Protein AF-A0A952WPA9-F1 (afdb_monomer)

Radius of gyration: 34.33 Å; Cα contacts (8 Å, |Δi|>4): 1006; chains: 1; bounding box: 82×121×86 Å

Foldseek 3Di:
DPDPDDDDDDDDDDDDDDDDDPDDDPDPVVVVVVVVVVVVVVLVVVVVVLPPDPPDDDPPVLLVCQQALVLQVSLQVLVVVADPDQQDQCNLLSLLSNLQSCQQLQNLQLNQVSLVVSVVVLPDDCQPVPPALLCLQQPPDDGDRHNFFLQSQLVSLQSSLLSCQQVVNLVSSLVSLVVSWFWFWAQPVVLVVVVPDDDLVVLVVLVVQSVVCVVVVHGNVSSVRDTDTHTDLQQSSLLSNLLSCVQVVVLVSNVVSLVVNCVSPVVCVVVSVVSNVVQFQEKEKEFEAWAWAWFQDDPLSLAGDTHGPPDDDFFWKWKDAPNDIDTFTFRDFRVVLCPDCSRVVSRSSLVSLQVSLVS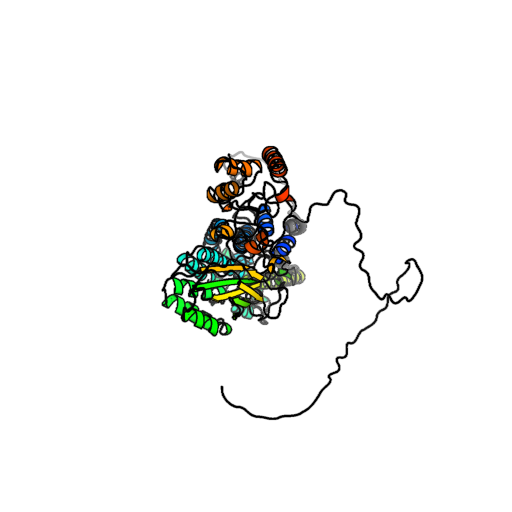QLVQLVVQLVPDPPPPVSVVSSVVSNSSSVSSNSVSNDDRDHNRSGGRTITMDGHHDPAFGQWMWIAGHPDVQQIAIFGGHGTHDVSHHHYRYEYTRSHYDPLRPFSDWQAAEPRCVVVVCPVVLDLDDLLLQDRYLYDQDPVSCVVCVVSVHPVPDDSVNVVVQLVLQQAAEAPPRDRSNPAHRDVQVVDRYGDQRDGRRSSNSVSGRDDGDRHDGPDPVSVVSSVVCCVVCVPSPPPPPPPPPPDDDDPDDDDDDDDDDDDDDDDDDDDDDDDDDDDDDDDDDDDDDDDDDDDDDDDDD

Solvent-accessible surface area (backbone atoms only — not comparable to full-atom values): 37776 Å² total; per-residue (Å²): 141,89,82,86,84,86,86,88,83,84,91,81,91,84,86,89,84,88,81,92,74,90,74,77,79,78,61,71,67,58,56,52,54,53,47,54,51,50,52,52,50,50,52,52,51,56,61,61,65,69,72,73,68,84,73,88,73,82,60,60,70,44,40,54,27,44,31,45,43,39,25,47,63,29,37,45,54,46,62,77,69,43,63,88,48,82,77,44,58,59,22,48,46,41,40,46,47,45,32,56,26,23,42,35,28,20,37,42,72,35,18,43,69,49,35,50,56,45,50,53,62,70,65,53,76,66,73,55,75,72,80,34,62,57,44,65,71,73,54,87,81,85,77,71,70,45,67,69,54,58,59,55,41,26,50,43,26,37,49,43,13,47,42,29,30,59,74,60,37,37,67,58,13,23,52,28,9,53,61,25,50,51,73,29,58,32,47,69,67,39,48,57,64,73,71,50,98,68,60,78,64,55,61,55,47,53,52,50,49,44,58,48,36,60,75,69,71,48,70,55,76,80,66,74,70,61,60,46,80,38,80,52,74,57,43,54,24,33,53,48,23,20,53,23,21,49,73,72,67,36,56,71,60,16,52,51,31,41,53,51,40,39,71,72,40,56,91,47,41,67,59,46,47,53,60,71,69,56,81,51,26,30,34,41,41,37,32,36,56,32,22,45,45,53,41,58,32,75,77,81,27,22,34,58,41,75,44,70,72,42,75,90,74,83,55,24,41,34,44,32,48,92,86,47,74,46,78,29,61,63,49,31,56,44,53,63,48,61,71,31,61,63,41,37,48,71,44,60,58,27,47,51,40,34,53,52,11,51,50,30,29,53,52,10,48,50,42,32,72,70,39,84,86,38,67,66,45,29,51,51,10,50,52,39,19,50,52,10,47,52,39,37,70,71,16,48,32,79,44,83,73,59,60,75,39,49,19,29,36,31,67,41,77,37,71,46,96,53,64,38,70,53,37,37,38,29,41,50,100,40,83,68,37,53,35,45,32,44,60,29,73,34,29,57,92,98,40,68,32,50,43,52,29,41,51,26,68,48,52,57,76,28,30,68,42,88,58,74,61,42,48,34,63,71,43,56,78,72,68,55,65,84,77,83,56,66,34,51,27,71,58,60,39,39,24,56,46,69,86,35,69,66,54,51,48,51,19,33,76,71,70,39,70,76,87,58,53,58,64,57,52,47,47,54,36,50,64,55,59,37,38,39,66,80,74,57,66,57,44,66,71,64,63,31,45,47,78,79,74,38,43,22,42,70,73,41,38,67,44,11,42,30,31,38,45,64,29,26,32,90,61,78,80,58,75,62,80,32,71,65,47,44,51,51,31,53,50,49,45,73,76,42,59,74,75,66,66,73,55,93,74,68,80,74,92,75,76,80,83,79,77,81,82,82,82,85,81,89,84,87,89,84,84,86,89,85,90,82,85,93,81,84,87,81,91,78,90,77,91,79,83,86,79,84,81,86,82,87,85,83,88,82,89,81,89,81,88,80,92,130

Sequence (660 aa):
MNALVSSMARGANGSAHARSAIARPPDRIDGIRRFGLWASCVVAASLSMAGGGCAYQRDEPGVRLVQRGEFGAARQRVRETATSDPENRAYILDQMKLVSLGLAEGIPDAAEMVADRLNDRLRTQGLNDDTRFASVMLWDGATRIYKGDPFEQALAYYHIALIDALRGDWGNARAASQQSLFLLRDFSGALRSAGGTRDSDDAAALVRAAALAEREGKDGDALGVDYIAVASDFEAGYLLRAIAARRLNEIDDMDEALRILRQVSPRLSPLASLISEGRYNTVFAVDHGVAPEKYGSGPDKAVAARGAITPSDDAPLVLSIGGESSQWPVATDVNRIAASTRWANLEDVRRAKSAIGSLLVTGGIITAATADDNDTQVMVGLIVAGVGALLKASSAADIQHNELFPQRTYLALADLNAPVNRVELAIGGRSPSRLVLPDVPAGPRGGLALHYIRMPLRPGPWAVADVPRYTNDVSIRRGDSALGDVLPYILGGRDVQSPSLAALRNYQASGYLAGFSVDDLIDLYREENIRIAGLDGTWEDVGLHVLEGGSWLYTPAPASTAYKRLFYSDHPPYRPRSKRVESLRQQIQSQHPRAWIRDGTSPDPGTPGRAERRIGGHSVRIGDSRRFNPIEAPAWTGDVRCSFSCRTFPGVCHDDGFDS

Structure (mmCIF, N/CA/C/O backbone):
data_AF-A0A952WPA9-F1
#
_entry.id   AF-A0A952WPA9-F1
#
loop_
_atom_site.group_PDB
_atom_site.id
_atom_site.type_symbol
_atom_site.label_atom_id
_atom_site.label_alt_id
_atom_site.label_comp_id
_atom_site.label_asym_id
_atom_site.label_entity_id
_atom_site.label_seq_id
_atom_site.pdbx_PDB_ins_code
_atom_site.Cartn_x
_atom_site.Cartn_y
_atom_site.Cartn_z
_atom_site.occupancy
_atom_site.B_iso_or_equiv
_atom_site.auth_seq_id
_atom_site.auth_comp_id
_atom_site.auth_asym_id
_atom_site.auth_atom_id
_atom_site.pdbx_PDB_model_num
ATOM 1 N N . MET A 1 1 ? 20.493 38.488 -12.741 1.00 30.28 1 MET A N 1
ATOM 2 C CA . MET A 1 1 ? 21.770 39.008 -13.278 1.00 30.28 1 MET A CA 1
ATOM 3 C C . MET A 1 1 ? 21.476 40.127 -14.289 1.00 30.28 1 MET A C 1
ATOM 5 O O . MET A 1 1 ? 21.761 39.990 -15.466 1.00 30.28 1 MET A O 1
ATOM 9 N N . ASN A 1 2 ? 20.857 41.223 -13.825 1.00 32.22 2 ASN A N 1
ATOM 10 C CA . ASN A 1 2 ? 20.286 42.305 -14.655 1.00 32.22 2 ASN A CA 1
ATOM 11 C C . ASN A 1 2 ? 20.958 43.667 -14.379 1.00 32.22 2 ASN A C 1
ATOM 13 O O . ASN A 1 2 ? 20.283 44.663 -14.147 1.00 32.22 2 ASN A O 1
ATOM 17 N N . ALA A 1 3 ? 22.293 43.729 -14.368 1.00 29.94 3 ALA A N 1
ATOM 18 C CA . ALA A 1 3 ? 23.007 44.980 -14.072 1.00 29.94 3 ALA A CA 1
ATOM 19 C C . ALA A 1 3 ? 24.336 45.156 -14.832 1.00 29.94 3 ALA A C 1
ATOM 21 O O . ALA A 1 3 ? 25.298 45.657 -14.263 1.00 29.94 3 ALA A O 1
ATOM 22 N N . LEU A 1 4 ? 24.424 44.743 -16.105 1.00 29.55 4 LEU A N 1
ATOM 23 C CA . LEU A 1 4 ? 25.685 44.849 -16.863 1.00 29.55 4 LEU A CA 1
ATOM 24 C C . LEU A 1 4 ? 25.508 45.044 -18.384 1.00 29.55 4 LEU A C 1
ATOM 26 O O . LEU A 1 4 ? 26.252 44.474 -19.171 1.00 29.55 4 LEU A O 1
ATOM 30 N N . VAL A 1 5 ? 24.525 45.851 -18.817 1.00 35.53 5 VAL A N 1
ATOM 31 C CA . VAL A 1 5 ? 24.329 46.181 -20.255 1.00 35.53 5 VAL A CA 1
ATOM 32 C C . VAL A 1 5 ? 24.193 47.690 -20.550 1.00 35.53 5 VAL A C 1
ATOM 34 O O . VAL A 1 5 ? 24.030 48.081 -21.696 1.00 35.53 5 VAL A O 1
ATOM 37 N N . SER A 1 6 ? 24.351 48.599 -19.582 1.00 33.12 6 SER A N 1
ATOM 38 C CA . SER A 1 6 ? 24.150 50.037 -19.854 1.00 33.12 6 SER A CA 1
ATOM 39 C C . SER A 1 6 ? 25.349 50.904 -19.484 1.00 33.12 6 SER A C 1
ATOM 41 O O . SER A 1 6 ? 25.342 51.567 -18.453 1.00 33.12 6 SER A O 1
ATOM 43 N N . SER A 1 7 ? 26.377 50.923 -20.338 1.00 27.19 7 SER A N 1
ATOM 44 C CA . SER A 1 7 ? 27.404 51.976 -20.340 1.00 27.19 7 SER A CA 1
ATOM 45 C C . SER A 1 7 ? 28.275 51.894 -21.599 1.00 27.19 7 SER A C 1
ATOM 47 O O . SER A 1 7 ? 29.383 51.375 -21.534 1.00 27.19 7 SER A O 1
ATOM 49 N N . MET A 1 8 ? 27.793 52.404 -22.737 1.00 28.58 8 MET A N 1
ATOM 50 C CA . MET A 1 8 ? 28.642 52.959 -23.809 1.00 28.58 8 MET A CA 1
ATOM 51 C C . MET A 1 8 ? 27.777 53.703 -24.842 1.00 28.58 8 MET A C 1
ATOM 53 O O . MET A 1 8 ? 27.431 53.178 -25.893 1.00 28.58 8 MET A O 1
ATOM 57 N N . ALA A 1 9 ? 27.404 54.946 -24.523 1.00 36.22 9 ALA A N 1
ATOM 58 C CA . ALA A 1 9 ? 26.966 55.948 -25.499 1.00 36.22 9 ALA A CA 1
ATOM 59 C C . ALA A 1 9 ? 27.139 57.367 -24.915 1.00 36.22 9 ALA A C 1
ATOM 61 O O . ALA A 1 9 ? 26.714 57.605 -23.782 1.00 36.22 9 ALA A O 1
ATOM 62 N N . ARG A 1 10 ? 27.672 58.292 -25.742 1.00 32.47 10 ARG A N 1
ATOM 63 C CA . ARG A 1 10 ? 28.124 59.700 -25.508 1.00 32.47 10 ARG A CA 1
ATOM 64 C C . ARG A 1 10 ? 29.632 59.777 -25.195 1.00 32.47 10 ARG A C 1
ATOM 66 O O . ARG A 1 10 ? 30.047 59.265 -24.169 1.00 32.47 10 ARG A O 1
ATOM 73 N N . GLY A 1 11 ? 30.530 60.238 -26.081 1.00 29.08 11 GLY A N 1
ATOM 74 C CA . GLY A 1 11 ? 30.640 61.546 -26.778 1.00 29.08 11 GLY A CA 1
ATOM 75 C C . GLY A 1 11 ? 31.671 62.401 -25.998 1.00 29.08 11 GLY A C 1
ATOM 76 O O . GLY A 1 11 ? 31.591 62.395 -24.782 1.00 29.08 11 GLY A O 1
ATOM 77 N N . ALA A 1 12 ? 32.675 63.125 -26.512 1.00 31.64 12 ALA A N 1
ATOM 78 C CA . ALA A 1 12 ? 32.961 63.724 -27.813 1.00 31.64 12 ALA A CA 1
ATOM 79 C C . ALA A 1 12 ? 34.458 64.163 -27.917 1.00 31.64 12 ALA A C 1
ATOM 81 O O . ALA A 1 12 ? 35.180 64.173 -26.925 1.00 31.64 12 ALA A O 1
ATOM 82 N N . ASN A 1 13 ? 34.857 64.528 -29.143 1.00 33.91 13 ASN A N 1
ATOM 83 C CA . ASN A 1 13 ? 36.025 65.270 -29.670 1.00 33.91 13 ASN A CA 1
ATOM 84 C C . ASN A 1 13 ? 37.048 65.969 -28.737 1.00 33.91 13 ASN A C 1
ATOM 86 O O . ASN A 1 13 ? 36.674 66.712 -27.836 1.00 33.91 13 ASN A O 1
ATOM 90 N N . GLY A 1 14 ? 38.334 65.926 -29.142 1.00 29.58 14 GLY A N 1
ATOM 91 C CA . GLY A 1 14 ? 39.358 66.909 -28.738 1.00 29.58 14 GLY A CA 1
ATOM 92 C C . GLY A 1 14 ? 40.824 66.554 -29.067 1.00 29.58 14 GLY A C 1
ATOM 93 O O . GLY A 1 14 ? 41.472 65.837 -28.323 1.00 29.58 14 GLY A O 1
ATOM 94 N N . SER A 1 15 ? 41.313 67.092 -30.186 1.00 32.44 15 SER A N 1
ATOM 95 C CA . SER A 1 15 ? 42.675 67.224 -30.761 1.00 32.44 15 SER A CA 1
ATOM 96 C C . SER A 1 15 ? 43.992 67.018 -29.955 1.00 32.44 15 SER A C 1
ATOM 98 O O . SER A 1 15 ? 44.201 67.637 -28.918 1.00 32.44 15 SER A O 1
ATOM 100 N N . ALA A 1 16 ? 44.949 66.390 -30.669 1.00 32.97 16 ALA A N 1
ATOM 101 C CA . ALA A 1 16 ? 46.362 66.771 -30.926 1.00 32.97 16 ALA A CA 1
ATOM 102 C C . ALA A 1 16 ? 47.549 66.354 -30.007 1.00 32.97 16 ALA A C 1
ATOM 104 O O . ALA A 1 16 ? 47.550 66.513 -28.796 1.00 32.97 16 ALA A O 1
ATOM 105 N N . HIS A 1 17 ? 48.623 65.966 -30.724 1.00 32.16 17 HIS A N 1
ATOM 106 C CA . HIS A 1 17 ? 50.057 65.818 -30.399 1.00 32.16 17 HIS A CA 1
ATOM 107 C C . HIS A 1 17 ? 50.624 64.526 -29.759 1.00 32.16 17 HIS A C 1
ATOM 109 O O . HIS A 1 17 ? 50.685 64.351 -28.552 1.00 32.16 17 HIS A O 1
ATOM 115 N N . ALA A 1 18 ? 51.199 63.702 -30.652 1.00 34.75 18 ALA A N 1
ATOM 116 C CA . ALA A 1 18 ? 52.584 63.199 -30.657 1.00 34.75 18 ALA A CA 1
ATOM 117 C C . ALA A 1 18 ? 53.175 62.542 -29.389 1.00 34.75 18 ALA A C 1
ATOM 119 O O . ALA A 1 18 ? 53.582 63.227 -28.458 1.00 34.75 18 ALA A O 1
ATOM 120 N N . ARG A 1 19 ? 53.487 61.241 -29.480 1.00 31.28 19 ARG A N 1
ATOM 121 C CA . ARG A 1 19 ? 54.865 60.720 -29.653 1.00 31.28 19 ARG A CA 1
ATOM 122 C C . ARG A 1 19 ? 54.854 59.195 -29.774 1.00 31.28 19 ARG A C 1
ATOM 124 O O . ARG A 1 19 ? 54.109 58.493 -29.105 1.00 31.28 19 ARG A O 1
ATOM 131 N N . SER A 1 20 ? 55.709 58.719 -30.669 1.00 43.97 20 SER A N 1
ATOM 132 C CA . SER A 1 20 ? 56.002 57.323 -30.966 1.00 43.97 20 SER A CA 1
ATOM 133 C C . SER A 1 20 ? 56.519 56.553 -29.747 1.00 43.97 20 SER A C 1
ATOM 135 O O . SER A 1 20 ? 57.554 56.915 -29.186 1.00 43.97 20 SER A O 1
ATOM 137 N N . ALA A 1 21 ? 55.883 55.429 -29.433 1.00 33.97 21 ALA A N 1
ATOM 138 C CA . ALA A 1 21 ? 56.520 54.312 -28.750 1.00 33.97 21 ALA A CA 1
ATOM 139 C C . ALA A 1 21 ? 56.127 53.036 -29.500 1.00 33.97 21 ALA A C 1
ATOM 141 O O . ALA A 1 21 ? 54.977 52.603 -29.469 1.00 33.97 21 ALA A O 1
ATOM 142 N N . ILE A 1 22 ? 57.082 52.481 -30.244 1.00 43.34 22 ILE A N 1
ATOM 143 C CA . ILE A 1 22 ? 56.963 51.177 -30.894 1.00 43.34 22 ILE A CA 1
ATOM 144 C C . ILE A 1 22 ? 56.914 50.138 -29.769 1.00 43.34 22 ILE A C 1
ATOM 146 O O . ILE A 1 22 ? 57.944 49.787 -29.193 1.00 43.34 22 ILE A O 1
ATOM 150 N N . ALA A 1 23 ? 55.712 49.687 -29.414 1.00 41.69 23 ALA A N 1
ATOM 151 C CA . ALA A 1 23 ? 55.529 48.529 -28.555 1.00 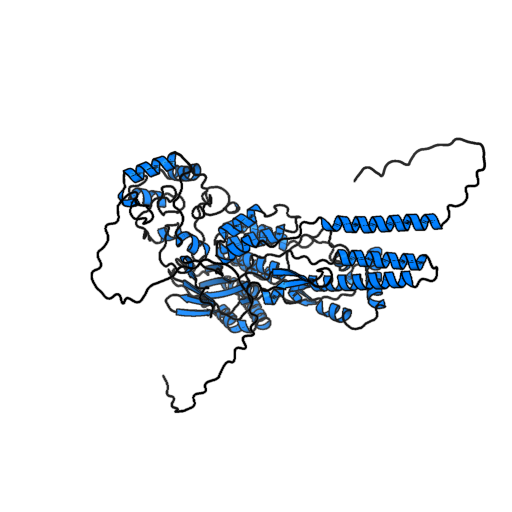41.69 23 ALA A CA 1
ATOM 152 C C . ALA A 1 23 ? 55.799 47.272 -29.392 1.00 41.69 23 ALA A C 1
ATOM 154 O O . ALA A 1 23 ? 55.163 47.057 -30.425 1.00 41.69 23 ALA A O 1
ATOM 155 N N . ARG A 1 24 ? 56.777 46.463 -28.969 1.00 47.25 24 ARG A N 1
ATOM 156 C CA . ARG A 1 24 ? 57.018 45.136 -29.550 1.00 47.25 24 ARG A CA 1
ATOM 157 C C . ARG A 1 24 ? 55.748 44.285 -29.397 1.00 47.25 24 ARG A C 1
ATOM 159 O O . ARG A 1 24 ? 55.110 44.373 -28.345 1.00 47.25 24 ARG A O 1
ATOM 166 N N . PRO A 1 25 ? 55.373 43.478 -30.406 1.00 44.75 25 PRO A N 1
ATOM 167 C CA . PRO A 1 25 ? 54.262 42.547 -30.264 1.00 44.75 25 PRO A CA 1
ATOM 168 C C . PRO A 1 25 ? 54.557 41.603 -29.088 1.00 44.75 25 PRO A C 1
ATOM 170 O O . PRO A 1 25 ? 55.706 41.184 -28.938 1.00 44.75 25 PRO A O 1
ATOM 173 N N . PRO A 1 26 ? 53.572 41.296 -28.227 1.00 45.22 26 PRO A N 1
ATOM 174 C CA . PRO A 1 26 ? 53.774 40.339 -27.150 1.00 45.22 26 PRO A CA 1
ATOM 175 C C . PRO A 1 26 ? 54.187 38.993 -27.752 1.00 45.22 26 PRO A C 1
ATOM 177 O O . PRO A 1 26 ? 53.556 38.518 -28.700 1.00 45.22 26 PRO A O 1
ATOM 180 N N . ASP A 1 27 ? 55.253 38.399 -27.215 1.00 48.34 27 ASP A N 1
ATOM 181 C CA . ASP A 1 27 ? 55.741 37.096 -27.654 1.00 48.34 27 ASP A CA 1
ATOM 182 C C . ASP A 1 27 ? 54.604 36.070 -27.562 1.00 48.34 27 ASP A C 1
ATOM 184 O O . ASP A 1 27 ? 54.035 35.806 -26.500 1.00 48.34 27 ASP A O 1
ATOM 188 N N . ARG A 1 28 ? 54.263 35.495 -28.720 1.00 50.16 28 ARG A N 1
ATOM 189 C CA . ARG A 1 28 ? 53.141 34.565 -28.942 1.00 50.16 28 ARG A CA 1
ATOM 190 C C . ARG A 1 28 ? 53.169 33.355 -27.990 1.00 50.16 28 ARG A C 1
ATOM 192 O O . ARG A 1 28 ? 52.129 32.776 -27.689 1.00 50.16 28 ARG A O 1
ATOM 199 N N . ILE A 1 29 ? 54.353 33.030 -27.470 1.00 51.25 29 ILE A N 1
ATOM 200 C CA . ILE A 1 29 ? 54.638 31.918 -26.555 1.00 51.25 29 ILE A CA 1
ATOM 201 C C . ILE A 1 29 ? 54.097 32.184 -25.132 1.00 51.25 29 ILE A C 1
ATOM 203 O O . ILE A 1 29 ? 53.635 31.253 -24.467 1.00 51.25 29 ILE A O 1
ATOM 207 N N . ASP A 1 30 ? 54.050 33.442 -24.679 1.00 48.16 30 ASP A N 1
ATOM 208 C CA . ASP A 1 30 ? 53.526 33.793 -23.348 1.00 48.16 30 ASP A CA 1
ATOM 209 C C . ASP A 1 30 ? 51.992 33.780 -23.294 1.00 48.16 30 ASP A C 1
ATOM 211 O O . ASP A 1 30 ? 51.404 33.474 -22.252 1.00 48.16 30 ASP A O 1
ATOM 215 N N . GLY A 1 31 ? 51.328 34.043 -24.424 1.00 48.41 31 GLY A N 1
ATOM 216 C CA . GLY A 1 31 ? 49.875 33.908 -24.554 1.00 48.41 31 GLY A CA 1
ATOM 217 C C . GLY A 1 31 ? 49.413 32.456 -24.415 1.00 48.41 31 GLY A C 1
ATOM 218 O O . GLY A 1 31 ? 48.471 32.179 -23.674 1.00 48.41 31 GLY A O 1
ATOM 219 N N . ILE A 1 32 ? 50.124 31.518 -25.049 1.00 50.91 32 ILE A N 1
ATOM 220 C CA . ILE A 1 32 ? 49.802 30.082 -25.026 1.00 50.91 32 ILE A CA 1
ATOM 221 C C . ILE A 1 32 ? 50.042 29.486 -23.632 1.00 50.91 32 ILE A C 1
ATOM 223 O O . ILE A 1 32 ? 49.192 28.757 -23.120 1.00 50.91 32 ILE A O 1
ATOM 227 N N . ARG A 1 33 ? 51.140 29.854 -22.954 1.00 49.59 33 ARG A N 1
ATOM 228 C CA . ARG A 1 33 ? 51.406 29.400 -21.575 1.00 49.59 33 ARG A CA 1
ATOM 229 C C . ARG A 1 33 ? 50.380 29.926 -20.575 1.00 49.59 33 ARG A C 1
ATOM 231 O O . ARG A 1 33 ? 49.933 29.170 -19.716 1.00 49.59 33 ARG A O 1
ATOM 238 N N . ARG A 1 34 ? 49.964 31.192 -20.696 1.00 51.12 34 ARG A N 1
ATOM 239 C CA . ARG A 1 34 ? 48.930 31.776 -19.823 1.00 51.12 34 ARG A CA 1
ATOM 240 C C . ARG A 1 34 ? 47.547 31.182 -20.088 1.00 51.12 34 ARG A C 1
ATOM 242 O O . ARG A 1 34 ? 46.807 30.965 -19.133 1.00 51.12 34 ARG A O 1
ATOM 249 N N . PHE A 1 35 ? 47.219 30.854 -21.340 1.00 50.88 35 PHE A N 1
ATOM 250 C CA . PHE A 1 35 ? 45.947 30.213 -21.684 1.00 50.88 35 PHE A CA 1
ATOM 251 C C . PHE A 1 35 ? 45.902 28.736 -21.265 1.00 50.88 35 PHE A C 1
ATOM 253 O O . PHE A 1 35 ? 44.891 28.293 -20.733 1.00 50.88 35 PHE A O 1
ATOM 260 N N . GLY A 1 36 ? 47.006 27.991 -21.404 1.00 48.34 36 GLY A N 1
ATOM 261 C CA . GLY A 1 36 ? 47.124 26.613 -20.906 1.00 48.34 36 GLY A CA 1
ATOM 262 C C . GLY A 1 36 ? 47.021 26.516 -19.380 1.00 48.34 36 GLY A C 1
ATOM 263 O O . GLY A 1 36 ? 46.366 25.610 -18.860 1.00 48.34 36 GLY A O 1
ATOM 264 N N . LEU A 1 37 ? 47.585 27.493 -18.656 1.00 49.31 37 LEU A N 1
ATOM 265 C CA . LEU A 1 37 ? 47.417 27.608 -17.204 1.00 49.31 37 LEU A CA 1
ATOM 266 C C . LEU A 1 37 ? 45.958 27.926 -16.835 1.00 49.31 37 LEU A C 1
ATOM 268 O O . LEU A 1 37 ? 45.408 27.315 -15.924 1.00 49.31 37 LEU A O 1
ATOM 272 N N . TRP A 1 38 ? 45.308 28.832 -17.576 1.00 54.41 38 TRP A N 1
ATOM 273 C CA . TRP A 1 38 ? 43.910 29.209 -17.346 1.00 54.41 38 TRP A CA 1
ATOM 274 C C . TRP A 1 38 ? 42.942 28.054 -17.645 1.00 54.41 38 TRP A C 1
ATOM 276 O O . TRP A 1 38 ? 42.077 27.756 -16.826 1.00 54.41 38 TRP A O 1
ATOM 286 N N . ALA A 1 39 ? 43.136 27.332 -18.751 1.00 47.97 39 ALA A N 1
ATOM 287 C CA . ALA A 1 39 ? 42.363 26.140 -19.098 1.00 47.97 39 ALA A CA 1
ATOM 288 C C . ALA A 1 39 ? 42.549 25.012 -18.068 1.00 47.97 39 ALA A C 1
ATOM 290 O O . ALA A 1 39 ? 41.568 24.395 -17.655 1.00 47.97 39 ALA A O 1
ATOM 291 N N . SER A 1 40 ? 43.776 24.795 -17.578 1.00 49.12 40 SER A N 1
ATOM 292 C CA . SER A 1 40 ? 44.048 23.820 -16.510 1.00 49.12 40 SER A CA 1
ATOM 293 C C . SER A 1 40 ? 43.366 24.207 -15.193 1.00 49.12 40 SER A C 1
ATOM 295 O O . SER A 1 40 ? 42.805 23.347 -14.516 1.00 49.12 40 SER A O 1
ATOM 297 N N . CYS A 1 41 ? 43.340 25.500 -14.846 1.00 50.03 41 CYS A N 1
ATOM 298 C CA . CYS A 1 41 ? 42.620 26.000 -13.674 1.00 50.03 41 CYS A CA 1
ATOM 299 C C . CYS A 1 41 ? 41.095 25.894 -13.820 1.00 50.03 41 CYS A C 1
ATOM 301 O O . CYS A 1 41 ? 40.432 25.558 -12.844 1.00 50.03 41 CYS A O 1
ATOM 303 N N . VAL A 1 42 ? 40.528 26.125 -15.009 1.00 51.75 42 VAL A N 1
ATOM 304 C CA . VAL A 1 42 ? 39.085 25.958 -15.262 1.00 51.75 42 VAL A CA 1
ATOM 305 C C . VAL A 1 42 ? 38.685 24.483 -15.197 1.00 51.75 42 VAL A C 1
ATOM 307 O O . VAL A 1 42 ? 37.679 24.160 -14.570 1.00 51.75 42 VAL A O 1
ATOM 310 N N . VAL A 1 43 ? 39.489 23.569 -15.752 1.00 50.66 43 VAL A N 1
ATOM 311 C CA . VAL A 1 43 ? 39.255 22.118 -15.645 1.00 50.66 43 VAL A CA 1
ATOM 312 C C . VAL A 1 43 ? 39.364 21.652 -14.188 1.00 50.66 43 VAL A C 1
ATOM 314 O O . VAL A 1 43 ? 38.471 20.958 -13.705 1.00 50.66 43 VAL A O 1
ATOM 317 N N . ALA A 1 44 ? 40.383 22.100 -13.447 1.00 50.47 44 ALA A N 1
ATOM 318 C CA . ALA A 1 44 ? 40.551 21.768 -12.029 1.00 50.47 44 ALA A CA 1
ATOM 319 C C . ALA A 1 44 ? 39.443 22.356 -11.131 1.00 50.47 44 ALA A C 1
ATOM 321 O O . ALA A 1 44 ? 38.958 21.678 -10.224 1.00 50.47 44 ALA A O 1
ATOM 322 N N . ALA A 1 45 ? 38.991 23.587 -11.396 1.00 47.59 45 ALA A N 1
ATOM 323 C CA . ALA A 1 45 ? 37.873 24.210 -10.685 1.00 47.59 45 ALA A CA 1
ATOM 324 C C . ALA A 1 45 ? 36.529 23.522 -10.990 1.00 47.59 45 ALA A C 1
ATOM 326 O O . ALA A 1 45 ? 35.717 23.337 -10.085 1.00 47.59 45 ALA A O 1
ATOM 327 N N . SER A 1 46 ? 36.322 23.065 -12.228 1.00 46.88 46 SER A N 1
ATOM 328 C CA . SER A 1 46 ? 35.133 22.296 -12.630 1.00 46.88 46 SER A CA 1
ATOM 329 C C . SER A 1 46 ? 35.104 20.902 -11.983 1.00 46.88 46 SER A C 1
ATOM 331 O O . SER A 1 46 ? 34.055 20.457 -11.526 1.00 46.88 46 SER A O 1
ATOM 333 N N . LEU A 1 47 ? 36.265 20.244 -11.863 1.00 44.97 47 LEU A N 1
ATOM 334 C CA . LEU A 1 47 ? 36.423 18.967 -11.148 1.00 44.97 47 LEU A CA 1
ATOM 335 C C . LEU A 1 47 ? 36.203 19.101 -9.632 1.00 44.97 47 LEU A C 1
ATOM 337 O O . LEU A 1 47 ? 35.700 18.173 -9.004 1.00 44.97 47 LEU A O 1
ATOM 341 N N . SER A 1 48 ? 36.530 20.257 -9.049 1.00 44.03 48 SER A N 1
ATOM 342 C CA . SER A 1 48 ? 36.382 20.509 -7.606 1.00 44.03 48 SER A CA 1
ATOM 343 C C . SER A 1 48 ? 34.934 20.812 -7.189 1.00 44.03 48 SER A C 1
ATOM 345 O O . SER A 1 48 ? 34.541 20.482 -6.074 1.00 44.03 48 SER A O 1
ATOM 347 N N . MET A 1 49 ? 34.112 21.393 -8.076 1.00 43.66 49 MET A N 1
ATOM 348 C CA . MET A 1 49 ? 32.689 21.662 -7.794 1.00 43.66 49 MET A CA 1
ATOM 349 C C . MET A 1 49 ? 31.763 20.456 -8.027 1.00 43.66 49 MET A C 1
ATOM 351 O O . MET A 1 49 ? 30.632 20.455 -7.547 1.00 43.66 49 MET A O 1
ATOM 355 N N . ALA A 1 50 ? 32.236 19.402 -8.699 1.00 43.09 50 ALA A N 1
ATOM 356 C CA . ALA A 1 50 ? 31.465 18.177 -8.929 1.00 43.09 50 ALA A CA 1
ATOM 357 C C . ALA A 1 50 ? 31.333 17.271 -7.680 1.00 43.09 50 ALA A C 1
ATOM 359 O O . ALA A 1 50 ? 30.544 16.330 -7.686 1.00 43.09 50 ALA A O 1
ATOM 360 N N . GLY A 1 51 ? 32.077 17.545 -6.600 1.00 37.75 51 GLY A N 1
ATOM 361 C CA . GLY A 1 51 ? 32.114 16.710 -5.388 1.00 37.75 51 GLY A CA 1
ATOM 362 C C . GLY A 1 51 ? 31.140 17.089 -4.263 1.00 37.75 51 GLY A C 1
ATOM 363 O O . GLY A 1 51 ? 31.175 16.456 -3.213 1.00 37.75 51 GLY A O 1
ATOM 364 N N . GLY A 1 52 ? 30.307 18.125 -4.436 1.00 35.31 52 GLY A N 1
ATOM 365 C CA . GLY A 1 52 ? 29.482 18.697 -3.357 1.00 35.31 52 GLY A CA 1
ATOM 366 C C . GLY A 1 52 ? 28.028 18.216 -3.271 1.00 35.31 52 GLY A C 1
ATOM 367 O O . GLY A 1 52 ? 27.309 18.632 -2.367 1.00 35.31 52 GLY A O 1
ATOM 368 N N . GLY A 1 53 ? 27.562 17.372 -4.194 1.00 44.19 53 GLY A N 1
ATOM 369 C CA . GLY A 1 53 ? 26.212 16.812 -4.112 1.00 44.19 53 GLY A CA 1
ATOM 370 C C . GLY A 1 53 ? 26.154 15.739 -3.030 1.00 44.19 53 GLY A C 1
ATOM 371 O O . GLY A 1 53 ? 26.891 14.759 -3.119 1.00 44.19 53 GLY A O 1
ATOM 372 N N . CYS A 1 54 ? 25.292 15.900 -2.020 1.00 53.03 54 CYS A N 1
ATOM 373 C CA . CYS A 1 54 ? 24.971 14.829 -1.076 1.00 53.03 54 CYS A CA 1
ATOM 374 C C . CYS A 1 54 ? 24.618 13.567 -1.872 1.00 53.03 54 CYS A C 1
ATOM 376 O O . CYS A 1 54 ? 23.574 13.513 -2.524 1.00 53.03 54 CYS A O 1
ATOM 378 N N . ALA A 1 55 ? 25.512 12.579 -1.867 1.00 68.69 55 ALA A N 1
ATOM 379 C CA . ALA A 1 55 ? 25.270 11.313 -2.534 1.00 68.69 55 ALA A CA 1
ATOM 380 C C . ALA A 1 55 ? 23.991 10.703 -1.947 1.00 68.69 55 ALA A C 1
ATOM 382 O O . ALA A 1 55 ? 23.865 10.599 -0.726 1.00 68.69 55 ALA A O 1
ATOM 383 N N . TYR A 1 56 ? 23.035 10.339 -2.807 1.00 80.75 56 TYR A N 1
ATOM 384 C CA . TYR A 1 56 ? 21.817 9.657 -2.377 1.00 80.75 56 TYR A CA 1
ATOM 385 C C . TYR A 1 56 ? 22.182 8.450 -1.506 1.00 80.75 56 TYR A C 1
ATOM 387 O O . TYR A 1 56 ? 23.017 7.625 -1.885 1.00 80.75 56 TYR A O 1
ATOM 395 N N . GLN A 1 57 ? 21.541 8.356 -0.343 1.00 84.94 57 GLN A N 1
ATOM 396 C CA . GLN A 1 57 ? 21.668 7.227 0.562 1.00 84.94 57 GLN A CA 1
ATOM 397 C C . GLN A 1 57 ? 20.314 6.532 0.664 1.00 84.94 57 GLN A C 1
ATOM 399 O O . GLN A 1 57 ? 19.311 7.154 1.008 1.00 84.94 57 GLN A O 1
ATOM 404 N N . ARG A 1 58 ? 20.302 5.230 0.377 1.00 88.69 58 ARG A N 1
ATOM 405 C CA . ARG A 1 58 ? 19.128 4.367 0.521 1.00 88.69 58 ARG A CA 1
ATOM 406 C C . ARG A 1 58 ? 18.633 4.364 1.974 1.00 88.69 58 ARG A C 1
ATOM 408 O O . ARG A 1 58 ? 19.444 4.203 2.891 1.00 88.69 58 ARG A O 1
ATOM 415 N N . ASP A 1 59 ? 17.321 4.479 2.201 1.00 93.19 59 ASP A N 1
ATOM 416 C CA . ASP A 1 59 ? 16.747 4.487 3.554 1.00 93.19 59 ASP A CA 1
ATOM 417 C C . ASP A 1 59 ? 16.651 3.077 4.167 1.00 93.19 59 ASP A C 1
ATOM 419 O O . ASP A 1 59 ? 15.577 2.496 4.334 1.00 93.19 59 ASP A O 1
ATOM 423 N N . GLU A 1 60 ? 17.798 2.507 4.543 1.00 94.94 60 GLU A N 1
ATOM 424 C CA . GLU A 1 60 ? 17.866 1.193 5.197 1.00 94.94 60 GLU A CA 1
ATOM 425 C C . GLU A 1 60 ? 16.976 1.065 6.449 1.00 94.94 60 GLU A C 1
ATOM 427 O O . GLU A 1 60 ? 16.365 0.007 6.647 1.00 94.94 60 GLU A O 1
ATOM 432 N N . PRO A 1 61 ? 16.870 2.082 7.332 1.00 96.50 61 PRO A N 1
ATOM 433 C CA . PRO A 1 61 ? 15.903 2.042 8.424 1.00 96.50 61 PRO A CA 1
ATOM 434 C C . PRO A 1 61 ? 14.451 1.897 7.949 1.00 96.50 61 PRO A C 1
ATOM 436 O O . PRO A 1 61 ? 13.758 1.018 8.461 1.00 96.50 61 PRO A O 1
ATOM 439 N N . GLY A 1 62 ? 14.005 2.681 6.960 1.00 96.56 62 GLY A N 1
ATOM 440 C CA . GLY A 1 62 ? 12.651 2.583 6.398 1.00 96.56 62 GLY A CA 1
ATOM 441 C C . GLY A 1 62 ? 12.367 1.213 5.787 1.00 96.56 62 GLY A C 1
ATOM 442 O O . GLY A 1 62 ? 11.327 0.607 6.047 1.00 96.56 62 GLY A O 1
ATOM 443 N N . VAL A 1 63 ? 13.344 0.651 5.075 1.00 96.75 63 VAL A N 1
ATOM 444 C CA . VAL A 1 63 ? 13.262 -0.707 4.518 1.00 96.75 63 VAL A CA 1
ATOM 445 C C . VAL A 1 63 ? 13.051 -1.743 5.621 1.00 96.75 63 VAL A C 1
ATOM 447 O O . VAL A 1 63 ? 12.199 -2.619 5.486 1.00 96.75 63 VAL A O 1
ATOM 450 N N . ARG A 1 64 ? 13.783 -1.658 6.740 1.00 97.25 64 ARG A N 1
ATOM 451 C CA . ARG A 1 64 ? 13.606 -2.593 7.866 1.00 97.25 64 ARG A CA 1
ATOM 452 C C . ARG A 1 64 ? 12.223 -2.489 8.508 1.00 97.25 64 ARG A C 1
ATOM 454 O O . ARG A 1 64 ? 11.686 -3.523 8.905 1.00 97.25 64 ARG A O 1
ATOM 461 N N . LEU A 1 65 ? 11.654 -1.286 8.593 1.00 97.62 65 LEU A N 1
ATOM 462 C CA . LEU A 1 65 ? 10.287 -1.075 9.080 1.00 97.62 65 LEU A CA 1
ATOM 463 C C . LEU A 1 65 ? 9.273 -1.761 8.151 1.00 97.62 65 LEU A C 1
ATOM 465 O O . LEU A 1 65 ? 8.469 -2.577 8.605 1.00 97.62 65 LEU A O 1
ATOM 469 N N . VAL A 1 66 ? 9.391 -1.548 6.835 1.00 97.69 66 VAL A N 1
ATOM 470 C CA . VAL A 1 66 ? 8.567 -2.217 5.808 1.00 97.69 66 VAL A CA 1
ATOM 471 C C . VAL A 1 66 ? 8.688 -3.740 5.892 1.00 97.69 66 VAL A C 1
ATOM 473 O O . VAL A 1 66 ? 7.680 -4.444 5.870 1.00 97.69 66 VAL A O 1
ATOM 476 N N . GLN A 1 67 ? 9.902 -4.273 6.058 1.00 96.56 67 GLN A N 1
ATOM 477 C CA . GLN A 1 67 ? 10.127 -5.717 6.193 1.00 96.56 67 GLN A CA 1
ATOM 478 C C . GLN A 1 67 ? 9.389 -6.329 7.389 1.00 96.56 67 GLN A C 1
ATOM 480 O O . GLN A 1 67 ? 8.984 -7.488 7.309 1.00 96.56 67 GLN A O 1
ATOM 485 N N . ARG A 1 68 ? 9.206 -5.575 8.477 1.00 96.44 68 ARG A N 1
ATOM 486 C CA . ARG A 1 68 ? 8.490 -6.004 9.690 1.00 96.44 68 ARG A CA 1
ATOM 487 C C . ARG A 1 68 ? 6.989 -5.715 9.653 1.00 96.44 68 ARG A C 1
ATOM 489 O O . ARG A 1 68 ? 6.285 -6.101 10.579 1.00 96.44 68 ARG A O 1
ATOM 496 N N . GLY A 1 69 ? 6.493 -5.052 8.607 1.00 96.44 69 GLY A N 1
ATOM 497 C CA . GLY A 1 69 ? 5.099 -4.608 8.512 1.00 96.44 69 GLY A CA 1
ATOM 498 C C . GLY A 1 69 ? 4.785 -3.342 9.321 1.00 96.44 69 GLY A C 1
ATOM 499 O O . GLY A 1 69 ? 3.615 -3.024 9.529 1.00 96.44 69 GLY A O 1
ATOM 500 N N . GLU A 1 70 ? 5.803 -2.609 9.781 1.00 97.50 70 GLU A N 1
ATOM 501 C CA . GLU A 1 70 ? 5.683 -1.351 10.537 1.00 97.50 70 GLU A CA 1
ATOM 502 C C . GLU A 1 70 ? 5.461 -0.159 9.580 1.00 97.50 70 GLU A C 1
ATOM 504 O O . GLU A 1 70 ? 6.237 0.797 9.538 1.00 97.50 70 GLU A O 1
ATOM 509 N N . PHE A 1 71 ? 4.412 -0.238 8.753 1.00 97.44 71 PHE A N 1
ATOM 510 C CA . PHE A 1 71 ? 4.173 0.720 7.664 1.00 97.44 71 PHE A CA 1
ATOM 511 C C . PHE A 1 71 ? 3.879 2.145 8.148 1.00 97.44 71 PHE A C 1
ATOM 513 O O . PHE A 1 71 ? 4.369 3.084 7.529 1.00 97.44 71 PHE A O 1
ATOM 520 N N . GLY A 1 72 ? 3.190 2.309 9.284 1.00 96.12 72 GLY A N 1
ATOM 521 C CA . GLY A 1 72 ? 2.949 3.625 9.892 1.00 96.12 72 GLY A CA 1
ATOM 522 C C . GLY A 1 72 ? 4.236 4.329 10.310 1.00 96.12 72 GLY A C 1
ATOM 523 O O . GLY A 1 72 ? 4.457 5.488 9.962 1.00 96.12 72 GLY A O 1
ATOM 524 N N . ALA A 1 73 ? 5.147 3.605 10.966 1.00 97.19 73 ALA A N 1
ATOM 525 C CA . ALA A 1 73 ? 6.462 4.133 11.322 1.00 97.19 73 ALA A CA 1
ATOM 526 C C . ALA A 1 73 ? 7.305 4.458 10.077 1.00 97.19 73 ALA A C 1
ATOM 528 O O . ALA A 1 73 ? 7.962 5.499 10.025 1.00 97.19 73 ALA A O 1
ATOM 529 N N . ALA A 1 74 ? 7.262 3.601 9.049 1.00 97.69 74 ALA A N 1
ATOM 530 C CA . ALA A 1 74 ? 7.941 3.865 7.781 1.00 97.69 74 ALA A CA 1
ATOM 531 C C . ALA A 1 74 ? 7.386 5.124 7.091 1.00 97.69 74 ALA A C 1
ATOM 533 O O . ALA A 1 74 ? 8.157 5.948 6.605 1.00 97.69 74 ALA A O 1
ATOM 534 N N . ARG A 1 75 ? 6.061 5.312 7.086 1.00 97.00 75 ARG A N 1
ATOM 535 C CA . ARG A 1 75 ? 5.408 6.475 6.470 1.00 97.00 75 ARG A CA 1
ATOM 536 C C . ARG A 1 75 ? 5.731 7.762 7.209 1.00 97.00 75 ARG A C 1
ATOM 538 O O . ARG A 1 75 ? 6.067 8.749 6.563 1.00 97.00 75 ARG A O 1
ATOM 545 N N . GLN A 1 76 ? 5.681 7.741 8.541 1.00 95.94 76 GLN A N 1
ATOM 546 C CA . GLN A 1 76 ? 6.069 8.873 9.381 1.00 95.94 76 GLN A CA 1
ATOM 547 C C . GLN A 1 76 ? 7.512 9.306 9.083 1.00 95.94 76 GLN A C 1
ATOM 549 O O . GLN A 1 76 ? 7.773 10.486 8.865 1.00 95.94 76 GLN A O 1
ATOM 554 N N . ARG A 1 77 ? 8.432 8.341 8.970 1.00 95.69 77 ARG A N 1
ATOM 555 C CA . ARG A 1 77 ? 9.832 8.596 8.617 1.00 95.69 77 ARG A CA 1
ATOM 556 C C . ARG A 1 77 ? 9.996 9.233 7.234 1.00 95.69 77 ARG A C 1
ATOM 558 O O . ARG A 1 77 ? 10.768 10.180 7.087 1.00 95.69 77 ARG A O 1
ATOM 565 N N . VAL A 1 78 ? 9.284 8.725 6.226 1.00 95.62 78 VAL A N 1
ATOM 566 C CA . VAL A 1 78 ? 9.290 9.334 4.886 1.00 95.62 78 VAL A CA 1
ATOM 567 C C . VAL A 1 78 ? 8.739 10.753 4.967 1.00 95.62 78 VAL A C 1
ATOM 569 O O . VAL A 1 78 ? 9.377 11.668 4.475 1.00 95.62 78 VAL A O 1
ATOM 572 N N . ARG A 1 79 ? 7.617 10.979 5.656 1.00 94.00 79 ARG A N 1
ATOM 573 C CA . ARG A 1 79 ? 7.012 12.311 5.811 1.00 94.00 79 ARG A CA 1
ATOM 574 C C . ARG A 1 79 ? 7.949 13.333 6.465 1.00 94.00 79 ARG A C 1
ATOM 576 O O . ARG A 1 79 ? 7.952 14.482 6.048 1.00 94.00 79 ARG A O 1
ATOM 583 N N . GLU A 1 80 ? 8.740 12.932 7.456 1.00 93.50 80 GLU A N 1
ATOM 584 C CA . GLU A 1 80 ? 9.703 13.814 8.140 1.00 93.50 80 GLU A CA 1
ATOM 585 C C . GLU A 1 80 ? 10.879 14.245 7.256 1.00 93.50 80 GLU A C 1
ATOM 587 O O . GLU A 1 80 ? 11.521 15.257 7.532 1.00 93.50 80 GLU A O 1
ATOM 592 N N . THR A 1 81 ? 11.176 13.472 6.212 1.00 92.25 81 THR A N 1
ATOM 593 C CA . THR A 1 81 ? 12.320 13.700 5.316 1.00 92.25 81 THR A CA 1
ATOM 594 C C . THR A 1 81 ? 11.909 14.098 3.901 1.00 92.25 81 THR A C 1
ATOM 596 O O . THR A 1 81 ? 12.753 14.576 3.142 1.00 92.25 81 THR A O 1
ATOM 599 N N . ALA A 1 82 ? 10.627 13.942 3.564 1.00 92.75 82 ALA A N 1
ATOM 600 C CA . ALA A 1 82 ? 10.076 14.239 2.257 1.00 92.75 82 ALA A CA 1
ATOM 601 C C . ALA A 1 82 ? 10.192 15.727 1.942 1.00 92.75 82 ALA A C 1
ATOM 603 O O . ALA A 1 82 ? 9.867 16.597 2.756 1.00 92.75 82 ALA A O 1
ATOM 604 N N . THR A 1 83 ? 10.620 16.027 0.723 1.00 90.81 83 THR A N 1
ATOM 605 C CA . THR A 1 83 ? 10.641 17.406 0.243 1.00 90.81 83 THR A CA 1
ATOM 606 C C . THR A 1 83 ? 9.236 17.873 -0.141 1.00 90.81 83 THR A C 1
ATOM 608 O O . THR A 1 83 ? 8.457 17.134 -0.742 1.00 90.81 83 THR A O 1
ATOM 611 N N . SER A 1 84 ? 8.905 19.120 0.194 1.00 89.00 84 SER A N 1
ATOM 612 C CA . SER A 1 84 ? 7.683 19.786 -0.269 1.00 89.00 84 SER A CA 1
ATOM 613 C C . SER A 1 84 ? 7.881 20.560 -1.574 1.00 89.00 84 SER A C 1
ATOM 615 O O . SER A 1 84 ? 6.901 21.049 -2.128 1.00 89.00 84 SER A O 1
ATOM 617 N N . ASP A 1 85 ? 9.123 20.678 -2.054 1.00 88.56 85 ASP A N 1
ATOM 618 C CA . ASP A 1 85 ? 9.478 21.404 -3.272 1.00 88.56 85 ASP A CA 1
ATOM 619 C C . ASP A 1 85 ? 9.228 20.525 -4.513 1.00 88.56 85 ASP A C 1
ATOM 621 O O . ASP A 1 85 ? 9.960 19.551 -4.711 1.00 88.56 85 ASP A O 1
ATOM 625 N N . PRO A 1 86 ? 8.241 20.850 -5.374 1.00 84.62 86 PRO A N 1
ATOM 626 C CA . PRO A 1 86 ? 7.925 20.057 -6.565 1.00 84.62 86 PRO A CA 1
ATOM 627 C C . PRO A 1 86 ? 9.026 20.041 -7.635 1.00 84.62 86 PRO A C 1
ATOM 629 O O . PRO A 1 86 ? 8.953 19.238 -8.573 1.00 84.62 86 PRO A O 1
ATOM 632 N N . GLU A 1 87 ? 10.010 20.938 -7.529 1.00 80.88 87 GLU A N 1
ATOM 633 C CA . GLU A 1 87 ? 11.172 21.009 -8.418 1.00 80.88 87 GLU A CA 1
ATOM 634 C C . GLU A 1 87 ? 12.355 20.180 -7.891 1.00 80.88 87 GLU A C 1
ATOM 636 O O . GLU A 1 87 ? 13.297 19.878 -8.630 1.00 80.88 87 GLU A O 1
ATOM 641 N N . ASN A 1 88 ? 12.297 19.728 -6.634 1.00 83.81 88 ASN A N 1
ATOM 642 C CA . ASN A 1 88 ? 13.286 18.814 -6.086 1.00 83.81 88 ASN A CA 1
ATOM 643 C C . ASN A 1 88 ? 13.133 17.420 -6.714 1.00 83.81 88 ASN A C 1
ATOM 645 O O . ASN A 1 88 ? 12.052 16.833 -6.741 1.00 83.81 88 ASN A O 1
ATOM 649 N N . ARG A 1 89 ? 14.245 16.840 -7.174 1.00 79.75 89 ARG A N 1
ATOM 650 C CA . ARG A 1 89 ? 14.275 15.512 -7.813 1.00 79.75 89 ARG A CA 1
ATOM 651 C C . ARG A 1 89 ? 13.726 14.389 -6.928 1.00 79.75 89 ARG A C 1
ATOM 653 O O . ARG A 1 89 ? 13.194 13.419 -7.458 1.00 79.75 89 ARG A O 1
ATOM 660 N N . ALA A 1 90 ? 13.841 14.512 -5.605 1.00 87.00 90 ALA A N 1
ATOM 661 C CA . ALA A 1 90 ? 13.312 13.523 -4.667 1.00 87.00 90 ALA A CA 1
ATOM 662 C C . ALA A 1 90 ? 11.779 13.563 -4.550 1.00 87.00 90 ALA A C 1
ATOM 664 O O . ALA A 1 90 ? 11.182 12.555 -4.180 1.00 87.00 90 ALA A O 1
ATOM 665 N N . TYR A 1 91 ? 11.137 14.678 -4.926 1.00 90.56 91 TYR A N 1
ATOM 666 C CA . TYR A 1 91 ? 9.715 14.928 -4.685 1.00 90.56 91 TYR A CA 1
ATOM 667 C C . TYR A 1 91 ? 8.816 13.788 -5.164 1.00 90.56 91 TYR A C 1
ATOM 669 O O . TYR A 1 91 ? 8.025 13.260 -4.386 1.00 90.56 91 TYR A O 1
ATOM 677 N N . ILE A 1 92 ? 8.962 13.363 -6.424 1.00 91.75 92 ILE A N 1
ATOM 678 C CA . ILE A 1 92 ? 8.127 12.296 -6.994 1.00 91.75 92 ILE A CA 1
ATOM 679 C C . ILE A 1 92 ? 8.344 10.965 -6.272 1.00 91.75 92 ILE A C 1
ATOM 681 O O . ILE A 1 92 ? 7.370 10.285 -5.956 1.00 91.75 92 ILE A O 1
ATOM 685 N N . LEU A 1 93 ? 9.596 10.603 -5.972 1.00 93.12 93 LEU A N 1
ATOM 686 C CA . LEU A 1 93 ? 9.895 9.373 -5.236 1.00 93.12 93 LEU A CA 1
ATOM 687 C C . LEU A 1 93 ? 9.312 9.413 -3.819 1.00 93.12 93 LEU A C 1
ATOM 689 O O . LEU A 1 93 ? 8.771 8.409 -3.359 1.00 93.12 93 LEU A O 1
ATOM 693 N N . ASP A 1 94 ? 9.373 10.561 -3.145 1.00 95.06 94 ASP A N 1
ATOM 694 C CA . ASP A 1 94 ? 8.787 10.746 -1.818 1.00 95.06 94 ASP A CA 1
ATOM 695 C C . ASP A 1 94 ? 7.259 10.603 -1.864 1.00 95.06 94 ASP A C 1
ATOM 697 O O . ASP A 1 94 ? 6.684 9.894 -1.035 1.00 95.06 94 ASP A O 1
ATOM 701 N N . GLN A 1 95 ? 6.592 11.180 -2.873 1.00 95.88 95 GLN A N 1
ATOM 702 C CA . GLN A 1 95 ? 5.148 10.994 -3.059 1.00 95.88 95 GLN A CA 1
ATOM 703 C C . GLN A 1 95 ? 4.804 9.519 -3.343 1.00 95.88 95 GLN A C 1
ATOM 705 O O . GLN A 1 95 ? 3.886 8.977 -2.729 1.00 95.88 95 GLN A O 1
ATOM 710 N N . MET A 1 96 ? 5.566 8.828 -4.204 1.00 97.06 96 MET A N 1
ATOM 711 C CA . MET A 1 96 ? 5.382 7.392 -4.476 1.00 97.06 96 MET A CA 1
ATOM 712 C C . MET A 1 96 ? 5.516 6.543 -3.203 1.00 97.06 96 MET A C 1
ATOM 714 O O . MET A 1 96 ? 4.722 5.626 -2.978 1.00 97.06 96 MET A O 1
ATOM 718 N N . LYS A 1 97 ? 6.504 6.847 -2.350 1.00 97.06 97 LYS A N 1
ATOM 719 C CA . LYS A 1 97 ? 6.693 6.189 -1.049 1.00 97.06 97 LYS A CA 1
ATOM 720 C C . LYS A 1 97 ? 5.483 6.405 -0.144 1.00 97.06 97 LYS A C 1
ATOM 722 O O . LYS A 1 97 ? 4.968 5.438 0.413 1.00 97.06 97 LYS A O 1
ATOM 727 N N . LEU A 1 98 ? 5.013 7.646 -0.016 1.00 96.81 98 LEU A N 1
ATOM 728 C CA . LEU A 1 98 ? 3.862 7.989 0.823 1.00 96.81 98 LEU A CA 1
ATOM 729 C C . LEU A 1 98 ? 2.574 7.289 0.359 1.00 96.81 98 LEU A C 1
ATOM 731 O O . LEU A 1 98 ? 1.872 6.727 1.197 1.00 96.81 98 LEU A O 1
ATOM 735 N N . VAL A 1 99 ? 2.311 7.242 -0.952 1.00 97.38 99 VAL A N 1
ATOM 736 C CA . VAL A 1 99 ? 1.167 6.521 -1.546 1.00 97.38 99 VAL A CA 1
ATOM 737 C C . VAL A 1 99 ? 1.250 5.022 -1.249 1.00 97.38 99 VAL A C 1
ATOM 739 O O . VAL A 1 99 ? 0.318 4.436 -0.695 1.00 97.38 99 VAL A O 1
ATOM 742 N N . SER A 1 100 ? 2.394 4.398 -1.547 1.00 97.50 100 SER A N 1
ATOM 743 C CA . SER A 1 100 ? 2.602 2.961 -1.333 1.00 97.50 100 SER A CA 1
ATOM 744 C C . SER A 1 100 ? 2.471 2.553 0.141 1.00 97.50 100 SER A C 1
ATOM 746 O O . SER A 1 100 ? 1.919 1.495 0.459 1.00 97.50 100 SER A O 1
ATOM 748 N N . LEU A 1 101 ? 2.967 3.389 1.059 1.00 97.62 101 LEU A N 1
ATOM 749 C CA . LEU A 1 101 ? 2.887 3.143 2.498 1.00 97.62 101 LEU A CA 1
ATOM 750 C C . LEU A 1 101 ? 1.496 3.422 3.069 1.00 97.62 101 LEU A C 1
ATOM 752 O O . LEU A 1 101 ? 1.052 2.651 3.914 1.00 97.62 101 LEU A O 1
ATOM 756 N N . GLY A 1 102 ? 0.793 4.457 2.600 1.00 96.62 102 GLY A N 1
ATOM 757 C CA . GLY A 1 102 ? -0.588 4.732 3.010 1.00 96.62 102 GLY A CA 1
ATOM 758 C C . GLY A 1 102 ? -1.537 3.590 2.637 1.00 96.62 102 GLY A C 1
ATOM 759 O O . GLY A 1 102 ? -2.346 3.157 3.459 1.00 96.62 102 GLY A O 1
ATOM 760 N N . LEU A 1 103 ? -1.350 3.007 1.449 1.00 96.44 103 LEU A N 1
ATOM 761 C CA . LEU A 1 103 ? -2.000 1.754 1.060 1.00 96.44 103 LEU A CA 1
ATOM 762 C C . LEU A 1 103 ? -1.649 0.598 2.004 1.00 96.44 103 LEU A C 1
ATOM 764 O O . LEU A 1 103 ? -2.540 -0.083 2.503 1.00 96.44 103 LEU A O 1
ATOM 768 N N . ALA A 1 104 ? -0.358 0.368 2.271 1.00 97.12 104 ALA A N 1
ATOM 769 C CA . ALA A 1 104 ? 0.103 -0.745 3.117 1.00 97.12 104 ALA A CA 1
ATOM 770 C C . ALA A 1 104 ? -0.371 -0.637 4.569 1.00 97.12 104 ALA A C 1
ATOM 772 O O . ALA A 1 104 ? -0.593 -1.647 5.242 1.00 97.12 104 ALA A O 1
ATOM 773 N N . GLU A 1 105 ? -0.555 0.590 5.034 1.00 96.25 105 GLU A N 1
ATOM 774 C CA . GLU A 1 105 ? -1.124 0.912 6.329 1.00 96.25 105 GLU A CA 1
ATOM 775 C C . GLU A 1 105 ? -2.655 0.824 6.361 1.00 96.25 105 GLU A C 1
ATOM 777 O O . GLU A 1 105 ? -3.239 0.862 7.436 1.00 96.25 105 GLU A O 1
ATOM 782 N N . GLY A 1 106 ? -3.322 0.650 5.218 1.00 96.25 106 GLY A N 1
ATOM 783 C CA . GLY A 1 106 ? -4.777 0.546 5.157 1.00 96.25 106 GLY A CA 1
ATOM 784 C C . GLY A 1 106 ? -5.484 1.878 5.401 1.00 96.25 106 GLY A C 1
ATOM 785 O O . GLY A 1 106 ? -6.576 1.888 5.954 1.00 96.25 106 GLY A O 1
ATOM 786 N N . ILE A 1 107 ? -4.882 3.001 5.012 1.00 95.56 107 ILE A N 1
ATOM 787 C CA . ILE A 1 107 ? -5.485 4.340 5.122 1.00 95.56 107 ILE A CA 1
ATOM 788 C C . ILE A 1 107 ? -5.572 5.006 3.738 1.00 95.56 107 ILE A C 1
ATOM 790 O O . ILE A 1 107 ? -4.949 6.044 3.514 1.00 95.56 107 ILE A O 1
ATOM 794 N N . PRO A 1 108 ? -6.320 4.420 2.779 1.00 93.06 108 PRO A N 1
ATOM 795 C CA . PRO A 1 108 ? -6.395 4.940 1.411 1.00 93.06 108 PRO A CA 1
ATOM 796 C C . PRO A 1 108 ? -6.857 6.405 1.360 1.00 93.06 108 PRO A C 1
ATOM 798 O O . PRO A 1 108 ? -6.319 7.176 0.573 1.00 93.06 108 PRO A O 1
ATOM 801 N N . ASP A 1 109 ? -7.749 6.823 2.261 1.00 91.94 109 ASP A N 1
ATOM 802 C CA . ASP A 1 109 ? -8.231 8.210 2.336 1.00 91.94 109 ASP A CA 1
ATOM 803 C C . ASP A 1 109 ? -7.126 9.208 2.719 1.00 91.94 109 ASP A C 1
ATOM 805 O O . ASP A 1 109 ? -7.109 10.338 2.240 1.00 91.94 109 ASP A O 1
ATOM 809 N N . ALA A 1 110 ? -6.153 8.790 3.534 1.00 90.69 110 ALA A N 1
ATOM 810 C CA . ALA A 1 110 ? -4.985 9.612 3.856 1.00 90.69 110 ALA A CA 1
ATOM 811 C C . ALA A 1 110 ? -3.991 9.710 2.690 1.00 90.69 110 ALA A C 1
ATOM 813 O O . ALA A 1 110 ? -3.206 10.657 2.617 1.00 90.69 110 ALA A O 1
ATOM 814 N N . ALA A 1 111 ? -4.002 8.722 1.793 1.00 93.25 111 ALA A N 1
ATOM 815 C CA . ALA A 1 111 ? -3.128 8.673 0.630 1.00 93.25 111 ALA A CA 1
ATOM 816 C C . ALA A 1 111 ? -3.722 9.381 -0.599 1.00 93.25 111 ALA A C 1
ATOM 818 O O . ALA A 1 111 ? -2.951 9.741 -1.483 1.00 93.25 111 ALA A O 1
ATOM 819 N N . GLU A 1 112 ? -5.038 9.613 -0.651 1.00 93.38 112 GLU A N 1
ATOM 820 C CA . GLU A 1 112 ? -5.753 10.175 -1.809 1.00 93.38 112 GLU A CA 1
ATOM 821 C C . GLU A 1 112 ? -5.138 11.488 -2.308 1.00 93.38 112 GLU A C 1
ATOM 823 O O . GLU A 1 112 ? -4.692 11.566 -3.445 1.00 93.38 112 GLU A O 1
ATOM 828 N N . MET A 1 113 ? -5.006 12.503 -1.452 1.00 91.38 113 MET A N 1
ATOM 829 C CA . MET A 1 113 ? -4.470 13.802 -1.889 1.00 91.38 113 MET A CA 1
ATOM 830 C C . MET A 1 113 ? -3.022 13.712 -2.396 1.00 91.38 113 MET A C 1
ATOM 832 O O . MET A 1 113 ? -2.615 14.443 -3.300 1.00 91.38 113 MET A O 1
ATOM 836 N N . VAL A 1 114 ? -2.222 12.815 -1.812 1.00 94.12 114 VAL A N 1
ATOM 837 C CA . VAL A 1 114 ? -0.851 12.539 -2.265 1.00 94.12 114 VAL A CA 1
ATOM 838 C C . VAL A 1 114 ? -0.886 11.829 -3.623 1.00 94.12 114 VAL A C 1
ATOM 840 O O . VAL A 1 114 ? -0.097 12.163 -4.507 1.00 94.12 114 VAL A O 1
ATOM 843 N N . ALA A 1 115 ? -1.812 10.884 -3.797 1.00 95.25 115 ALA A N 1
ATOM 844 C CA . ALA A 1 115 ? -2.042 10.138 -5.026 1.00 95.25 115 ALA A CA 1
ATOM 845 C C . ALA A 1 115 ? -2.504 11.048 -6.171 1.00 95.25 115 ALA A C 1
ATOM 847 O O . ALA A 1 115 ? -1.947 10.942 -7.259 1.00 95.25 115 ALA A O 1
ATOM 848 N N . ASP A 1 116 ? -3.408 11.994 -5.920 1.00 93.75 116 ASP A N 1
ATOM 849 C CA . ASP A 1 116 ? -3.875 12.971 -6.910 1.00 93.75 116 ASP A CA 1
ATOM 850 C C . ASP A 1 116 ? -2.743 13.885 -7.383 1.00 93.75 116 ASP A C 1
ATOM 852 O O . ASP A 1 116 ? -2.491 14.006 -8.583 1.00 93.75 116 ASP A O 1
ATOM 856 N N . ARG A 1 117 ? -1.976 14.465 -6.448 1.00 92.38 117 ARG A N 1
ATOM 857 C CA . ARG A 1 117 ? -0.813 15.303 -6.796 1.00 92.38 117 ARG A CA 1
ATOM 858 C C . ARG A 1 117 ? 0.242 14.519 -7.572 1.00 92.38 117 ARG A C 1
ATOM 860 O O . ARG A 1 117 ? 0.845 15.045 -8.511 1.00 92.38 117 ARG A O 1
ATOM 867 N N . LEU A 1 118 ? 0.474 13.265 -7.183 1.00 93.50 118 LEU A N 1
ATOM 868 C CA . LEU A 1 118 ? 1.370 12.365 -7.899 1.00 93.50 118 LEU A CA 1
ATOM 869 C C . LEU A 1 118 ? 0.843 12.079 -9.312 1.00 93.50 118 LEU A C 1
ATOM 871 O O . LEU A 1 118 ? 1.603 12.200 -10.272 1.00 93.50 118 LEU A O 1
ATOM 875 N N . ASN A 1 119 ? -0.443 11.756 -9.447 1.00 92.81 119 ASN A N 1
ATOM 876 C CA . ASN A 1 119 ? -1.108 11.483 -10.716 1.00 92.81 119 ASN A CA 1
ATOM 877 C C . ASN A 1 119 ? -0.978 12.668 -11.680 1.00 92.81 119 ASN A C 1
ATOM 879 O O . ASN A 1 119 ? -0.485 12.504 -12.798 1.00 92.81 119 ASN A O 1
ATOM 883 N N . ASP A 1 120 ? -1.333 13.869 -11.222 1.00 89.75 120 ASP A N 1
ATOM 884 C CA . ASP A 1 120 ? -1.229 15.102 -12.001 1.00 89.75 120 ASP A CA 1
ATOM 885 C C . ASP A 1 120 ? 0.199 15.308 -12.507 1.00 89.75 120 ASP A C 1
ATOM 887 O O . ASP A 1 120 ? 0.428 15.486 -13.704 1.00 89.75 120 ASP A O 1
ATOM 891 N N . ARG A 1 121 ? 1.193 15.188 -11.621 1.00 88.00 121 ARG A N 1
ATOM 892 C CA . ARG A 1 121 ? 2.598 15.415 -11.981 1.00 88.00 121 ARG A CA 1
ATOM 893 C C . ARG A 1 121 ? 3.148 14.357 -12.937 1.00 88.00 121 ARG A C 1
ATOM 895 O O . ARG A 1 121 ? 3.931 14.689 -13.835 1.00 88.00 121 ARG A O 1
ATOM 902 N N . LEU A 1 122 ? 2.750 13.095 -12.774 1.00 87.25 122 LEU A N 1
ATOM 903 C CA . LEU A 1 122 ? 3.114 12.031 -13.707 1.00 87.25 122 LEU A CA 1
ATOM 904 C C . LEU A 1 122 ? 2.498 12.298 -15.089 1.00 87.25 122 LEU A C 1
ATOM 906 O O . LEU A 1 122 ? 3.221 12.231 -16.090 1.00 87.25 122 LEU A O 1
ATOM 910 N N . ARG A 1 123 ? 1.226 12.719 -15.143 1.00 83.31 123 ARG A N 1
ATOM 911 C CA . ARG A 1 123 ? 0.475 12.980 -16.383 1.00 83.31 123 ARG A CA 1
ATOM 912 C C . ARG A 1 123 ? 0.910 14.227 -17.144 1.00 83.31 123 ARG A C 1
ATOM 914 O O . ARG A 1 123 ? 0.774 14.233 -18.367 1.00 83.31 123 ARG A O 1
ATOM 921 N N . THR A 1 124 ? 1.419 15.266 -16.481 1.00 74.25 124 THR A N 1
ATOM 922 C CA . THR A 1 124 ? 1.804 16.509 -17.166 1.00 74.25 124 THR A CA 1
ATOM 923 C C . THR A 1 124 ? 2.885 16.239 -18.220 1.00 74.25 124 THR A C 1
ATOM 925 O O . THR A 1 124 ? 4.049 15.956 -17.898 1.00 74.25 124 THR A O 1
ATOM 928 N N . GLN A 1 125 ? 2.481 16.315 -19.491 1.00 52.34 125 GLN A N 1
ATOM 929 C CA . GLN A 1 125 ? 3.360 16.366 -20.661 1.00 52.34 125 GLN A CA 1
ATOM 930 C C . GLN A 1 125 ? 3.981 17.772 -20.758 1.00 52.34 125 GLN A C 1
ATOM 932 O O . GLN A 1 125 ? 3.368 18.736 -20.313 1.00 52.34 125 GLN A O 1
ATOM 937 N N . GLY A 1 126 ? 5.203 17.903 -21.283 1.00 38.56 126 GLY A N 1
ATOM 938 C CA . GLY A 1 126 ? 5.853 19.217 -21.461 1.00 38.56 126 GLY A CA 1
ATOM 939 C C . GLY A 1 126 ? 6.574 19.801 -20.235 1.00 38.56 126 GLY A C 1
ATOM 940 O O . GLY A 1 126 ? 7.239 20.821 -20.333 1.00 38.56 126 GLY A O 1
ATOM 941 N N . LEU A 1 127 ? 6.590 19.115 -19.083 1.00 44.50 127 LEU A N 1
ATOM 942 C CA . LEU A 1 127 ? 7.511 19.490 -17.985 1.00 44.50 127 LEU A CA 1
ATOM 943 C C . LEU A 1 127 ? 8.996 19.396 -18.379 1.00 44.50 127 LEU A C 1
ATOM 945 O O . LEU A 1 127 ? 9.853 19.942 -17.696 1.00 44.50 127 LEU A O 1
ATOM 949 N N . ASN A 1 128 ? 9.272 18.708 -19.487 1.00 39.69 128 ASN A N 1
ATOM 950 C CA . ASN A 1 128 ? 10.559 18.631 -20.156 1.00 39.69 128 ASN A CA 1
ATOM 951 C C . ASN A 1 128 ? 10.333 18.941 -21.651 1.00 39.69 128 ASN A C 1
ATOM 953 O O . ASN A 1 128 ? 10.408 18.032 -22.478 1.00 39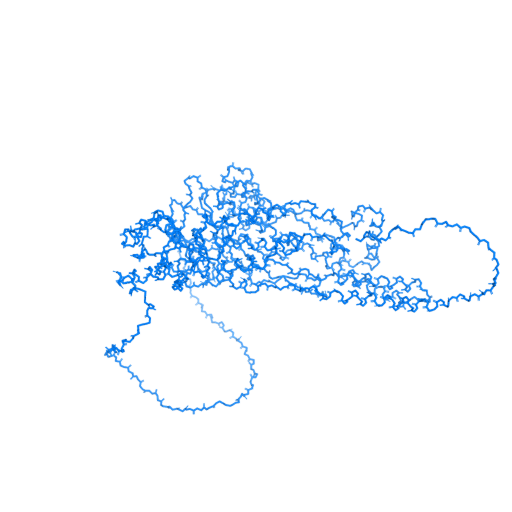.69 128 ASN A O 1
ATOM 957 N N . ASP A 1 129 ? 9.984 20.187 -21.992 1.00 35.88 129 ASP A N 1
ATOM 958 C CA . ASP A 1 129 ? 9.683 20.630 -23.372 1.00 35.88 129 ASP A CA 1
ATOM 959 C C . ASP A 1 129 ? 10.839 20.420 -24.373 1.00 35.88 129 ASP A C 1
ATOM 961 O O . ASP A 1 129 ? 10.627 20.454 -25.584 1.00 35.88 129 ASP A O 1
ATOM 965 N N . ASP A 1 130 ? 12.053 20.119 -23.902 1.00 39.28 130 ASP A N 1
ATOM 966 C CA . ASP A 1 130 ? 13.193 19.807 -24.763 1.00 39.28 130 ASP A CA 1
ATOM 967 C C . ASP A 1 130 ? 13.448 18.290 -24.859 1.00 39.28 130 ASP A C 1
ATOM 969 O O . ASP A 1 130 ? 14.225 17.694 -24.107 1.00 39.28 130 ASP A O 1
ATOM 973 N N . THR A 1 131 ? 12.760 17.647 -25.805 1.00 43.28 131 THR A N 1
ATOM 974 C CA . THR A 1 131 ? 12.796 16.192 -26.062 1.00 43.28 131 THR A CA 1
ATOM 975 C C . THR A 1 131 ? 13.978 15.732 -26.927 1.00 43.28 131 THR A C 1
ATOM 977 O O . THR A 1 131 ? 14.052 14.559 -27.302 1.00 43.28 131 THR A O 1
ATOM 980 N N . ARG A 1 132 ? 14.922 16.625 -27.244 1.00 52.47 132 ARG A N 1
ATOM 981 C CA . ARG A 1 132 ? 16.036 16.351 -28.162 1.00 52.47 132 ARG A CA 1
ATOM 982 C C . ARG A 1 132 ? 17.028 15.347 -27.559 1.00 52.47 132 ARG A C 1
ATOM 984 O O . ARG A 1 132 ? 17.512 15.524 -26.447 1.00 52.47 132 ARG A O 1
ATOM 991 N N . PHE A 1 133 ? 17.428 14.325 -28.319 1.00 44.06 133 PHE A N 1
ATOM 992 C CA . PHE A 1 133 ? 18.473 13.370 -27.901 1.00 44.06 133 PHE A CA 1
ATOM 993 C C . PHE A 1 133 ? 19.783 14.076 -27.489 1.00 44.06 133 PHE A C 1
ATOM 995 O O . PHE A 1 133 ? 20.431 13.682 -26.518 1.00 44.06 133 PHE A O 1
ATOM 1002 N N . ALA A 1 134 ? 20.128 15.179 -28.166 1.00 40.38 134 ALA A N 1
ATOM 1003 C CA . ALA A 1 134 ? 21.256 16.043 -27.816 1.00 40.38 134 ALA A CA 1
ATOM 1004 C C . ALA A 1 134 ? 21.102 16.696 -26.429 1.00 40.38 134 ALA A C 1
ATOM 1006 O O . ALA A 1 134 ? 22.068 16.717 -25.668 1.00 40.38 134 ALA A O 1
ATOM 1007 N N . SER A 1 135 ? 19.898 17.140 -26.045 1.00 46.34 135 SER A N 1
ATOM 1008 C CA . SER A 1 135 ? 19.654 17.687 -24.704 1.00 46.34 135 SER A CA 1
ATOM 1009 C C . SER A 1 135 ? 19.809 16.590 -23.644 1.00 46.34 135 SER A C 1
ATOM 1011 O O . SER A 1 135 ? 20.330 16.839 -22.557 1.00 46.34 135 SER A O 1
ATOM 1013 N N . VAL A 1 136 ? 19.398 15.348 -23.940 1.00 49.56 136 VAL A N 1
ATOM 1014 C CA . VAL A 1 136 ? 19.555 14.182 -23.044 1.00 49.56 136 VAL A CA 1
ATOM 1015 C C . VAL A 1 136 ? 21.027 13.797 -22.867 1.00 49.56 136 VAL A C 1
ATOM 1017 O O . VAL A 1 136 ? 21.454 13.508 -21.750 1.00 49.56 136 VAL A O 1
ATOM 1020 N N . MET A 1 137 ? 21.823 13.862 -23.935 1.00 47.66 137 MET A N 1
ATOM 1021 C CA . MET A 1 137 ? 23.251 13.530 -23.913 1.00 47.66 137 MET A CA 1
ATOM 1022 C C . MET A 1 137 ? 24.142 14.634 -23.316 1.00 47.66 137 MET A C 1
ATOM 1024 O O . MET A 1 137 ? 25.064 14.324 -22.558 1.00 47.66 137 MET A O 1
ATOM 1028 N N . LEU A 1 138 ? 23.889 15.911 -23.626 1.00 41.72 138 LEU A N 1
ATOM 1029 C CA . LEU A 1 138 ? 24.800 17.028 -23.327 1.00 41.72 138 LEU A CA 1
ATOM 1030 C C . LEU A 1 138 ? 24.428 17.822 -22.062 1.00 41.72 138 LEU A C 1
ATOM 1032 O O . LEU A 1 138 ? 25.324 18.322 -21.385 1.00 41.72 138 LEU A O 1
ATOM 1036 N N . TRP A 1 139 ? 23.143 17.897 -21.695 1.00 46.50 139 TRP A N 1
ATOM 1037 C CA . TRP A 1 139 ? 22.648 18.795 -20.643 1.00 46.50 139 TRP A CA 1
ATOM 1038 C C . TRP A 1 139 ? 21.698 18.072 -19.670 1.00 46.50 139 TRP A C 1
ATOM 1040 O O . TRP A 1 139 ? 20.484 18.239 -19.719 1.00 46.50 139 TRP A O 1
ATOM 1050 N N . ASP A 1 140 ? 22.241 17.267 -18.748 1.00 46.00 140 ASP A N 1
ATOM 1051 C CA . ASP A 1 140 ? 21.440 16.569 -17.712 1.00 46.00 140 ASP A CA 1
ATOM 1052 C C . ASP A 1 140 ? 21.213 17.409 -16.431 1.00 46.00 140 ASP A C 1
ATOM 1054 O O . ASP A 1 140 ? 20.634 16.931 -15.459 1.00 46.00 140 ASP A O 1
ATOM 1058 N N . GLY A 1 141 ? 21.675 18.669 -16.409 1.00 41.66 141 GLY A N 1
ATOM 1059 C CA . GLY A 1 141 ? 21.797 19.461 -15.176 1.00 41.66 141 GLY A CA 1
ATOM 1060 C C . GLY A 1 141 ? 20.877 20.676 -15.000 1.00 41.66 141 GLY A C 1
ATOM 1061 O O . GLY A 1 141 ? 20.831 21.199 -13.893 1.00 41.66 141 GLY A O 1
ATOM 1062 N N . ALA A 1 142 ? 20.171 21.163 -16.030 1.00 36.09 142 ALA A N 1
ATOM 1063 C CA . ALA A 1 142 ? 19.632 22.534 -15.987 1.00 36.09 142 ALA A CA 1
ATOM 1064 C C . ALA A 1 142 ? 18.101 22.694 -15.919 1.00 36.09 142 ALA A C 1
ATOM 1066 O O . ALA A 1 142 ? 17.668 23.815 -15.689 1.00 36.09 142 ALA A O 1
ATOM 1067 N N . THR A 1 143 ? 17.281 21.650 -16.102 1.00 44.34 143 THR A N 1
ATOM 1068 C CA . THR A 1 143 ? 15.816 21.646 -15.824 1.00 44.34 143 THR A CA 1
ATOM 1069 C C . THR A 1 143 ? 15.231 20.291 -16.226 1.00 44.34 143 THR A C 1
ATOM 1071 O O . THR A 1 143 ? 14.898 20.071 -17.386 1.00 44.34 143 THR A O 1
ATOM 1074 N N . ARG A 1 144 ? 15.152 19.334 -15.290 1.00 56.47 144 ARG A N 1
ATOM 1075 C CA . ARG A 1 144 ? 14.443 18.062 -15.509 1.00 56.47 144 ARG A CA 1
ATOM 1076 C C . ARG A 1 144 ? 13.806 17.575 -14.222 1.00 56.47 144 ARG A C 1
ATOM 1078 O O . ARG A 1 144 ? 14.505 17.129 -13.313 1.00 56.47 144 ARG A O 1
ATOM 1085 N N . ILE A 1 145 ? 12.483 17.618 -14.168 1.00 62.78 145 ILE A N 1
ATOM 1086 C CA . ILE A 1 145 ? 11.720 17.006 -13.081 1.00 62.78 145 ILE A CA 1
ATOM 1087 C C . ILE A 1 145 ? 11.865 15.490 -13.220 1.00 62.78 145 ILE A C 1
ATOM 1089 O O . ILE A 1 145 ? 11.426 14.894 -14.209 1.00 62.78 145 ILE A O 1
ATOM 1093 N N . TYR A 1 146 ? 12.533 14.869 -12.248 1.00 72.50 146 TYR A N 1
ATOM 1094 C CA . TYR A 1 146 ? 12.706 13.422 -12.190 1.00 72.50 146 TYR A CA 1
ATOM 1095 C C . TYR A 1 146 ? 11.369 12.761 -11.842 1.00 72.50 146 TYR A C 1
ATOM 1097 O O . TYR A 1 146 ? 10.774 13.067 -10.812 1.00 72.50 146 TYR A O 1
ATOM 1105 N N . LYS A 1 147 ? 10.888 11.860 -12.708 1.00 79.75 147 LYS A N 1
ATOM 1106 C CA . LYS A 1 147 ? 9.606 11.155 -12.534 1.00 79.75 147 LYS A CA 1
ATOM 1107 C C . LYS A 1 147 ? 9.754 9.710 -12.028 1.00 79.75 147 LYS A C 1
ATOM 1109 O O . LYS A 1 147 ? 8.758 9.002 -11.962 1.00 79.75 147 LYS A O 1
ATOM 1114 N N . GLY A 1 148 ? 10.963 9.262 -11.684 1.00 82.19 148 GLY A N 1
ATOM 1115 C CA . GLY A 1 148 ? 11.241 7.843 -11.423 1.00 82.19 148 GLY A CA 1
ATOM 1116 C C . GLY A 1 148 ? 11.539 7.048 -12.696 1.00 82.19 148 GLY A C 1
ATOM 1117 O O . GLY A 1 148 ? 11.291 7.515 -13.814 1.00 82.19 148 GLY A O 1
ATOM 1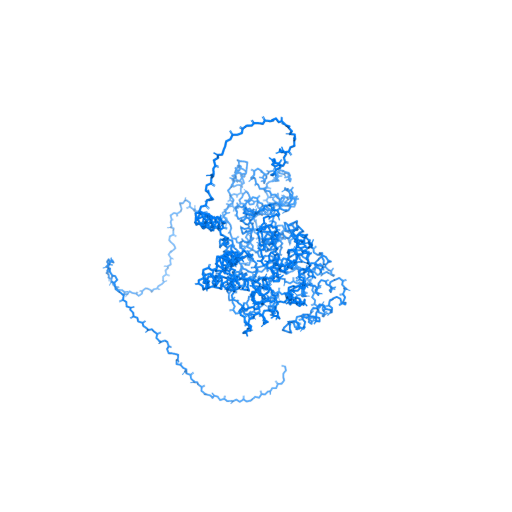118 N N . ASP A 1 149 ? 12.056 5.833 -12.533 1.00 84.75 149 ASP A N 1
ATOM 1119 C CA . ASP A 1 149 ? 12.208 4.880 -13.632 1.00 84.75 149 ASP A CA 1
ATOM 1120 C C . ASP A 1 149 ? 10.818 4.473 -14.177 1.00 84.75 149 ASP A C 1
ATOM 1122 O O . ASP A 1 149 ? 9.840 4.446 -13.426 1.00 84.75 149 ASP A O 1
ATOM 1126 N N . PRO A 1 150 ? 10.682 4.108 -15.466 1.00 87.25 150 PRO A N 1
ATOM 1127 C CA . PRO A 1 150 ? 9.387 3.751 -16.053 1.00 87.25 150 PRO A CA 1
ATOM 1128 C C . PRO A 1 150 ? 8.589 2.700 -15.259 1.00 87.25 150 PRO A C 1
ATOM 1130 O O . PRO A 1 150 ? 7.379 2.832 -15.101 1.00 87.25 150 PRO A O 1
ATOM 1133 N N . PHE A 1 151 ? 9.244 1.680 -14.697 1.00 91.00 151 PHE A N 1
ATOM 1134 C CA . PHE A 1 151 ? 8.535 0.662 -13.912 1.00 91.00 151 PHE A CA 1
ATOM 1135 C C . PHE A 1 151 ? 8.039 1.207 -12.559 1.00 91.00 151 PHE A C 1
ATOM 1137 O O . PHE A 1 151 ? 7.006 0.762 -12.066 1.00 91.00 151 PHE A O 1
ATOM 1144 N N . GLU A 1 152 ? 8.745 2.181 -11.970 1.00 93.69 152 GLU A N 1
ATOM 1145 C CA . GLU A 1 152 ? 8.325 2.876 -10.746 1.00 93.69 152 GLU A CA 1
ATOM 1146 C C . GLU A 1 152 ? 7.081 3.724 -11.018 1.00 93.69 152 GLU A C 1
ATOM 1148 O O . GLU A 1 152 ? 6.156 3.737 -10.211 1.00 93.69 152 GLU A O 1
ATOM 1153 N N . GLN A 1 153 ? 7.020 4.368 -12.188 1.00 94.00 153 GLN A N 1
ATOM 1154 C CA . GLN A 1 153 ? 5.837 5.101 -12.646 1.00 94.00 153 GLN A CA 1
ATOM 1155 C C . GLN A 1 153 ? 4.644 4.164 -12.873 1.00 94.00 153 GLN A C 1
ATOM 1157 O O . GLN A 1 153 ? 3.537 4.466 -12.432 1.00 94.00 153 GLN A O 1
ATOM 1162 N N . ALA A 1 154 ? 4.858 3.007 -13.509 1.00 95.06 154 ALA A N 1
ATOM 1163 C CA . ALA A 1 154 ? 3.806 2.009 -13.701 1.00 95.06 154 ALA A CA 1
ATOM 1164 C C . ALA A 1 154 ? 3.267 1.475 -12.359 1.00 95.06 154 ALA A C 1
ATOM 1166 O O . ALA A 1 154 ? 2.052 1.409 -12.168 1.00 95.06 154 ALA A O 1
ATOM 1167 N N . LEU A 1 155 ? 4.153 1.180 -11.398 1.00 97.31 155 LEU A N 1
ATOM 1168 C CA . LEU A 1 155 ? 3.767 0.803 -10.033 1.00 97.31 155 LEU A CA 1
ATOM 1169 C C . LEU A 1 155 ? 3.022 1.925 -9.303 1.00 97.31 155 LEU A C 1
ATOM 1171 O O . LEU A 1 155 ? 2.044 1.648 -8.617 1.00 97.31 155 LEU A O 1
ATOM 1175 N N . ALA A 1 156 ? 3.441 3.179 -9.467 1.00 97.38 156 ALA A N 1
ATOM 1176 C CA . ALA A 1 156 ? 2.757 4.321 -8.872 1.00 97.38 156 ALA A CA 1
ATOM 1177 C C . ALA A 1 156 ? 1.319 4.455 -9.391 1.00 97.38 156 ALA A C 1
ATOM 1179 O O . ALA A 1 156 ? 0.396 4.551 -8.587 1.00 97.38 156 ALA A O 1
ATOM 1180 N N . TYR A 1 157 ? 1.112 4.380 -10.710 1.00 98.06 157 TYR A N 1
ATOM 1181 C CA . TYR A 1 157 ? -0.228 4.374 -11.304 1.00 98.06 157 TYR A CA 1
ATOM 1182 C C . TYR A 1 157 ? -1.072 3.183 -10.848 1.00 98.06 157 TYR A C 1
ATOM 1184 O O . TYR A 1 157 ? -2.262 3.336 -10.587 1.00 98.06 157 TYR A O 1
ATOM 1192 N N . TYR A 1 158 ? -0.462 2.007 -10.700 1.00 98.50 158 TYR A N 1
ATOM 1193 C CA . TYR A 1 158 ? -1.135 0.838 -10.143 1.00 98.50 158 TYR A CA 1
ATOM 1194 C C . TYR A 1 158 ? -1.565 1.043 -8.688 1.00 98.50 158 TYR A C 1
ATOM 1196 O O . TYR A 1 158 ? -2.694 0.721 -8.332 1.00 98.50 158 TYR A O 1
ATOM 1204 N N . HIS A 1 159 ? -0.706 1.616 -7.844 1.00 98.50 159 HIS A N 1
ATOM 1205 C CA . HIS A 1 159 ? -1.069 1.955 -6.467 1.00 98.50 159 HIS A CA 1
ATOM 1206 C C . HIS A 1 159 ? -2.164 3.032 -6.418 1.00 98.50 159 HIS A C 1
ATOM 1208 O O . HIS A 1 159 ? -3.101 2.881 -5.642 1.00 98.50 159 HIS A O 1
ATOM 1214 N N . ILE A 1 160 ? -2.133 4.048 -7.286 1.00 98.38 160 ILE A N 1
ATOM 1215 C CA . ILE A 1 160 ? -3.238 5.018 -7.423 1.00 98.38 160 ILE A CA 1
ATOM 1216 C C . ILE A 1 160 ? -4.546 4.287 -7.771 1.00 98.38 160 ILE A C 1
ATOM 1218 O O . ILE A 1 160 ? -5.540 4.433 -7.066 1.00 98.38 160 ILE A O 1
ATOM 1222 N N . ALA A 1 161 ? -4.519 3.396 -8.766 1.00 98.44 161 ALA A N 1
ATOM 1223 C CA . ALA A 1 161 ? -5.686 2.606 -9.148 1.00 98.44 161 ALA A CA 1
ATOM 1224 C C . ALA A 1 161 ? -6.223 1.723 -8.006 1.00 98.44 161 ALA A C 1
ATOM 1226 O O . ALA A 1 161 ? -7.431 1.518 -7.892 1.00 98.44 161 ALA A O 1
ATOM 1227 N N . LEU A 1 162 ? -5.343 1.195 -7.149 1.00 98.50 162 LEU A N 1
ATOM 1228 C CA . LEU A 1 162 ? -5.743 0.443 -5.960 1.00 98.50 162 LEU A CA 1
ATOM 1229 C C . LEU A 1 162 ? -6.412 1.331 -4.904 1.00 98.50 162 LEU A C 1
ATOM 1231 O O . LEU A 1 162 ? -7.357 0.867 -4.271 1.00 98.50 162 LEU A O 1
ATOM 1235 N N . ILE A 1 163 ? -5.963 2.578 -4.717 1.00 97.50 163 ILE A N 1
ATOM 1236 C CA . ILE A 1 163 ? -6.627 3.548 -3.825 1.00 97.50 163 ILE A CA 1
ATOM 1237 C C . ILE A 1 163 ? -8.055 3.800 -4.309 1.00 97.50 163 ILE A C 1
ATOM 1239 O O . ILE A 1 163 ? -8.997 3.666 -3.525 1.00 97.50 163 ILE A O 1
ATOM 1243 N N . ASP A 1 164 ? -8.223 4.080 -5.601 1.00 97.44 164 ASP A N 1
ATOM 1244 C CA . ASP A 1 164 ? -9.538 4.315 -6.202 1.00 97.44 164 ASP A CA 1
ATOM 1245 C C . ASP A 1 164 ? -10.445 3.084 -6.053 1.00 97.44 164 ASP A C 1
ATOM 1247 O O . ASP A 1 164 ? -11.591 3.182 -5.606 1.00 97.44 164 ASP A O 1
ATOM 1251 N N . ALA A 1 165 ? -9.913 1.889 -6.330 1.00 97.12 165 ALA A N 1
ATOM 1252 C CA . ALA A 1 165 ? -10.652 0.636 -6.195 1.00 97.12 165 ALA A CA 1
ATOM 1253 C C . ALA A 1 165 ? -11.047 0.322 -4.740 1.00 97.12 165 ALA A C 1
ATOM 1255 O O . ALA A 1 165 ? -12.165 -0.141 -4.503 1.00 97.12 165 ALA A O 1
ATOM 1256 N N . LEU A 1 166 ? -10.176 0.598 -3.759 1.00 95.56 166 LEU A N 1
ATOM 1257 C CA . LEU A 1 166 ? -10.476 0.454 -2.324 1.00 95.56 166 LEU A CA 1
ATOM 1258 C C . LEU A 1 166 ? -11.644 1.345 -1.890 1.00 95.56 166 LEU A C 1
ATOM 1260 O O . LEU A 1 166 ? -12.429 0.959 -1.025 1.00 95.56 166 LEU A O 1
ATOM 1264 N N . ARG A 1 167 ? -11.776 2.517 -2.513 1.00 93.12 167 ARG A N 1
ATOM 1265 C CA . ARG A 1 167 ? -12.880 3.462 -2.293 1.00 93.12 167 ARG A CA 1
ATOM 1266 C C . ARG A 1 167 ? -14.132 3.121 -3.106 1.00 93.12 167 ARG A C 1
ATOM 1268 O O . ARG A 1 167 ? -15.164 3.772 -2.958 1.00 93.12 167 ARG A O 1
ATOM 1275 N N . GLY A 1 168 ? -14.064 2.088 -3.946 1.00 93.62 168 GLY A N 1
ATOM 1276 C CA . GLY A 1 168 ? -15.146 1.666 -4.832 1.00 93.62 168 GLY A CA 1
ATOM 1277 C C . GLY A 1 168 ? -15.279 2.503 -6.107 1.00 93.62 168 GLY A C 1
ATOM 1278 O O . GLY A 1 168 ? -16.241 2.300 -6.852 1.00 93.62 168 GLY A O 1
ATOM 1279 N N . ASP A 1 169 ? -14.329 3.398 -6.391 1.00 95.81 169 ASP A N 1
ATOM 1280 C CA . ASP A 1 169 ? -14.286 4.198 -7.613 1.00 95.81 169 ASP A CA 1
ATOM 1281 C C . ASP A 1 169 ? -13.611 3.421 -8.749 1.00 95.81 169 ASP A C 1
ATOM 1283 O O . ASP A 1 169 ? -12.467 3.642 -9.149 1.00 95.81 169 ASP A O 1
ATOM 1287 N N . TRP A 1 170 ? -14.347 2.448 -9.278 1.00 96.94 170 TRP A N 1
ATOM 1288 C CA . TRP A 1 170 ? -13.851 1.579 -10.341 1.00 96.94 170 TRP A CA 1
ATOM 1289 C C . TRP A 1 170 ? -13.616 2.316 -11.669 1.00 96.94 170 TRP A C 1
ATOM 1291 O O . TRP A 1 170 ? -12.832 1.838 -12.487 1.00 96.94 170 TRP A O 1
ATOM 1301 N N . GLY A 1 171 ? -14.256 3.474 -11.880 1.00 97.75 171 GLY A N 1
ATOM 1302 C CA . GLY A 1 171 ? -14.037 4.335 -13.046 1.00 97.75 171 GLY A CA 1
ATOM 1303 C C . GLY A 1 171 ? -12.634 4.928 -13.043 1.00 97.75 171 GLY A C 1
ATOM 1304 O O . GLY A 1 171 ? -11.873 4.733 -13.997 1.00 97.75 171 GLY A O 1
ATOM 1305 N N . ASN A 1 172 ? -12.269 5.577 -11.936 1.00 97.19 172 ASN A N 1
ATOM 1306 C CA . ASN A 1 172 ? -10.926 6.121 -11.755 1.00 97.19 172 ASN A CA 1
ATOM 1307 C C . ASN A 1 172 ? -9.875 5.009 -11.656 1.00 97.19 172 ASN A C 1
ATOM 1309 O O . ASN A 1 172 ? -8.852 5.087 -12.341 1.00 97.19 172 ASN A O 1
ATOM 1313 N N . ALA A 1 173 ? -10.184 3.895 -10.981 1.00 98.06 173 ALA A N 1
ATOM 1314 C CA . ALA A 1 173 ? -9.295 2.734 -10.934 1.00 98.06 173 ALA A CA 1
ATOM 1315 C C . ALA A 1 173 ? -8.965 2.183 -12.332 1.00 98.06 173 ALA A C 1
ATOM 1317 O O . ALA A 1 173 ? -7.809 1.858 -12.623 1.00 98.06 173 ALA A O 1
ATOM 1318 N N . ARG A 1 174 ? -9.957 2.099 -13.232 1.00 98.25 174 ARG A N 1
ATOM 1319 C CA . ARG A 1 174 ? -9.749 1.682 -14.627 1.00 98.25 174 ARG A CA 1
ATOM 1320 C C . ARG A 1 174 ? -8.851 2.665 -15.374 1.00 98.25 174 ARG A C 1
ATOM 1322 O O . ARG A 1 174 ? -7.909 2.241 -16.043 1.00 98.25 174 ARG A O 1
ATOM 1329 N N . ALA A 1 175 ? -9.116 3.964 -15.241 1.00 97.31 175 ALA A N 1
ATOM 1330 C CA . ALA A 1 175 ? -8.342 5.011 -15.901 1.00 97.31 175 ALA A CA 1
ATOM 1331 C C . ALA A 1 175 ? -6.878 5.043 -15.424 1.00 97.31 175 ALA A C 1
ATOM 1333 O O . ALA A 1 175 ? -5.967 5.080 -16.252 1.00 97.31 175 ALA A O 1
ATOM 1334 N N . ALA A 1 176 ? -6.638 4.966 -14.114 1.00 97.00 176 ALA A N 1
ATOM 1335 C CA . ALA A 1 176 ? -5.298 4.904 -13.535 1.00 97.00 176 ALA A CA 1
ATOM 1336 C C . ALA A 1 176 ? -4.572 3.600 -13.918 1.00 97.00 176 ALA A C 1
ATOM 1338 O O . ALA A 1 176 ? -3.399 3.625 -14.298 1.00 97.00 176 ALA A O 1
ATOM 1339 N N . SER A 1 177 ? -5.280 2.463 -13.948 1.00 97.75 177 SER A N 1
ATOM 1340 C CA . SER A 1 177 ? -4.721 1.198 -14.450 1.00 97.75 177 SER A CA 1
ATOM 1341 C C . SER A 1 177 ? -4.291 1.319 -15.911 1.00 97.75 177 SER A C 1
ATOM 1343 O O . SER A 1 177 ? -3.200 0.880 -16.263 1.00 97.75 177 SER A O 1
ATOM 1345 N N . GLN A 1 178 ? -5.085 1.979 -16.758 1.00 96.31 178 GLN A N 1
ATOM 1346 C CA . GLN A 1 178 ? -4.713 2.245 -18.147 1.00 96.31 178 GLN A CA 1
ATOM 1347 C C . GLN A 1 178 ? -3.491 3.166 -18.261 1.00 96.31 178 GLN A C 1
ATOM 1349 O O . GLN A 1 178 ? -2.647 2.967 -19.134 1.00 96.31 178 GLN A O 1
ATOM 1354 N N . GLN A 1 179 ? -3.352 4.145 -17.366 1.00 94.31 179 GLN A N 1
ATOM 1355 C CA . GLN A 1 179 ? -2.178 5.021 -17.327 1.00 94.31 179 GLN A CA 1
ATOM 1356 C C . GLN A 1 179 ? -0.898 4.274 -16.944 1.00 94.31 179 GLN A C 1
ATOM 1358 O O . GLN A 1 179 ? 0.164 4.650 -17.425 1.00 94.31 179 GLN A O 1
ATOM 1363 N N . SER A 1 180 ? -0.978 3.173 -16.187 1.00 95.62 180 SER A N 1
ATOM 1364 C CA . SER A 1 180 ? 0.182 2.302 -15.921 1.00 95.62 180 SER A CA 1
ATOM 1365 C C . SER A 1 180 ? 0.704 1.549 -17.161 1.00 95.62 180 SER A C 1
ATOM 1367 O O . SER A 1 180 ? 1.796 0.978 -17.132 1.00 95.62 180 SER A O 1
ATOM 1369 N N . LEU A 1 181 ? -0.054 1.559 -18.266 1.00 94.00 181 LEU A N 1
ATOM 1370 C CA . LEU A 1 181 ? 0.211 0.811 -19.500 1.00 94.00 181 LEU A CA 1
ATOM 1371 C C . LEU A 1 181 ? 0.738 1.698 -20.642 1.00 94.00 181 LEU A C 1
ATOM 1373 O O . LEU A 1 181 ? 0.527 1.405 -21.820 1.00 94.00 181 LEU A O 1
ATOM 1377 N N . PHE A 1 182 ? 1.417 2.796 -20.306 1.00 89.00 182 PHE A N 1
ATOM 1378 C CA . PHE A 1 182 ? 1.995 3.714 -21.287 1.00 89.00 182 PHE A CA 1
ATOM 1379 C C . PHE A 1 182 ? 3.023 3.034 -22.214 1.00 89.00 182 PHE A C 1
ATOM 1381 O O . PHE A 1 182 ? 3.624 2.010 -21.884 1.00 89.00 182 PHE A O 1
ATOM 1388 N N . LEU A 1 183 ? 3.238 3.620 -23.396 1.00 83.56 183 LEU A N 1
ATOM 1389 C CA . LEU A 1 183 ? 4.204 3.112 -24.372 1.00 83.56 183 LEU A CA 1
ATOM 1390 C C . LEU A 1 183 ? 5.645 3.344 -23.901 1.00 83.56 183 LEU A C 1
ATOM 1392 O O . LEU A 1 183 ? 6.019 4.449 -23.500 1.00 83.56 183 LEU A O 1
ATOM 1396 N N . LEU A 1 184 ? 6.467 2.305 -24.007 1.00 80.19 184 LEU A N 1
ATOM 1397 C CA . LEU A 1 184 ? 7.892 2.328 -23.697 1.00 80.19 184 LEU A CA 1
ATOM 1398 C C . LEU A 1 184 ? 8.698 2.688 -24.948 1.00 80.19 184 LEU A C 1
ATOM 1400 O O . LEU A 1 184 ? 8.315 2.340 -26.062 1.00 80.19 184 LEU A O 1
ATOM 1404 N N . ARG A 1 185 ? 9.829 3.375 -24.772 1.00 71.25 185 ARG A N 1
ATOM 1405 C CA . ARG A 1 185 ? 10.739 3.751 -25.867 1.00 71.25 185 ARG A CA 1
ATOM 1406 C C . ARG A 1 185 ? 11.918 2.787 -25.935 1.00 71.25 185 ARG A C 1
ATOM 1408 O O . ARG A 1 185 ? 12.845 2.934 -25.152 1.00 71.25 185 ARG A O 1
ATOM 1415 N N . ASP A 1 186 ? 11.911 1.833 -26.855 1.00 66.56 186 ASP A N 1
ATOM 1416 C CA . ASP A 1 186 ? 13.010 0.874 -26.995 1.00 66.56 186 ASP A CA 1
ATOM 1417 C C . ASP A 1 186 ? 14.116 1.406 -27.921 1.00 66.56 186 ASP A C 1
ATOM 1419 O O . ASP A 1 186 ? 13.878 1.688 -29.097 1.00 66.56 186 ASP A O 1
ATOM 1423 N N . PHE A 1 187 ? 15.335 1.517 -27.383 1.00 63.56 187 PHE A N 1
ATOM 1424 C CA . PHE A 1 187 ? 16.544 1.963 -28.091 1.00 63.56 187 PHE A CA 1
ATOM 1425 C C . PHE A 1 187 ? 17.460 0.804 -28.523 1.00 63.56 187 PHE A C 1
ATOM 1427 O O . PHE A 1 187 ? 18.550 1.028 -29.055 1.00 63.56 187 PHE A O 1
ATOM 1434 N N . SER A 1 188 ? 17.047 -0.449 -28.314 1.00 60.91 188 SER A N 1
ATOM 1435 C CA . SER A 1 188 ? 17.879 -1.631 -28.565 1.00 60.91 188 SER A CA 1
ATOM 1436 C C . SER A 1 188 ? 18.334 -1.779 -30.024 1.00 60.91 188 SER A C 1
ATOM 1438 O O . SER A 1 188 ? 19.388 -2.368 -30.274 1.00 60.91 188 SER A O 1
ATOM 1440 N N . GLY A 1 189 ? 17.589 -1.229 -30.990 1.00 57.34 189 GLY A N 1
ATOM 1441 C CA . GLY A 1 189 ? 17.988 -1.169 -32.402 1.00 57.34 189 GLY A CA 1
ATOM 1442 C C . GLY A 1 189 ? 19.152 -0.203 -32.659 1.00 57.34 189 GLY A C 1
ATOM 1443 O O . GLY A 1 189 ? 20.141 -0.568 -33.302 1.00 57.34 189 GLY A O 1
ATOM 1444 N N . ALA A 1 190 ? 19.087 0.999 -32.087 1.00 54.19 190 ALA A N 1
ATOM 1445 C CA . ALA A 1 190 ? 20.146 1.993 -32.227 1.00 54.19 190 ALA A CA 1
ATOM 1446 C C . ALA A 1 190 ? 21.448 1.559 -31.531 1.00 54.19 190 ALA A C 1
ATOM 1448 O O . ALA A 1 190 ? 22.539 1.731 -32.071 1.00 54.19 190 ALA A O 1
ATOM 1449 N N . LEU A 1 191 ? 21.352 0.905 -30.370 1.00 51.38 191 LEU A N 1
ATOM 1450 C CA . LEU A 1 191 ? 22.522 0.417 -29.626 1.00 51.38 191 LEU A CA 1
ATOM 1451 C C . LEU A 1 191 ? 23.243 -0.735 -30.322 1.00 51.38 191 LEU A C 1
ATOM 1453 O O . LEU A 1 191 ? 24.470 -0.784 -30.304 1.00 51.38 191 LEU A O 1
ATOM 1457 N N . ARG A 1 192 ? 22.504 -1.648 -30.967 1.00 54.94 192 ARG A N 1
ATOM 1458 C CA . ARG A 1 192 ? 23.108 -2.702 -31.802 1.00 54.94 192 ARG A CA 1
ATOM 1459 C C . ARG A 1 192 ? 23.918 -2.113 -32.953 1.00 54.94 192 ARG A C 1
ATOM 1461 O O . ARG A 1 192 ? 24.947 -2.672 -33.316 1.00 54.94 192 ARG A O 1
ATOM 1468 N N . SER A 1 193 ? 23.475 -0.973 -33.474 1.00 51.19 193 SER A N 1
ATOM 1469 C CA . SER A 1 193 ? 24.163 -0.241 -34.538 1.00 51.19 193 SER A CA 1
ATOM 1470 C C . SER A 1 193 ? 25.408 0.495 -34.023 1.00 51.19 193 SER A C 1
ATOM 1472 O O . SER A 1 193 ? 26.404 0.567 -34.732 1.00 51.19 193 SER A O 1
ATOM 1474 N N . ALA A 1 194 ? 25.386 0.976 -32.774 1.00 47.75 194 ALA A N 1
ATOM 1475 C CA . ALA A 1 194 ? 26.510 1.669 -32.136 1.00 47.75 194 ALA A CA 1
ATOM 1476 C C . ALA A 1 194 ? 27.571 0.731 -31.512 1.00 47.75 194 ALA A C 1
ATOM 1478 O O . ALA A 1 194 ? 28.717 1.133 -31.333 1.00 47.75 194 ALA A O 1
ATOM 1479 N N . GLY A 1 195 ? 27.205 -0.507 -31.158 1.00 43.03 195 GLY A N 1
ATOM 1480 C CA . GLY A 1 195 ? 28.078 -1.488 -30.493 1.00 43.03 195 GLY A CA 1
ATOM 1481 C C . GLY A 1 195 ? 28.747 -2.519 -31.413 1.00 43.03 195 GLY A C 1
ATOM 1482 O O . GLY A 1 195 ? 29.451 -3.400 -30.920 1.00 43.03 195 GLY A O 1
ATOM 1483 N N . GLY A 1 196 ? 28.529 -2.449 -32.728 1.00 36.81 196 GLY A N 1
ATOM 1484 C CA . GLY A 1 196 ? 29.126 -3.358 -33.708 1.00 36.81 196 GLY A CA 1
ATOM 1485 C C . GLY A 1 196 ? 30.261 -2.694 -34.482 1.00 36.81 196 GLY A C 1
ATOM 1486 O O . GLY A 1 196 ? 29.983 -1.911 -35.377 1.00 36.81 196 GLY A O 1
ATOM 1487 N N . THR A 1 197 ? 31.514 -3.016 -34.139 1.00 37.84 197 THR A N 1
ATOM 1488 C CA . THR A 1 197 ? 32.744 -2.890 -34.962 1.00 37.84 197 THR A CA 1
ATOM 1489 C C . THR A 1 197 ? 32.676 -1.963 -36.193 1.00 37.84 197 THR A C 1
ATOM 1491 O O . THR A 1 197 ? 32.848 -2.421 -37.325 1.00 37.84 197 THR A O 1
ATOM 1494 N N . ARG A 1 198 ? 32.451 -0.663 -35.992 1.00 41.09 198 ARG A N 1
ATOM 1495 C CA . ARG A 1 198 ? 32.606 0.364 -37.029 1.00 41.09 198 ARG A CA 1
ATOM 1496 C C . ARG A 1 198 ? 33.426 1.526 -36.487 1.00 41.09 198 ARG A C 1
ATOM 1498 O O . ARG A 1 198 ? 33.376 1.815 -35.294 1.00 41.09 198 ARG A O 1
ATOM 1505 N N . ASP A 1 199 ? 34.252 2.066 -37.375 1.00 42.31 199 ASP A N 1
ATOM 1506 C CA . ASP A 1 199 ? 35.408 2.921 -37.119 1.00 42.31 199 ASP A CA 1
ATOM 1507 C C . ASP A 1 199 ? 35.156 4.058 -36.118 1.00 42.31 199 ASP A C 1
ATOM 1509 O O . ASP A 1 199 ? 34.087 4.663 -36.061 1.00 42.31 199 ASP A O 1
ATOM 1513 N N . SER A 1 200 ? 36.200 4.417 -35.364 1.00 41.25 200 SER A N 1
ATOM 1514 C CA . SER A 1 200 ? 36.236 5.570 -34.446 1.00 41.25 200 SER A CA 1
ATOM 1515 C C . SER A 1 200 ? 35.818 6.902 -35.088 1.00 41.25 200 SER A C 1
ATOM 1517 O O . SER A 1 200 ? 35.449 7.842 -34.379 1.00 41.25 200 SER A O 1
ATOM 1519 N N . ASP A 1 201 ? 35.847 6.977 -36.418 1.00 43.31 201 ASP A N 1
ATOM 1520 C CA . ASP A 1 201 ? 35.415 8.129 -37.202 1.00 43.31 201 ASP A CA 1
ATOM 1521 C C . ASP A 1 201 ? 33.890 8.322 -37.202 1.00 43.31 201 ASP A C 1
ATOM 1523 O O . ASP A 1 201 ? 33.437 9.472 -37.204 1.00 43.31 201 ASP A O 1
ATOM 1527 N N . ASP A 1 202 ? 33.099 7.248 -37.081 1.00 43.84 202 ASP A N 1
ATOM 1528 C CA . ASP A 1 202 ? 31.628 7.296 -37.083 1.00 43.84 202 ASP A CA 1
ATOM 1529 C C . ASP A 1 202 ? 31.075 7.867 -35.768 1.00 43.84 202 ASP A C 1
ATOM 1531 O O . ASP A 1 202 ? 30.168 8.700 -35.769 1.00 43.84 202 ASP A O 1
ATOM 1535 N N . ALA A 1 203 ? 31.671 7.507 -34.628 1.00 42.31 203 ALA A N 1
ATOM 1536 C CA . ALA A 1 203 ? 31.293 8.063 -33.326 1.00 42.31 203 ALA A CA 1
ATOM 1537 C C . ALA A 1 203 ? 31.646 9.559 -33.220 1.00 42.31 203 ALA A C 1
ATOM 1539 O O . ALA A 1 203 ? 30.857 10.365 -32.721 1.00 42.31 203 ALA A O 1
ATOM 1540 N N . ALA A 1 204 ? 32.809 9.955 -33.747 1.00 44.16 204 ALA A N 1
ATOM 1541 C CA . ALA A 1 204 ? 33.198 11.358 -33.841 1.00 44.16 204 ALA A CA 1
ATOM 1542 C C . ALA A 1 204 ? 32.331 12.132 -34.855 1.00 44.16 204 ALA A C 1
ATOM 1544 O O . ALA A 1 204 ? 32.063 13.319 -34.657 1.00 44.16 204 ALA A O 1
ATOM 1545 N N . ALA A 1 205 ? 31.868 11.491 -35.933 1.00 46.97 205 ALA A N 1
ATOM 1546 C CA . ALA A 1 205 ? 30.913 12.068 -36.878 1.00 46.97 205 ALA A CA 1
ATOM 1547 C C . ALA A 1 205 ? 29.526 12.271 -36.248 1.00 46.97 205 ALA A C 1
ATOM 1549 O O . ALA A 1 205 ? 28.951 13.341 -36.425 1.00 46.97 205 ALA A O 1
ATOM 1550 N N . LEU A 1 206 ? 29.037 11.324 -35.441 1.00 46.38 206 LEU A N 1
ATOM 1551 C CA . LEU A 1 206 ? 27.749 11.427 -34.746 1.00 46.38 206 LEU A CA 1
ATOM 1552 C C . LEU A 1 206 ? 27.734 12.583 -33.730 1.00 46.38 206 LEU A C 1
ATOM 1554 O O . LEU A 1 206 ? 26.781 13.353 -33.663 1.00 46.38 206 LEU A O 1
ATOM 1558 N N . VAL A 1 207 ? 28.830 12.760 -32.984 1.00 46.88 207 VAL A N 1
ATOM 1559 C CA . VAL A 1 207 ? 28.999 13.876 -32.035 1.00 46.88 207 VAL A CA 1
ATOM 1560 C C . VAL A 1 207 ? 29.148 15.216 -32.759 1.00 46.88 207 VAL A C 1
ATOM 1562 O O . VAL A 1 207 ? 28.562 16.212 -32.336 1.00 46.88 207 VAL A O 1
ATOM 1565 N N . ARG A 1 208 ? 29.890 15.256 -33.875 1.00 49.91 208 ARG A N 1
ATOM 1566 C CA . ARG A 1 208 ? 29.984 16.457 -34.722 1.00 49.91 208 ARG A CA 1
ATOM 1567 C C . ARG A 1 208 ? 28.625 16.826 -35.315 1.00 49.91 208 ARG A C 1
ATOM 1569 O O . ARG A 1 208 ? 28.270 17.999 -35.288 1.00 49.91 208 ARG A O 1
ATOM 1576 N N . ALA A 1 209 ? 27.856 15.844 -35.780 1.00 47.12 209 ALA A N 1
ATOM 1577 C CA . ALA A 1 209 ? 26.499 16.033 -36.279 1.00 47.12 209 ALA A CA 1
ATOM 1578 C C . ALA A 1 209 ? 25.550 16.529 -35.175 1.00 47.12 209 ALA A C 1
ATOM 1580 O O . ALA A 1 209 ? 24.774 17.446 -35.424 1.00 47.12 209 ALA A O 1
ATOM 1581 N N . ALA A 1 210 ? 25.673 16.012 -33.946 1.00 45.88 210 ALA A N 1
ATOM 1582 C CA . ALA A 1 210 ? 24.884 16.465 -32.796 1.00 45.88 210 ALA A CA 1
ATOM 1583 C C . ALA A 1 210 ? 25.152 17.937 -32.464 1.00 45.88 210 ALA A C 1
ATOM 1585 O O . ALA A 1 210 ? 24.221 18.729 -32.340 1.00 45.88 210 ALA A O 1
ATOM 1586 N N . ALA A 1 211 ? 26.432 18.309 -32.387 1.00 47.66 211 ALA A N 1
ATOM 1587 C CA . ALA A 1 211 ? 26.858 19.672 -32.086 1.00 47.66 211 ALA A CA 1
ATOM 1588 C C . ALA A 1 211 ? 26.529 20.668 -33.218 1.00 47.66 211 ALA A C 1
ATOM 1590 O O . ALA A 1 211 ? 26.265 21.843 -32.954 1.00 47.66 211 ALA A O 1
ATOM 1591 N N . LEU A 1 212 ? 26.540 20.218 -34.480 1.00 47.78 212 LEU A N 1
ATOM 1592 C CA . LEU A 1 212 ? 26.147 21.022 -35.644 1.00 47.78 212 LEU A CA 1
ATOM 1593 C C . LEU A 1 212 ? 24.629 21.222 -35.717 1.00 47.78 212 LEU A C 1
ATOM 1595 O O . LEU A 1 212 ? 24.188 22.353 -35.905 1.00 47.78 212 LEU A O 1
ATOM 1599 N N . ALA A 1 213 ? 23.832 20.170 -35.509 1.00 46.72 213 ALA A N 1
ATOM 1600 C CA . ALA A 1 213 ? 22.370 20.257 -35.508 1.00 46.72 213 ALA A CA 1
ATOM 1601 C C . ALA A 1 213 ? 21.849 21.218 -34.423 1.00 46.72 213 ALA A C 1
ATOM 1603 O O . ALA A 1 213 ? 20.945 22.012 -34.681 1.00 46.72 213 ALA A O 1
ATOM 1604 N N . GLU A 1 214 ? 22.479 21.209 -33.243 1.00 42.69 214 GLU A N 1
ATOM 1605 C CA . GLU A 1 214 ? 22.181 22.132 -32.142 1.00 42.69 214 GLU A CA 1
ATOM 1606 C C . GLU A 1 214 ? 22.541 23.588 -32.488 1.00 42.69 214 GLU A C 1
ATOM 1608 O O . GLU A 1 214 ? 21.738 24.495 -32.264 1.00 42.69 214 GLU A O 1
ATOM 1613 N N . ARG A 1 215 ? 23.708 23.824 -33.107 1.00 49.12 215 ARG A N 1
ATOM 1614 C CA . ARG A 1 215 ? 24.123 25.159 -33.583 1.00 49.12 215 ARG A CA 1
ATOM 1615 C C . ARG A 1 215 ? 23.222 25.725 -34.677 1.00 49.12 215 ARG A C 1
ATOM 1617 O O . ARG A 1 215 ? 23.075 26.940 -34.769 1.00 49.12 215 ARG A O 1
ATOM 1624 N N . GLU A 1 216 ? 22.663 24.862 -35.514 1.00 47.44 216 GLU A N 1
ATOM 1625 C CA . GLU A 1 216 ? 21.807 25.244 -36.640 1.00 47.44 216 GLU A CA 1
ATOM 1626 C C . GLU A 1 216 ? 20.324 25.360 -36.259 1.00 47.44 216 GLU A C 1
ATOM 1628 O O . GLU A 1 216 ? 19.505 25.704 -37.110 1.00 47.44 216 GLU A O 1
ATOM 1633 N N . GLY A 1 217 ? 19.963 25.085 -34.999 1.00 42.19 217 GLY A N 1
ATOM 1634 C CA . GLY A 1 217 ? 18.577 25.142 -34.528 1.00 42.19 217 GLY A CA 1
ATOM 1635 C C . GLY A 1 217 ? 17.652 24.122 -35.202 1.00 42.19 217 GLY A C 1
ATOM 1636 O O . GLY A 1 217 ? 16.437 24.311 -35.186 1.00 42.19 217 GLY A O 1
ATOM 1637 N N . LYS A 1 218 ? 18.211 23.065 -35.805 1.00 43.53 218 LYS A N 1
ATOM 1638 C CA . LYS A 1 218 ? 17.454 22.001 -36.476 1.00 43.53 218 LYS A CA 1
ATOM 1639 C C . LYS A 1 218 ? 16.922 20.998 -35.455 1.00 43.53 218 LYS A C 1
ATOM 1641 O O . LYS A 1 218 ? 17.557 20.742 -34.431 1.00 43.53 218 LYS A O 1
ATOM 1646 N N . ASP A 1 219 ? 15.759 20.420 -35.746 1.00 43.25 219 ASP A N 1
ATOM 1647 C CA . ASP A 1 219 ? 15.159 19.389 -34.903 1.00 43.25 219 ASP A CA 1
ATOM 1648 C C . ASP A 1 219 ? 16.075 18.161 -34.785 1.00 43.25 219 ASP A C 1
ATOM 1650 O O . ASP A 1 219 ? 16.680 17.695 -35.752 1.00 43.25 219 ASP A O 1
ATOM 1654 N N . GLY A 1 220 ? 16.192 17.650 -33.556 1.00 42.53 220 GLY A N 1
ATOM 1655 C CA . GLY A 1 220 ? 17.118 16.583 -33.161 1.00 42.53 220 GLY A CA 1
ATOM 1656 C C . GLY A 1 220 ? 16.848 15.206 -33.778 1.00 42.53 220 GLY A C 1
ATOM 1657 O O . GLY A 1 220 ? 17.612 14.284 -33.501 1.00 42.53 220 GLY A O 1
ATOM 1658 N N . ASP A 1 221 ? 15.832 15.071 -34.637 1.00 41.94 221 ASP A N 1
ATOM 1659 C CA . ASP A 1 221 ? 15.635 13.901 -35.511 1.00 41.94 221 ASP A CA 1
ATOM 1660 C C . ASP A 1 221 ? 16.803 13.707 -36.494 1.00 41.94 221 ASP A C 1
ATOM 1662 O O . ASP A 1 221 ? 17.022 12.614 -37.011 1.00 41.94 221 ASP A O 1
ATOM 1666 N N . ALA A 1 222 ? 17.633 14.736 -36.697 1.00 38.25 222 ALA A N 1
ATOM 1667 C CA . ALA A 1 222 ? 18.852 14.651 -37.500 1.00 38.25 222 ALA A CA 1
ATOM 1668 C C . ALA A 1 222 ? 19.947 13.731 -36.910 1.00 38.25 222 ALA A C 1
ATOM 1670 O O . ALA A 1 222 ? 20.956 13.497 -37.574 1.00 38.25 222 ALA A O 1
ATOM 1671 N N . LEU A 1 223 ? 19.778 13.213 -35.683 1.00 42.16 223 LEU A N 1
ATOM 1672 C CA . LEU A 1 223 ? 20.746 12.316 -35.037 1.00 42.16 223 LEU A CA 1
ATOM 1673 C C . LEU A 1 223 ? 20.540 10.823 -35.328 1.00 42.16 223 LEU A C 1
ATOM 1675 O O . LEU A 1 223 ? 21.378 10.022 -34.918 1.00 42.16 223 LEU A O 1
ATOM 1679 N N . GLY A 1 224 ? 19.479 10.444 -36.052 1.00 42.78 224 GLY A N 1
ATOM 1680 C CA . GLY A 1 224 ? 19.308 9.091 -36.606 1.00 42.78 224 GLY A CA 1
ATOM 1681 C C . GLY A 1 224 ? 19.211 7.953 -35.580 1.00 42.78 224 GLY A C 1
ATOM 1682 O O . GLY A 1 224 ? 19.432 6.794 -35.926 1.00 42.78 224 GLY A O 1
ATOM 1683 N N . VAL A 1 225 ? 18.918 8.257 -34.312 1.00 49.06 225 VAL A N 1
ATOM 1684 C CA . VAL A 1 225 ? 18.691 7.244 -33.272 1.00 49.06 225 VAL A CA 1
ATOM 1685 C C . VAL A 1 225 ? 17.198 6.920 -33.247 1.00 49.06 225 VAL A C 1
ATOM 1687 O O . VAL A 1 225 ? 16.449 7.449 -32.426 1.00 49.06 225 VAL A O 1
ATOM 1690 N N . ASP A 1 226 ? 16.772 6.055 -34.165 1.00 55.47 226 ASP A N 1
ATOM 1691 C CA . ASP A 1 226 ? 15.401 5.545 -34.206 1.00 55.47 226 ASP A CA 1
ATOM 1692 C C . ASP A 1 226 ? 15.094 4.757 -32.920 1.00 55.47 226 ASP A C 1
ATOM 1694 O O . ASP A 1 226 ? 15.803 3.807 -32.566 1.00 55.47 226 ASP A O 1
ATOM 1698 N N . TYR A 1 227 ? 14.026 5.138 -32.214 1.00 57.00 227 TYR A N 1
ATOM 1699 C CA . TYR A 1 227 ? 13.440 4.334 -31.140 1.00 57.00 227 TYR A CA 1
ATOM 1700 C C . TYR A 1 227 ? 12.112 3.744 -31.598 1.00 57.00 227 TYR A C 1
ATOM 1702 O O . TYR A 1 227 ? 11.376 4.350 -32.376 1.00 57.00 227 TYR A O 1
ATOM 1710 N N . ILE A 1 228 ? 11.778 2.565 -31.080 1.00 67.00 228 ILE A N 1
ATOM 1711 C CA . ILE A 1 228 ? 10.502 1.909 -31.367 1.00 67.00 228 ILE A CA 1
ATOM 1712 C C . ILE A 1 228 ? 9.609 2.064 -30.139 1.00 67.00 228 ILE A C 1
ATOM 1714 O O . ILE A 1 228 ? 10.004 1.719 -29.024 1.00 67.00 228 ILE A O 1
ATOM 1718 N N . ALA A 1 229 ? 8.405 2.600 -30.330 1.00 73.06 229 ALA A N 1
ATOM 1719 C CA . ALA A 1 229 ? 7.392 2.603 -29.285 1.00 73.06 229 ALA A CA 1
ATOM 1720 C C . ALA A 1 229 ? 6.854 1.177 -29.102 1.00 73.06 229 ALA A C 1
ATOM 1722 O O . ALA A 1 229 ? 6.334 0.580 -30.046 1.00 73.06 229 ALA A O 1
ATOM 1723 N N . VAL A 1 230 ? 6.980 0.629 -27.895 1.00 77.31 230 VAL A N 1
ATOM 1724 C CA . VAL A 1 230 ? 6.566 -0.741 -27.567 1.00 77.31 230 VAL A CA 1
ATOM 1725 C C . VAL A 1 230 ? 5.520 -0.711 -26.463 1.00 77.31 230 VAL A C 1
ATOM 1727 O O . VAL A 1 230 ? 5.601 0.098 -25.539 1.00 77.31 230 VAL A O 1
ATOM 1730 N N . ALA A 1 231 ? 4.531 -1.596 -26.548 1.00 82.69 231 ALA A N 1
ATOM 1731 C CA . ALA A 1 231 ? 3.537 -1.740 -25.494 1.00 82.69 231 ALA A CA 1
ATOM 1732 C C . ALA A 1 231 ? 4.193 -2.183 -24.177 1.00 82.69 231 ALA A C 1
ATOM 1734 O O . ALA A 1 231 ? 5.096 -3.025 -24.170 1.00 82.69 231 ALA A O 1
ATOM 1735 N N . SER A 1 232 ? 3.707 -1.627 -23.067 1.00 88.31 232 SER A N 1
ATOM 1736 C CA . SER A 1 232 ? 4.062 -2.075 -21.724 1.00 88.31 232 SER A CA 1
ATOM 1737 C C . SER A 1 232 ? 3.622 -3.526 -21.506 1.00 88.31 232 SER A C 1
ATOM 1739 O O . SER A 1 232 ? 2.528 -3.928 -21.903 1.00 88.31 232 SER A O 1
ATOM 1741 N N . ASP A 1 233 ? 4.470 -4.310 -20.849 1.00 91.44 233 ASP A N 1
ATOM 1742 C CA . ASP A 1 233 ? 4.195 -5.667 -20.359 1.00 91.44 233 ASP A CA 1
ATOM 1743 C C . ASP A 1 233 ? 3.865 -5.705 -18.860 1.00 91.44 233 ASP A C 1
ATOM 1745 O O . ASP A 1 233 ? 3.944 -6.764 -18.241 1.00 91.44 233 ASP A O 1
ATOM 1749 N N . PHE A 1 234 ? 3.521 -4.563 -18.264 1.00 96.38 234 PHE A N 1
ATOM 1750 C CA . PHE A 1 234 ? 3.216 -4.463 -16.842 1.00 96.38 234 PHE A CA 1
ATOM 1751 C C . PHE A 1 234 ? 1.898 -5.179 -16.501 1.00 96.38 234 PHE A C 1
ATOM 1753 O O . PHE A 1 234 ? 0.803 -4.638 -16.662 1.00 96.38 234 PHE A O 1
ATOM 1760 N N . GLU A 1 235 ? 1.993 -6.434 -16.053 1.00 98.06 235 GLU A N 1
ATOM 1761 C CA . GLU A 1 235 ? 0.833 -7.330 -15.979 1.00 98.06 235 GLU A CA 1
ATOM 1762 C C . GLU A 1 235 ? -0.219 -6.922 -14.950 1.00 98.06 235 GLU A C 1
ATOM 1764 O O . GLU A 1 235 ? -1.414 -7.055 -15.221 1.00 98.06 235 GLU A O 1
ATOM 1769 N N . ALA A 1 236 ? 0.201 -6.408 -13.791 1.00 98.19 236 ALA A N 1
ATOM 1770 C CA . ALA A 1 236 ? -0.709 -5.933 -12.753 1.00 98.19 236 ALA A CA 1
ATOM 1771 C C . ALA A 1 236 ? -1.644 -4.825 -13.275 1.00 98.19 236 ALA A C 1
ATOM 1773 O O . ALA A 1 236 ? -2.828 -4.820 -12.939 1.00 9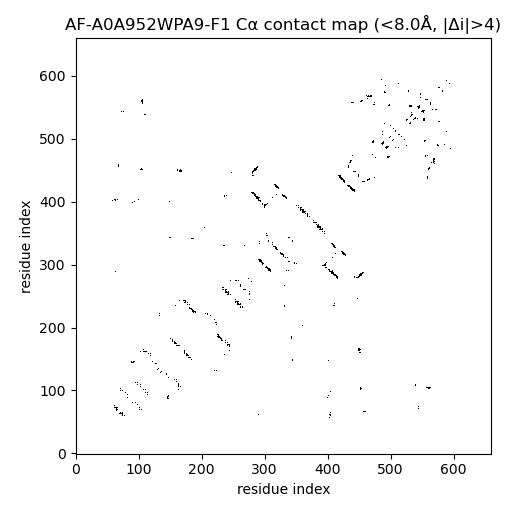8.19 236 ALA A O 1
ATOM 1774 N N . GLY A 1 237 ? -1.146 -3.959 -14.167 1.00 98.00 237 GLY A N 1
ATOM 1775 C CA . GLY A 1 237 ? -1.944 -2.931 -14.834 1.00 98.00 237 GLY A CA 1
ATOM 1776 C C . GLY A 1 237 ? -3.051 -3.513 -15.717 1.00 98.00 237 GLY A C 1
ATOM 1777 O O . GLY A 1 237 ? -4.207 -3.111 -15.596 1.00 98.00 237 GLY A O 1
ATOM 1778 N N . TYR A 1 238 ? -2.738 -4.510 -16.556 1.00 98.56 238 TYR A N 1
ATOM 1779 C CA . TYR A 1 238 ? -3.747 -5.174 -17.397 1.00 98.56 238 TYR A CA 1
ATOM 1780 C C . TYR A 1 238 ? -4.784 -5.937 -16.573 1.00 98.56 238 TYR A C 1
ATOM 1782 O O . TYR A 1 238 ? -5.972 -5.886 -16.887 1.00 98.56 238 TYR A O 1
ATOM 1790 N N . LEU A 1 239 ? -4.348 -6.640 -15.524 1.00 98.69 239 LEU A N 1
ATOM 1791 C CA . LEU A 1 239 ? -5.246 -7.387 -14.647 1.00 98.69 239 LEU A CA 1
ATOM 1792 C C . LEU A 1 239 ? -6.234 -6.453 -13.938 1.00 98.69 239 LEU A C 1
ATOM 1794 O O . LEU A 1 239 ? -7.437 -6.712 -13.966 1.00 98.69 239 LEU A O 1
ATOM 1798 N N . LEU A 1 240 ? -5.754 -5.353 -13.347 1.00 98.69 240 LEU A N 1
ATOM 1799 C CA . LEU A 1 240 ? -6.622 -4.409 -12.643 1.00 98.69 240 LEU A CA 1
ATOM 1800 C C . LEU A 1 240 ? -7.528 -3.627 -13.607 1.00 98.69 240 LEU A C 1
ATOM 1802 O O . LEU A 1 240 ? -8.711 -3.469 -13.307 1.00 98.69 240 LEU A O 1
ATOM 1806 N N . ARG A 1 241 ? -7.033 -3.242 -14.798 1.00 98.50 241 ARG A N 1
ATOM 1807 C CA . ARG A 1 241 ? -7.865 -2.675 -15.879 1.00 98.50 241 ARG A CA 1
ATOM 1808 C C . ARG A 1 241 ? -9.001 -3.624 -16.252 1.00 98.50 241 ARG A C 1
ATOM 1810 O O . ARG A 1 241 ? -10.147 -3.191 -16.285 1.00 98.50 241 ARG A O 1
ATOM 1817 N N . ALA A 1 242 ? -8.709 -4.905 -16.483 1.00 98.69 242 ALA A N 1
ATOM 1818 C CA . ALA A 1 242 ? -9.721 -5.893 -16.852 1.00 98.69 242 ALA A CA 1
ATOM 1819 C C . ALA A 1 242 ? -10.765 -6.100 -15.743 1.00 98.69 242 ALA A C 1
ATOM 1821 O O . ALA A 1 242 ? -11.963 -6.127 -16.020 1.00 98.69 242 ALA A O 1
ATOM 1822 N N . ILE A 1 243 ? -10.329 -6.192 -14.482 1.00 98.56 243 ILE A N 1
ATOM 1823 C CA . ILE A 1 243 ? -11.220 -6.312 -13.319 1.00 98.56 243 ILE A CA 1
ATOM 1824 C C . ILE A 1 243 ? -12.134 -5.082 -13.199 1.00 98.56 243 ILE A C 1
ATOM 1826 O O . ILE A 1 243 ? -13.343 -5.230 -13.007 1.00 98.56 243 ILE A O 1
ATOM 1830 N N . ALA A 1 244 ? -11.576 -3.877 -13.336 1.00 98.38 244 ALA A N 1
ATOM 1831 C CA . ALA A 1 244 ? -12.327 -2.630 -13.252 1.00 98.38 244 ALA A CA 1
ATOM 1832 C C . ALA A 1 244 ? -13.314 -2.475 -14.423 1.00 98.38 244 ALA A C 1
ATOM 1834 O O . ALA A 1 244 ? -14.488 -2.178 -14.202 1.00 98.38 244 ALA A O 1
ATOM 1835 N N . ALA A 1 245 ? -12.883 -2.766 -15.653 1.00 98.38 245 ALA A N 1
ATOM 1836 C CA . ALA A 1 245 ? -13.737 -2.773 -16.840 1.00 98.38 245 ALA A CA 1
ATOM 1837 C C . ALA A 1 245 ? -14.897 -3.770 -16.697 1.00 98.38 245 ALA A C 1
ATOM 1839 O O . ALA A 1 245 ? -16.056 -3.416 -1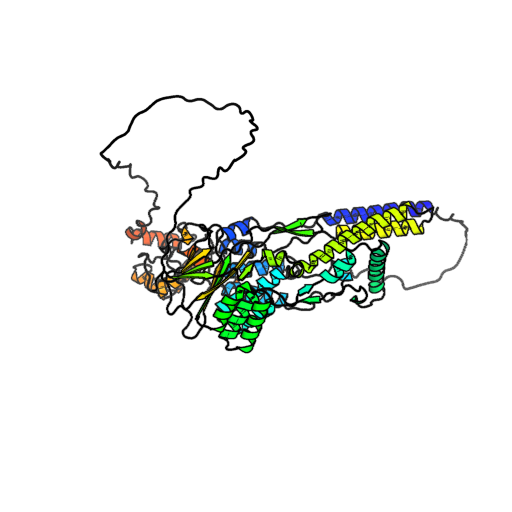6.918 1.00 98.38 245 ALA A O 1
ATOM 1840 N N . ARG A 1 246 ? -14.624 -4.988 -16.209 1.00 96.75 246 ARG A N 1
ATOM 1841 C CA . ARG A 1 246 ? -15.664 -5.985 -15.922 1.00 96.75 246 ARG A CA 1
ATOM 1842 C C . ARG A 1 246 ? -16.680 -5.467 -14.912 1.00 96.75 246 ARG A C 1
ATOM 1844 O O . ARG A 1 246 ? -17.883 -5.629 -15.118 1.00 96.75 246 ARG A O 1
ATOM 1851 N N . ARG A 1 247 ? -16.211 -4.820 -13.841 1.00 95.88 247 ARG A N 1
ATOM 1852 C CA . ARG A 1 247 ? -17.072 -4.227 -12.812 1.00 95.88 247 ARG A CA 1
ATOM 1853 C C . ARG A 1 247 ? -17.968 -3.114 -13.365 1.00 95.88 247 ARG A C 1
ATOM 1855 O O . ARG A 1 247 ? -19.119 -3.010 -12.944 1.00 95.88 247 ARG A O 1
ATOM 1862 N N . LEU A 1 248 ? -17.464 -2.325 -14.306 1.00 96.50 248 LEU A N 1
ATOM 1863 C CA . LEU A 1 248 ? -18.208 -1.265 -14.993 1.00 96.50 248 LEU A CA 1
ATOM 1864 C C . LEU A 1 248 ? -19.076 -1.779 -16.153 1.00 96.50 248 LEU A C 1
ATOM 1866 O O . LEU A 1 248 ? -19.765 -0.989 -16.791 1.00 96.50 248 LEU A O 1
ATOM 1870 N N . ASN A 1 249 ? -19.073 -3.093 -16.411 1.00 96.62 249 ASN A N 1
ATOM 1871 C CA . ASN A 1 249 ? -19.729 -3.723 -17.558 1.00 96.62 249 ASN A CA 1
ATOM 1872 C C . ASN A 1 249 ? -19.205 -3.220 -18.924 1.00 96.62 249 ASN A C 1
ATOM 1874 O O . ASN A 1 249 ? -19.923 -3.234 -19.920 1.00 96.62 249 ASN A O 1
ATOM 1878 N N . GLU A 1 250 ? -17.937 -2.810 -18.978 1.00 97.81 250 GLU A N 1
ATOM 1879 C CA . GLU A 1 250 ? -17.210 -2.442 -20.195 1.00 97.81 250 GLU A CA 1
ATOM 1880 C C . GLU A 1 250 ? -16.504 -3.685 -20.773 1.00 97.81 250 GLU A C 1
ATOM 1882 O O . GLU A 1 250 ? -15.293 -3.863 -20.646 1.00 97.81 250 GLU A O 1
ATOM 1887 N N . ILE A 1 251 ? -17.284 -4.606 -21.350 1.00 97.81 251 ILE A N 1
ATOM 1888 C CA . ILE A 1 251 ? -16.797 -5.939 -21.756 1.00 97.81 251 ILE A CA 1
ATOM 1889 C C . ILE A 1 251 ? -15.721 -5.869 -22.846 1.00 97.81 251 ILE A C 1
ATOM 1891 O O . ILE A 1 251 ? -14.727 -6.580 -22.742 1.00 97.81 251 ILE A O 1
ATOM 1895 N N . ASP A 1 252 ? -15.857 -4.972 -23.825 1.00 98.25 252 ASP A N 1
ATOM 1896 C CA . ASP A 1 252 ? -14.864 -4.818 -24.898 1.00 98.25 252 ASP A CA 1
ATOM 1897 C C . ASP A 1 252 ? -13.491 -4.376 -24.355 1.00 98.25 252 ASP A C 1
ATOM 1899 O O . ASP A 1 252 ? -12.453 -4.879 -24.786 1.00 98.25 252 ASP A O 1
ATOM 1903 N N . ASP A 1 253 ? -13.484 -3.470 -23.368 1.00 98.12 253 ASP A N 1
ATOM 1904 C CA . ASP A 1 253 ? -12.265 -2.992 -22.703 1.00 98.12 253 ASP A CA 1
ATOM 1905 C C . ASP A 1 253 ? -11.608 -4.116 -21.880 1.00 98.12 253 ASP A C 1
ATOM 1907 O O . ASP A 1 253 ? -10.395 -4.344 -21.946 1.00 98.12 253 ASP A O 1
ATOM 1911 N N . MET A 1 254 ? -12.427 -4.891 -21.159 1.00 98.44 254 MET A N 1
ATOM 1912 C CA . MET A 1 254 ? -11.967 -6.091 -20.462 1.00 98.44 254 MET A CA 1
ATOM 1913 C C . MET A 1 254 ? -11.337 -7.093 -21.441 1.00 98.44 254 MET A C 1
ATOM 1915 O O . MET A 1 254 ? -10.217 -7.554 -21.206 1.00 98.44 254 MET A O 1
ATOM 1919 N N . ASP A 1 255 ? -12.026 -7.434 -22.529 1.00 98.50 255 ASP A N 1
ATOM 1920 C CA . ASP A 1 255 ? -11.559 -8.424 -23.499 1.00 98.50 255 ASP A CA 1
ATOM 1921 C C . ASP A 1 255 ? -10.272 -7.976 -24.196 1.00 98.50 255 ASP A C 1
ATOM 1923 O O . ASP A 1 255 ? -9.361 -8.790 -24.387 1.00 98.50 255 ASP A O 1
ATOM 1927 N N . GLU A 1 256 ? -10.138 -6.685 -24.512 1.00 98.06 256 GLU A N 1
ATOM 1928 C CA . GLU A 1 256 ? -8.895 -6.123 -25.033 1.00 98.06 256 GLU A CA 1
ATOM 1929 C C . GLU A 1 256 ? -7.742 -6.294 -24.036 1.00 98.06 256 GLU A C 1
ATOM 1931 O O . GLU A 1 256 ? -6.692 -6.844 -24.396 1.00 98.06 256 GLU A O 1
ATOM 1936 N N . ALA A 1 257 ? -7.933 -5.869 -22.783 1.00 98.00 257 ALA A N 1
ATOM 1937 C CA . ALA A 1 257 ? -6.910 -5.961 -21.747 1.00 98.00 257 ALA A CA 1
ATOM 1938 C C . ALA A 1 257 ? -6.475 -7.417 -21.509 1.00 98.00 257 ALA A C 1
ATOM 1940 O O . ALA A 1 257 ? -5.278 -7.712 -21.460 1.00 98.00 257 ALA A O 1
ATOM 1941 N N . LEU A 1 258 ? -7.428 -8.354 -21.437 1.00 98.50 258 LEU A N 1
ATOM 1942 C CA . LEU A 1 258 ? -7.148 -9.780 -21.256 1.00 98.50 258 LEU A CA 1
ATOM 1943 C C . LEU A 1 258 ? -6.483 -10.410 -22.484 1.00 98.50 258 LEU A C 1
ATOM 1945 O O . LEU A 1 258 ? -5.616 -11.275 -22.340 1.00 98.50 258 LEU A O 1
ATOM 1949 N N . ARG A 1 259 ? -6.855 -9.998 -23.701 1.00 98.06 259 ARG A N 1
ATOM 1950 C CA . ARG A 1 259 ? -6.200 -10.451 -24.935 1.00 98.06 259 ARG A CA 1
ATOM 1951 C C . ARG A 1 259 ? -4.732 -10.034 -24.954 1.00 98.06 259 ARG A C 1
ATOM 1953 O O . ARG A 1 259 ? -3.882 -10.874 -25.241 1.00 98.06 259 ARG A O 1
ATOM 1960 N N . ILE A 1 260 ? -4.428 -8.776 -24.633 1.00 96.69 260 ILE A N 1
ATOM 1961 C CA . ILE A 1 260 ? -3.044 -8.285 -24.584 1.00 96.69 260 ILE A CA 1
ATOM 1962 C C . ILE A 1 260 ? -2.274 -8.981 -23.458 1.00 96.69 260 ILE A C 1
ATOM 1964 O O . ILE A 1 260 ? -1.167 -9.462 -23.693 1.00 96.69 260 ILE A O 1
ATOM 1968 N N . LEU A 1 261 ? -2.873 -9.140 -22.273 1.00 97.31 261 LEU A N 1
ATOM 1969 C CA . LEU A 1 261 ? -2.263 -9.865 -21.156 1.00 97.31 261 LEU A CA 1
ATOM 1970 C C . LEU A 1 261 ? -1.831 -11.284 -21.554 1.00 97.31 261 LEU A C 1
ATOM 1972 O O . LEU A 1 261 ? -0.706 -11.689 -21.268 1.00 97.31 261 LEU A O 1
ATOM 1976 N N . ARG A 1 262 ? -2.698 -12.030 -22.252 1.00 97.50 262 ARG A N 1
ATOM 1977 C CA . ARG A 1 262 ? -2.383 -13.382 -22.747 1.00 97.50 262 ARG A CA 1
ATOM 1978 C C . ARG A 1 262 ? -1.232 -13.386 -23.756 1.00 97.50 262 ARG A C 1
ATOM 1980 O O . ARG A 1 262 ? -0.503 -14.370 -23.820 1.00 97.50 262 ARG A O 1
ATOM 1987 N N . GLN A 1 263 ? -1.052 -12.307 -24.520 1.00 95.69 263 GLN A N 1
ATOM 1988 C CA . GLN A 1 263 ? 0.069 -12.156 -25.452 1.00 95.69 263 GLN A CA 1
ATOM 1989 C C . GLN A 1 263 ? 1.383 -11.854 -24.718 1.00 95.69 263 GLN A C 1
ATOM 1991 O O . GLN A 1 263 ? 2.397 -12.486 -25.007 1.00 95.69 263 GLN A O 1
ATOM 1996 N N . VAL A 1 264 ? 1.379 -10.917 -23.762 1.00 92.44 264 VAL A N 1
ATOM 1997 C CA . VAL A 1 264 ? 2.607 -10.476 -23.069 1.00 92.44 264 VAL A CA 1
ATOM 1998 C C . VAL A 1 264 ? 3.022 -11.395 -21.918 1.00 92.44 264 VAL A C 1
ATOM 2000 O O . VAL A 1 264 ? 4.199 -11.446 -21.565 1.00 92.44 264 VAL A O 1
ATOM 2003 N N . SER A 1 265 ? 2.077 -12.130 -21.327 1.00 95.50 265 SER A N 1
ATOM 2004 C CA . SER A 1 265 ? 2.316 -13.023 -20.190 1.00 95.50 265 SER A CA 1
ATOM 2005 C C . SER A 1 265 ? 1.402 -14.259 -20.251 1.00 95.50 265 SER A C 1
ATOM 2007 O O . SER A 1 265 ? 0.467 -14.393 -19.456 1.00 95.50 265 SER A O 1
ATOM 2009 N N . PRO A 1 266 ? 1.672 -15.220 -21.162 1.00 96.69 266 PRO A N 1
ATOM 2010 C CA . PRO A 1 266 ? 0.836 -16.413 -21.344 1.00 96.69 266 PRO A CA 1
ATOM 2011 C C . PRO A 1 266 ? 0.611 -17.227 -20.063 1.00 96.69 266 PRO A C 1
ATOM 2013 O O . PRO A 1 266 ? -0.443 -17.842 -19.897 1.00 96.69 266 PRO A O 1
ATOM 2016 N N . ARG A 1 267 ? 1.563 -17.179 -19.119 1.00 96.31 267 ARG A N 1
ATOM 2017 C CA . ARG A 1 267 ? 1.476 -17.810 -17.789 1.00 96.31 267 ARG A CA 1
ATOM 2018 C C . ARG A 1 267 ? 0.268 -17.350 -16.958 1.00 96.31 267 ARG A C 1
ATOM 2020 O O . ARG A 1 267 ? -0.160 -18.069 -16.065 1.00 96.31 267 ARG A O 1
ATOM 2027 N N . LEU A 1 268 ? -0.293 -16.176 -17.255 1.00 98.12 268 LEU A N 1
ATOM 2028 C CA . LEU A 1 268 ? -1.466 -15.617 -16.577 1.00 98.12 268 LEU A CA 1
ATOM 2029 C C . LEU A 1 268 ? -2.787 -15.930 -17.297 1.00 98.12 268 LEU A C 1
ATOM 2031 O O . LEU A 1 268 ? -3.839 -15.469 -16.863 1.00 98.12 268 LEU A O 1
ATOM 2035 N N . SER A 1 269 ? -2.774 -16.740 -18.363 1.00 98.12 269 SER A N 1
ATOM 2036 C CA . SER A 1 269 ? -3.993 -17.123 -19.096 1.00 98.12 269 SER A CA 1
ATOM 2037 C C . SER A 1 269 ? -5.076 -17.784 -18.225 1.00 98.12 269 SER A C 1
ATOM 2039 O O . SER A 1 269 ? -6.252 -17.465 -18.431 1.00 98.12 269 SER A O 1
ATOM 2041 N N . PRO A 1 270 ? -4.745 -18.645 -17.236 1.00 97.94 270 PRO A N 1
ATOM 2042 C CA . PRO A 1 270 ? -5.751 -19.171 -16.312 1.00 97.94 270 PRO A CA 1
ATOM 2043 C C . PRO A 1 270 ? -6.430 -18.063 -15.497 1.00 97.94 270 PRO A C 1
ATOM 2045 O O . PRO A 1 270 ? -7.655 -17.996 -15.455 1.00 97.94 270 PRO A O 1
ATOM 2048 N N . LEU A 1 271 ? -5.652 -17.126 -14.942 1.00 98.06 271 LEU A N 1
ATOM 2049 C CA . LEU A 1 271 ? -6.180 -15.976 -14.201 1.00 98.06 271 LEU A CA 1
ATOM 2050 C C . LEU A 1 271 ? -7.038 -15.068 -15.096 1.00 98.06 271 LEU A C 1
ATOM 2052 O O . LEU A 1 271 ? -8.122 -14.655 -14.698 1.00 98.06 271 LEU A O 1
ATOM 2056 N N . ALA A 1 272 ? -6.598 -14.814 -16.330 1.00 98.31 272 ALA A N 1
ATOM 2057 C CA . ALA A 1 272 ? -7.370 -14.057 -17.313 1.00 98.31 272 ALA A CA 1
ATOM 2058 C C . ALA A 1 272 ? -8.734 -14.704 -17.613 1.00 98.31 272 ALA A C 1
ATOM 2060 O O . ALA A 1 272 ? -9.721 -14.007 -17.832 1.00 98.31 272 ALA A O 1
ATOM 2061 N N . SER A 1 273 ? -8.801 -16.037 -17.613 1.00 98.19 273 SER A N 1
ATOM 2062 C CA . SER A 1 273 ? -10.053 -16.772 -17.830 1.00 98.19 273 SER A CA 1
ATOM 2063 C C . SER A 1 273 ? -10.999 -16.618 -16.638 1.00 98.19 273 SER A C 1
ATOM 2065 O O . SER A 1 273 ? -12.163 -16.290 -16.838 1.00 98.19 273 SER A O 1
ATOM 2067 N N . LEU A 1 274 ? -10.485 -16.706 -15.406 1.00 97.81 274 LEU A N 1
ATOM 2068 C CA . LEU A 1 274 ? -11.274 -16.455 -14.191 1.00 97.81 274 LEU A CA 1
ATOM 2069 C C . LEU A 1 274 ? -11.852 -15.029 -14.143 1.00 97.81 274 LEU A C 1
ATOM 2071 O O . LEU A 1 274 ? -13.002 -14.844 -13.745 1.00 97.81 274 LEU A O 1
ATOM 2075 N N . ILE A 1 275 ? -11.083 -14.024 -14.584 1.00 98.12 275 ILE A N 1
ATOM 2076 C CA . ILE A 1 275 ? -11.569 -12.635 -14.681 1.00 98.12 275 ILE A CA 1
ATOM 2077 C C . ILE A 1 275 ? -12.719 -12.538 -15.690 1.00 98.12 275 ILE A C 1
ATOM 2079 O O . ILE A 1 275 ? -13.765 -11.970 -15.379 1.00 98.12 275 ILE A O 1
ATOM 2083 N N . SER A 1 276 ? -12.546 -13.131 -16.875 1.00 97.62 276 SER A N 1
ATOM 2084 C CA . SER A 1 276 ? -13.561 -13.139 -17.937 1.00 97.62 276 SER A CA 1
ATOM 2085 C C . SER A 1 276 ? -14.863 -13.820 -17.491 1.00 97.62 276 SER A C 1
ATOM 2087 O O . SER A 1 276 ? -15.951 -13.297 -17.734 1.00 97.62 276 SER A O 1
ATOM 2089 N N . GLU A 1 277 ? -14.766 -14.932 -16.753 1.00 96.75 277 GLU A N 1
ATOM 2090 C CA . GLU A 1 277 ? -15.925 -15.634 -16.187 1.00 96.75 277 GLU A CA 1
ATOM 2091 C C . GLU A 1 277 ? -16.717 -14.778 -15.184 1.00 96.75 277 GLU A C 1
ATOM 2093 O O . GLU A 1 277 ? -17.931 -14.937 -15.059 1.00 96.75 277 GLU A O 1
ATOM 2098 N N . GLY A 1 278 ? -16.059 -13.861 -14.466 1.00 94.12 278 GLY A N 1
ATOM 2099 C CA . GLY A 1 278 ? -16.720 -12.947 -13.528 1.00 94.12 278 GLY A CA 1
ATOM 2100 C C . GLY A 1 278 ? -17.311 -13.622 -12.285 1.00 94.12 278 GLY A C 1
ATOM 2101 O O . GLY A 1 278 ? -18.182 -13.044 -11.639 1.00 94.12 278 GLY A O 1
ATOM 2102 N N . ARG A 1 279 ? -16.871 -14.841 -11.944 1.00 93.19 279 ARG A N 1
ATOM 2103 C CA . ARG A 1 279 ? -17.341 -15.605 -10.772 1.00 93.19 279 ARG A CA 1
ATOM 2104 C C . ARG A 1 279 ? -16.582 -15.218 -9.499 1.00 93.19 279 ARG A C 1
ATOM 2106 O O . ARG A 1 279 ? -15.951 -16.054 -8.862 1.00 93.19 279 ARG A O 1
ATOM 2113 N N . TYR A 1 280 ? -16.589 -13.931 -9.176 1.00 95.06 280 TYR A N 1
ATOM 2114 C CA . TYR A 1 280 ? -15.947 -13.379 -7.986 1.00 95.06 280 TYR A CA 1
ATOM 2115 C C . TYR A 1 280 ? -16.621 -12.065 -7.585 1.00 95.06 280 TYR A C 1
ATOM 2117 O O . TYR A 1 280 ? -17.132 -11.326 -8.426 1.00 95.06 280 TYR A O 1
ATOM 2125 N N . ASN A 1 281 ? -16.587 -11.753 -6.293 1.00 94.94 281 ASN A N 1
ATOM 2126 C CA . ASN A 1 281 ? -17.074 -10.480 -5.753 1.00 94.94 281 ASN A CA 1
ATOM 2127 C C . ASN A 1 281 ? -16.037 -9.780 -4.856 1.00 94.94 281 ASN A C 1
ATOM 2129 O O . ASN A 1 281 ? -16.295 -8.699 -4.323 1.00 94.94 281 ASN A O 1
ATOM 2133 N N . THR A 1 282 ? -14.863 -10.395 -4.696 1.00 96.56 282 THR A N 1
ATOM 2134 C CA . THR A 1 282 ? -13.767 -9.910 -3.863 1.00 96.56 282 THR A CA 1
ATOM 2135 C C . THR A 1 282 ? -12.435 -10.121 -4.580 1.00 96.56 282 THR A C 1
ATOM 2137 O O . THR A 1 282 ? -12.177 -11.191 -5.132 1.00 96.56 282 THR A O 1
ATOM 2140 N N . VAL A 1 283 ? -11.577 -9.103 -4.554 1.00 97.81 283 VAL A N 1
ATOM 2141 C CA . VAL A 1 283 ? -10.207 -9.134 -5.083 1.00 97.81 283 VAL A CA 1
ATOM 2142 C C . VAL A 1 283 ? -9.238 -8.863 -3.940 1.00 97.81 283 VAL A C 1
ATOM 2144 O O . VAL A 1 283 ? -9.346 -7.847 -3.261 1.00 97.81 283 VAL A O 1
ATOM 2147 N N . PHE A 1 284 ? -8.261 -9.743 -3.752 1.00 98.44 284 PHE A N 1
ATOM 2148 C CA . PHE A 1 284 ? -7.123 -9.519 -2.868 1.00 98.44 284 PHE A CA 1
ATOM 2149 C C . PHE A 1 284 ? -5.917 -9.096 -3.711 1.00 98.44 284 PHE A C 1
ATOM 2151 O O . PHE A 1 284 ? -5.343 -9.912 -4.438 1.00 98.44 284 PHE A O 1
ATOM 2158 N N . ALA A 1 285 ? -5.535 -7.824 -3.614 1.00 98.56 285 ALA A N 1
ATOM 2159 C CA . ALA A 1 285 ? -4.296 -7.299 -4.173 1.00 98.56 285 ALA A CA 1
ATOM 2160 C C . ALA A 1 285 ? -3.191 -7.441 -3.125 1.00 98.56 285 ALA A C 1
ATOM 2162 O O . ALA A 1 285 ? -3.198 -6.749 -2.106 1.00 98.56 285 ALA A O 1
ATOM 2163 N N . VAL A 1 286 ? -2.270 -8.378 -3.348 1.00 98.75 286 VAL A N 1
ATOM 2164 C CA . VAL A 1 286 ? -1.264 -8.745 -2.349 1.00 98.75 286 VAL A CA 1
ATOM 2165 C C . VAL A 1 286 ? 0.130 -8.396 -2.838 1.00 98.75 286 VAL A C 1
ATOM 2167 O O . VAL A 1 286 ? 0.603 -8.938 -3.831 1.00 98.75 286 VAL A O 1
ATOM 2170 N N . ASP A 1 287 ? 0.812 -7.540 -2.095 1.00 98.56 287 ASP A N 1
ATOM 2171 C CA . ASP A 1 287 ? 2.189 -7.141 -2.346 1.00 98.56 287 ASP A CA 1
ATOM 2172 C C . ASP A 1 287 ? 3.141 -7.863 -1.388 1.00 98.56 287 ASP A C 1
ATOM 2174 O O . ASP A 1 287 ? 2.866 -8.017 -0.195 1.00 98.56 287 ASP A O 1
ATOM 2178 N N . HIS A 1 288 ? 4.295 -8.294 -1.897 1.00 97.81 288 HIS A N 1
ATOM 2179 C CA . HIS A 1 288 ? 5.307 -8.988 -1.102 1.00 97.81 288 HIS A CA 1
ATOM 2180 C C . HIS A 1 288 ? 6.728 -8.581 -1.511 1.00 97.81 288 HIS A C 1
ATOM 2182 O O . HIS A 1 288 ? 7.039 -8.342 -2.679 1.00 97.81 288 HIS A O 1
ATOM 2188 N N . GLY A 1 289 ? 7.629 -8.552 -0.530 1.00 96.06 289 GLY A N 1
ATOM 2189 C CA . GLY A 1 289 ? 9.037 -8.242 -0.745 1.00 96.06 289 GLY A CA 1
ATOM 2190 C C . GLY A 1 289 ? 9.360 -6.754 -0.815 1.00 96.06 289 GLY A C 1
ATOM 2191 O O . GLY A 1 289 ? 8.540 -5.884 -0.516 1.00 96.06 289 GLY A O 1
ATOM 2192 N N . VAL A 1 290 ? 10.608 -6.492 -1.186 1.00 95.44 290 VAL A N 1
ATOM 2193 C CA . VAL A 1 290 ? 11.190 -5.158 -1.336 1.00 95.44 290 VAL A CA 1
ATOM 2194 C C . VAL A 1 290 ? 11.829 -5.066 -2.714 1.00 95.44 290 VAL A C 1
ATOM 2196 O O . VAL A 1 290 ? 12.599 -5.961 -3.080 1.00 95.44 290 VAL A O 1
ATOM 2199 N N . ALA A 1 291 ? 11.486 -4.003 -3.437 1.00 91.88 291 ALA A N 1
ATOM 2200 C CA . ALA A 1 291 ? 11.987 -3.664 -4.761 1.00 91.88 291 ALA A CA 1
ATOM 2201 C C . ALA A 1 291 ? 13.526 -3.736 -4.846 1.00 91.88 291 ALA A C 1
ATOM 2203 O O . ALA A 1 291 ? 14.212 -3.626 -3.821 1.00 91.88 291 ALA A O 1
ATOM 2204 N N . PRO A 1 292 ? 14.080 -3.948 -6.053 1.00 92.25 292 PRO A N 1
ATOM 2205 C CA . PRO A 1 292 ? 15.521 -4.049 -6.229 1.00 92.25 292 PRO A CA 1
ATOM 2206 C C . PRO A 1 292 ? 16.227 -2.757 -5.807 1.00 92.25 292 PRO A C 1
ATOM 2208 O O . PRO A 1 292 ? 15.718 -1.656 -6.019 1.00 92.25 292 PRO A O 1
ATOM 2211 N N . GLU A 1 293 ? 17.426 -2.894 -5.245 1.00 92.12 293 GLU A N 1
ATOM 2212 C CA . GLU A 1 293 ? 18.310 -1.749 -5.042 1.00 92.12 293 GLU A CA 1
ATOM 2213 C C . GLU A 1 293 ? 18.845 -1.258 -6.384 1.00 92.12 293 GLU A C 1
ATOM 2215 O O . GLU A 1 293 ? 19.155 -2.058 -7.269 1.00 92.12 293 GLU A O 1
ATOM 2220 N N . LYS A 1 294 ? 18.999 0.058 -6.517 1.00 88.50 294 LYS A N 1
ATOM 2221 C CA . LYS A 1 294 ? 19.697 0.689 -7.638 1.00 88.50 294 LYS A CA 1
ATOM 2222 C C . LYS A 1 294 ? 21.058 1.184 -7.165 1.00 88.50 294 LYS A C 1
ATOM 2224 O O . LYS A 1 294 ? 21.140 1.927 -6.187 1.00 88.50 294 LYS A O 1
ATOM 2229 N N . TYR A 1 295 ? 22.125 0.786 -7.850 1.00 86.62 295 TYR A N 1
ATOM 2230 C CA . TYR A 1 295 ? 23.492 1.171 -7.499 1.00 86.62 295 TYR A CA 1
ATOM 2231 C C . TYR A 1 295 ? 24.337 1.466 -8.739 1.00 86.62 295 TYR A C 1
ATOM 2233 O O . TYR A 1 295 ? 24.113 0.928 -9.821 1.00 86.62 295 TYR A O 1
ATOM 2241 N N . GLY A 1 296 ? 25.328 2.342 -8.579 1.00 83.12 296 GLY A N 1
ATOM 2242 C CA . GLY A 1 296 ? 26.260 2.699 -9.644 1.00 83.12 296 GLY A CA 1
ATOM 2243 C C . GLY A 1 296 ? 27.322 1.616 -9.823 1.00 83.12 296 GLY A C 1
ATOM 2244 O O . GLY A 1 296 ? 27.949 1.187 -8.855 1.00 83.12 296 GLY A O 1
ATOM 2245 N N . SER A 1 297 ? 27.540 1.189 -11.059 1.00 77.31 297 SER A N 1
ATOM 2246 C CA . SER A 1 297 ? 28.476 0.137 -11.458 1.00 77.31 297 SER A CA 1
ATOM 2247 C C . SER A 1 297 ? 29.208 0.514 -12.754 1.00 77.31 297 SER A C 1
ATOM 2249 O O . SER A 1 297 ? 28.944 1.564 -13.342 1.00 77.31 297 SER A O 1
ATOM 2251 N N . GLY A 1 298 ? 30.152 -0.324 -13.193 1.00 71.19 298 GLY A N 1
ATOM 2252 C CA . GLY A 1 298 ? 30.962 -0.067 -14.388 1.00 71.19 298 GLY A CA 1
ATOM 2253 C C . GLY A 1 298 ? 31.982 1.075 -14.221 1.00 71.19 298 GLY A C 1
ATOM 2254 O O . GLY A 1 298 ? 32.141 1.613 -13.119 1.00 71.19 298 GLY A O 1
ATOM 2255 N N . PRO A 1 299 ? 32.703 1.435 -15.302 1.00 64.81 299 PRO A N 1
ATOM 2256 C CA . PRO A 1 299 ? 33.610 2.580 -15.306 1.00 64.81 299 PRO A CA 1
ATOM 2257 C C . PRO A 1 299 ? 32.879 3.853 -14.870 1.00 64.81 299 PRO A C 1
ATOM 2259 O O . PRO A 1 299 ? 31.752 4.103 -15.296 1.00 64.81 299 PRO A O 1
ATOM 2262 N N . ASP A 1 300 ? 33.498 4.618 -13.968 1.00 66.56 300 ASP A N 1
ATOM 2263 C CA . ASP A 1 300 ? 32.981 5.900 -13.460 1.00 66.56 300 ASP A CA 1
ATOM 2264 C C . ASP A 1 300 ? 31.595 5.821 -12.792 1.00 66.56 300 ASP A C 1
ATOM 2266 O O . ASP A 1 300 ? 30.918 6.836 -12.635 1.00 66.56 300 ASP A O 1
ATOM 2270 N N . LYS A 1 301 ? 31.162 4.615 -12.384 1.00 74.69 301 LYS A N 1
ATOM 2271 C CA . LYS A 1 301 ? 29.797 4.349 -11.898 1.00 74.69 301 LYS A CA 1
ATOM 2272 C C . LYS A 1 30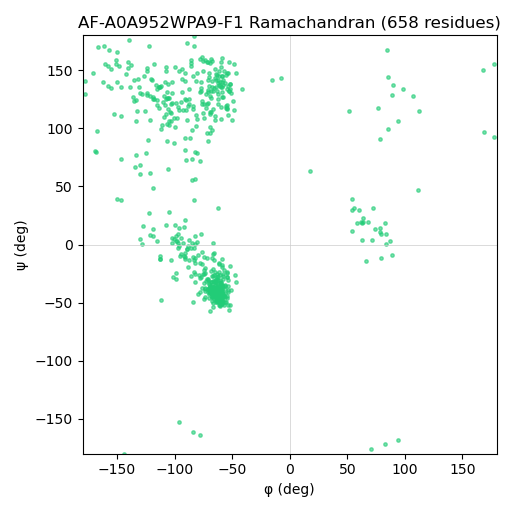1 ? 28.723 4.799 -12.897 1.00 74.69 301 LYS A C 1
ATOM 2274 O O . LYS A 1 301 ? 27.627 5.178 -12.486 1.00 74.69 301 LYS A O 1
ATOM 2279 N N . ALA A 1 302 ? 29.034 4.774 -14.193 1.00 65.94 302 ALA A N 1
ATOM 2280 C CA . ALA A 1 302 ? 28.144 5.256 -15.242 1.00 65.94 302 ALA A CA 1
ATOM 2281 C C . ALA A 1 302 ? 26.933 4.344 -15.490 1.00 65.94 302 ALA A C 1
ATOM 2283 O O . ALA A 1 302 ? 26.004 4.744 -16.187 1.00 65.94 302 ALA A O 1
ATOM 2284 N N . VAL A 1 303 ? 26.940 3.134 -14.913 1.00 67.81 303 VAL A N 1
ATOM 2285 C CA . VAL A 1 303 ? 25.884 2.138 -15.091 1.00 67.81 303 VAL A CA 1
ATOM 2286 C C . VAL A 1 303 ? 25.005 2.018 -13.856 1.00 67.81 303 VAL A C 1
ATOM 2288 O O . VAL A 1 303 ? 25.479 1.562 -12.815 1.00 67.81 303 VAL A O 1
ATOM 2291 N N . ALA A 1 304 ? 23.715 2.340 -13.966 1.00 75.88 304 ALA A N 1
ATOM 2292 C CA . ALA A 1 304 ? 22.715 1.989 -12.963 1.00 75.88 304 ALA A CA 1
ATOM 2293 C C . ALA A 1 304 ? 22.448 0.480 -13.036 1.00 75.88 304 ALA A C 1
ATOM 2295 O O . ALA A 1 304 ? 21.660 -0.002 -13.852 1.00 75.88 304 ALA A O 1
ATOM 2296 N N . ALA A 1 305 ? 23.120 -0.281 -12.180 1.00 79.19 305 ALA A N 1
ATOM 2297 C CA . ALA A 1 305 ? 22.817 -1.686 -11.974 1.00 79.19 305 ALA A CA 1
ATOM 2298 C C . ALA A 1 305 ? 21.700 -1.846 -10.943 1.00 79.19 305 ALA A C 1
ATOM 2300 O O . ALA A 1 305 ? 21.433 -0.956 -10.129 1.00 79.19 305 ALA A O 1
ATOM 2301 N N . ARG A 1 306 ? 21.042 -3.006 -10.999 1.00 85.94 306 ARG A N 1
ATOM 2302 C CA . ARG A 1 306 ? 19.964 -3.367 -10.084 1.00 85.94 306 ARG A CA 1
ATOM 2303 C C . ARG A 1 306 ? 20.272 -4.676 -9.377 1.00 85.94 306 ARG A C 1
ATOM 2305 O O . ARG A 1 306 ? 20.590 -5.669 -10.028 1.00 85.94 306 ARG A O 1
ATOM 2312 N N . GLY A 1 307 ? 20.169 -4.658 -8.054 1.00 86.56 307 GLY A N 1
ATOM 2313 C CA . GLY A 1 307 ? 20.389 -5.809 -7.184 1.00 86.56 307 GLY A CA 1
ATOM 2314 C C . GLY A 1 307 ? 19.071 -6.288 -6.593 1.00 86.56 307 GLY A C 1
ATOM 2315 O O . GLY A 1 307 ? 18.315 -5.503 -6.023 1.00 86.56 307 GLY A O 1
ATOM 2316 N N . ALA A 1 308 ? 18.764 -7.577 -6.719 1.00 92.69 308 ALA A N 1
ATOM 2317 C CA . ALA A 1 308 ? 17.573 -8.135 -6.090 1.00 92.69 308 ALA A CA 1
ATOM 2318 C C . ALA A 1 308 ? 17.777 -8.234 -4.570 1.00 92.69 308 ALA A C 1
ATOM 2320 O O . ALA A 1 308 ? 18.627 -8.987 -4.101 1.00 92.69 308 ALA A O 1
ATOM 2321 N N . ILE A 1 309 ? 16.960 -7.516 -3.797 1.00 92.31 309 ILE A N 1
ATOM 2322 C CA . ILE A 1 309 ? 16.940 -7.633 -2.329 1.00 92.31 309 ILE A CA 1
ATOM 2323 C C . ILE A 1 309 ? 16.056 -8.802 -1.916 1.00 92.31 309 ILE A C 1
ATOM 2325 O O . ILE A 1 309 ? 16.437 -9.651 -1.114 1.00 92.31 309 ILE A O 1
ATOM 2329 N N . THR A 1 310 ? 14.848 -8.842 -2.479 1.00 93.88 310 THR A N 1
ATOM 2330 C CA . THR A 1 310 ? 14.001 -10.031 -2.442 1.00 93.88 310 THR A CA 1
ATOM 2331 C C . THR A 1 310 ? 14.208 -10.782 -3.755 1.00 93.88 310 THR A C 1
ATOM 2333 O O . THR A 1 310 ? 13.919 -10.208 -4.805 1.00 93.88 310 THR A O 1
ATOM 2336 N N . PRO A 1 311 ? 14.707 -12.030 -3.741 1.00 93.38 311 PRO A N 1
ATOM 2337 C CA . PRO A 1 311 ? 14.911 -12.788 -4.969 1.00 93.38 311 PRO A CA 1
ATOM 2338 C C . PRO A 1 311 ? 13.599 -13.056 -5.710 1.00 93.38 311 PRO A C 1
ATOM 2340 O O . PRO A 1 311 ? 12.555 -13.283 -5.087 1.00 93.38 311 PRO A O 1
ATOM 2343 N N . SER A 1 312 ? 13.681 -13.063 -7.037 1.00 94.75 312 SER A N 1
ATOM 2344 C CA . SER A 1 312 ? 12.630 -13.560 -7.925 1.00 94.75 312 SER A CA 1
ATOM 2345 C C . SER A 1 312 ? 12.510 -15.076 -7.831 1.00 94.75 312 SER A C 1
ATOM 2347 O O . SER A 1 312 ? 13.517 -15.778 -7.814 1.00 94.75 312 SER A O 1
ATOM 2349 N N . ASP A 1 313 ? 11.277 -15.564 -7.776 1.00 93.69 313 ASP A N 1
ATOM 2350 C CA . ASP A 1 313 ? 10.903 -16.968 -7.944 1.00 93.69 313 ASP A CA 1
ATOM 2351 C C . ASP A 1 313 ? 9.404 -17.052 -8.276 1.00 93.69 313 ASP A C 1
ATOM 2353 O O . ASP A 1 313 ? 8.679 -16.061 -8.159 1.00 93.69 313 ASP A O 1
ATOM 2357 N N . ASP A 1 314 ? 8.940 -18.243 -8.651 1.00 94.94 314 ASP A N 1
ATOM 2358 C CA . ASP A 1 314 ? 7.542 -18.504 -9.019 1.00 94.94 314 ASP A CA 1
ATOM 2359 C C . ASP A 1 314 ? 6.678 -18.953 -7.829 1.00 94.94 314 ASP A C 1
ATOM 2361 O O . ASP A 1 314 ? 5.636 -19.584 -8.007 1.00 94.94 314 ASP A O 1
ATOM 2365 N N . ALA A 1 315 ? 7.105 -18.657 -6.596 1.00 96.62 315 ALA A N 1
ATOM 2366 C CA . ALA A 1 315 ? 6.365 -19.043 -5.401 1.00 96.62 315 ALA A CA 1
ATOM 2367 C C . ALA A 1 315 ? 4.949 -18.426 -5.425 1.00 96.62 315 ALA A C 1
ATOM 2369 O O . ALA A 1 315 ? 4.835 -17.197 -5.442 1.00 96.62 315 ALA A O 1
ATOM 2370 N N . PRO A 1 316 ? 3.872 -19.236 -5.428 1.00 97.88 316 PRO A N 1
ATOM 2371 C CA . PRO A 1 316 ? 2.515 -18.717 -5.532 1.00 97.88 316 PRO A CA 1
ATOM 2372 C C . PRO A 1 316 ? 2.060 -18.090 -4.213 1.00 97.88 316 PRO A C 1
ATOM 2374 O O . PRO A 1 316 ? 2.536 -18.454 -3.136 1.00 97.88 316 PRO A O 1
ATOM 2377 N N . LEU A 1 317 ? 1.077 -17.199 -4.281 1.00 98.56 317 LEU A N 1
ATOM 2378 C CA . LEU A 1 317 ? 0.294 -16.818 -3.112 1.00 98.56 317 LEU A CA 1
ATOM 2379 C C . LEU A 1 317 ? -0.697 -17.943 -2.797 1.00 98.56 317 LEU A C 1
ATOM 2381 O O . LEU A 1 317 ? -1.516 -18.309 -3.633 1.00 98.56 317 LEU A O 1
ATOM 2385 N N . VAL A 1 318 ? -0.644 -18.466 -1.580 1.00 98.31 318 VAL A N 1
ATOM 2386 C CA . VAL A 1 318 ? -1.637 -19.379 -1.018 1.00 98.31 318 VAL A CA 1
ATOM 2387 C C . VAL A 1 318 ? -2.669 -18.547 -0.267 1.00 98.31 318 VAL A C 1
ATOM 2389 O O . VAL A 1 318 ? -2.333 -17.899 0.724 1.00 98.31 318 VAL A O 1
ATOM 2392 N N . LEU A 1 319 ? -3.912 -18.575 -0.739 1.00 98.12 319 LEU A N 1
ATOM 2393 C CA . LEU A 1 319 ? -5.067 -17.927 -0.121 1.00 98.12 319 LEU A CA 1
ATOM 2394 C C . LEU A 1 319 ? -5.971 -19.008 0.471 1.00 98.12 319 LEU A C 1
ATOM 2396 O O . LEU A 1 319 ? -6.451 -19.862 -0.273 1.00 98.12 319 LEU A O 1
ATOM 2400 N N . SER A 1 320 ? -6.209 -18.970 1.783 1.00 97.56 320 SER A N 1
ATOM 2401 C CA . SER A 1 320 ? -7.114 -19.909 2.456 1.00 97.56 320 SER A CA 1
ATOM 2402 C C . SER A 1 320 ? -8.300 -19.200 3.101 1.00 97.56 320 SER A C 1
ATOM 2404 O O . SER A 1 320 ? -8.115 -18.296 3.918 1.00 97.56 320 SER A O 1
ATOM 2406 N N . ILE A 1 321 ? -9.513 -19.624 2.747 1.00 96.00 321 ILE A N 1
ATOM 2407 C CA . ILE A 1 321 ? -10.784 -19.055 3.212 1.00 96.00 321 ILE A CA 1
ATOM 2408 C C . ILE A 1 321 ? -11.714 -20.215 3.563 1.00 96.00 321 ILE A C 1
ATOM 2410 O O . ILE A 1 321 ? -11.895 -21.125 2.765 1.00 96.00 321 ILE A O 1
ATOM 2414 N N . GLY A 1 322 ? -12.277 -20.225 4.774 1.00 89.38 322 GLY A N 1
ATOM 2415 C CA . GLY A 1 322 ? -13.211 -21.287 5.182 1.00 89.38 322 GLY A CA 1
ATOM 2416 C C . GLY A 1 322 ? -12.615 -22.705 5.209 1.00 89.38 322 GLY A C 1
ATOM 2417 O O . GLY A 1 322 ? -13.362 -23.673 5.180 1.00 89.38 322 GLY A O 1
ATOM 2418 N N . GLY A 1 323 ? -11.284 -22.837 5.266 1.00 89.25 323 GLY A N 1
ATOM 2419 C CA . GLY A 1 323 ? -10.581 -24.124 5.195 1.00 89.25 323 GLY A CA 1
ATOM 2420 C C . GLY A 1 323 ? -10.239 -24.584 3.773 1.00 89.25 323 GLY A C 1
ATOM 2421 O O . GLY A 1 323 ? -9.452 -25.515 3.623 1.00 89.25 323 GLY A O 1
ATOM 2422 N N . GLU A 1 324 ? -10.752 -23.913 2.742 1.00 94.88 324 GLU A N 1
ATOM 2423 C CA . GLU A 1 324 ? -10.368 -24.149 1.352 1.00 94.88 324 GLU A CA 1
ATOM 2424 C C . GLU A 1 324 ? -9.147 -23.304 0.993 1.00 94.88 324 GLU A C 1
ATOM 2426 O O . GLU A 1 324 ? -9.103 -22.110 1.297 1.00 94.88 324 GLU A O 1
ATOM 2431 N N . SER A 1 325 ? -8.156 -23.912 0.339 1.00 96.44 325 SER A N 1
ATOM 2432 C CA . SER A 1 325 ? -6.934 -23.236 -0.100 1.00 96.44 325 SER A CA 1
ATOM 2433 C C . SER A 1 325 ? -6.865 -23.162 -1.622 1.00 96.44 325 SER A C 1
ATOM 2435 O O . SER A 1 325 ? -7.073 -24.152 -2.318 1.00 96.44 325 SER A O 1
ATOM 2437 N N . SER A 1 326 ? -6.491 -21.994 -2.135 1.00 97.44 326 SER A N 1
ATOM 2438 C CA . SER A 1 326 ? -6.238 -21.728 -3.552 1.00 97.44 326 SER A CA 1
ATOM 2439 C C . SER A 1 326 ? -4.831 -21.162 -3.742 1.00 97.44 326 SER A C 1
ATOM 2441 O O . SER A 1 326 ? -4.272 -20.542 -2.835 1.00 97.44 326 SER A O 1
ATOM 2443 N N . GLN A 1 327 ? -4.237 -21.398 -4.913 1.00 97.88 327 GLN A N 1
ATOM 2444 C CA . GLN A 1 327 ? -2.906 -20.901 -5.263 1.00 97.88 327 GLN A CA 1
ATOM 2445 C C . GLN A 1 327 ? -2.995 -19.914 -6.421 1.00 97.88 327 GLN A C 1
ATOM 2447 O O . GLN A 1 327 ? -3.646 -20.187 -7.428 1.00 97.88 327 GLN A O 1
ATOM 2452 N N . TRP A 1 328 ? -2.300 -18.790 -6.285 1.00 98.19 328 TRP A N 1
ATOM 2453 C CA . TRP A 1 328 ? -2.346 -17.683 -7.230 1.00 98.19 328 TRP A CA 1
ATOM 2454 C C . TRP A 1 328 ? -0.940 -17.357 -7.730 1.00 98.19 328 TRP A C 1
ATOM 2456 O O . TRP A 1 328 ? -0.020 -17.214 -6.918 1.00 98.19 328 TRP A O 1
ATOM 2466 N N . PRO A 1 329 ? -0.740 -17.244 -9.054 1.00 98.19 329 PRO A N 1
ATOM 2467 C CA . PRO A 1 329 ? 0.573 -16.968 -9.615 1.00 98.19 329 PRO A CA 1
ATOM 2468 C C . PRO A 1 329 ? 1.021 -15.545 -9.276 1.00 98.19 329 PRO A C 1
ATOM 2470 O O . PRO A 1 329 ? 0.198 -14.650 -9.070 1.00 98.19 329 PRO A O 1
ATOM 2473 N N . VAL A 1 330 ? 2.336 -15.315 -9.286 1.00 98.38 330 VAL A N 1
ATOM 2474 C CA . VAL A 1 330 ? 2.900 -13.957 -9.258 1.00 98.38 330 VAL A CA 1
ATOM 2475 C C . VAL A 1 330 ? 2.307 -13.167 -10.426 1.00 98.38 330 VAL A C 1
ATOM 2477 O O . VAL A 1 330 ? 2.534 -13.530 -11.575 1.00 98.38 330 VAL A O 1
ATOM 2480 N N . ALA A 1 331 ? 1.561 -12.093 -10.175 1.00 97.81 331 ALA A N 1
ATOM 2481 C CA . ALA A 1 331 ? 1.023 -11.258 -11.246 1.00 97.81 331 ALA A CA 1
ATOM 2482 C C . ALA A 1 331 ? 2.167 -10.504 -11.934 1.00 97.81 331 ALA A C 1
ATOM 2484 O O . ALA A 1 331 ? 2.434 -10.723 -13.114 1.00 97.81 331 ALA A O 1
ATOM 2485 N N . THR A 1 332 ? 2.933 -9.731 -11.165 1.00 97.94 332 THR A N 1
ATOM 2486 C CA . THR A 1 332 ? 4.096 -8.988 -11.663 1.00 97.94 332 THR A CA 1
ATOM 2487 C C . THR A 1 332 ? 5.304 -9.222 -10.769 1.00 97.94 332 THR A C 1
ATOM 2489 O O . THR A 1 332 ? 5.204 -9.165 -9.545 1.00 97.94 332 THR A O 1
ATOM 2492 N N . ASP A 1 333 ? 6.452 -9.466 -11.402 1.00 97.25 333 ASP A N 1
ATOM 2493 C CA . ASP A 1 333 ? 7.771 -9.489 -10.770 1.00 97.25 333 ASP A CA 1
ATOM 2494 C C . ASP A 1 333 ? 8.522 -8.198 -11.123 1.00 97.25 333 ASP A C 1
ATOM 2496 O O . ASP A 1 333 ? 8.878 -7.971 -12.286 1.00 97.25 333 ASP A O 1
ATOM 2500 N N . VAL A 1 334 ? 8.768 -7.367 -10.108 1.00 96.31 334 VAL A N 1
ATOM 2501 C CA . VAL A 1 334 ? 9.411 -6.055 -10.233 1.00 96.31 334 VAL A CA 1
ATOM 2502 C C . VAL A 1 334 ? 10.891 -6.179 -10.589 1.00 96.31 334 VAL A C 1
ATOM 2504 O O . VAL A 1 334 ? 11.391 -5.374 -11.368 1.00 96.31 334 VAL A O 1
ATOM 2507 N N . ASN A 1 335 ? 11.600 -7.204 -10.108 1.00 93.88 335 ASN A N 1
ATOM 2508 C CA . ASN A 1 335 ? 12.996 -7.412 -10.505 1.00 93.88 335 ASN A CA 1
ATOM 2509 C C . ASN A 1 335 ? 13.083 -7.727 -12.001 1.00 93.88 335 ASN A C 1
ATOM 2511 O O . ASN A 1 335 ? 13.966 -7.214 -12.682 1.00 93.88 335 ASN A O 1
ATOM 2515 N N . ARG A 1 336 ? 12.162 -8.552 -12.520 1.00 92.25 336 ARG A N 1
ATOM 2516 C CA . ARG A 1 336 ? 12.143 -8.932 -13.940 1.00 92.25 336 ARG A CA 1
ATOM 2517 C C . ARG A 1 336 ? 11.899 -7.721 -14.839 1.00 92.25 336 ARG A C 1
ATOM 2519 O O . ARG A 1 336 ? 12.634 -7.541 -15.807 1.00 92.25 336 ARG A O 1
ATOM 2526 N N . ILE A 1 337 ? 10.900 -6.890 -14.530 1.00 90.19 337 ILE A N 1
ATOM 2527 C CA . ILE A 1 337 ? 10.651 -5.673 -15.321 1.00 90.19 337 ILE A CA 1
ATOM 2528 C C . ILE A 1 337 ? 11.807 -4.685 -15.153 1.00 90.19 337 ILE A C 1
ATOM 2530 O O . ILE A 1 337 ? 12.307 -4.184 -16.149 1.00 90.19 337 ILE A O 1
ATOM 2534 N N . ALA A 1 338 ? 12.335 -4.492 -13.943 1.00 87.00 338 ALA A N 1
ATOM 2535 C CA . ALA A 1 338 ? 13.435 -3.564 -13.708 1.00 87.00 338 ALA A CA 1
ATOM 2536 C C . ALA A 1 338 ? 14.759 -4.018 -14.360 1.00 87.00 338 ALA A C 1
ATOM 2538 O O . ALA A 1 338 ? 15.588 -3.183 -14.712 1.00 87.00 338 ALA A O 1
ATOM 2539 N N . ALA A 1 339 ? 14.978 -5.320 -14.558 1.00 82.56 339 ALA A N 1
ATOM 2540 C CA . ALA A 1 339 ? 16.131 -5.850 -15.291 1.00 82.56 339 ALA A CA 1
ATOM 2541 C C . ALA A 1 339 ? 15.983 -5.746 -16.821 1.00 82.56 339 ALA A C 1
ATOM 2543 O O . ALA A 1 339 ? 16.963 -5.882 -17.552 1.00 82.56 339 ALA A O 1
ATOM 2544 N N . SER A 1 340 ? 14.769 -5.517 -17.320 1.00 79.81 340 SER A N 1
ATOM 2545 C CA . SER A 1 340 ? 14.487 -5.466 -18.749 1.00 79.81 340 SER A CA 1
ATOM 2546 C C . SER A 1 340 ? 14.943 -4.137 -19.354 1.00 79.81 340 SER A C 1
ATOM 2548 O O . SER A 1 340 ? 14.573 -3.069 -18.871 1.00 79.81 340 SER A O 1
ATOM 2550 N N . THR A 1 341 ? 15.655 -4.192 -20.482 1.00 69.19 341 THR A N 1
ATOM 2551 C CA . THR A 1 341 ? 16.137 -2.997 -21.203 1.00 69.19 341 THR A CA 1
ATOM 2552 C C . THR A 1 341 ? 15.007 -2.021 -21.527 1.00 69.19 341 THR A C 1
ATOM 2554 O O . THR A 1 341 ? 15.130 -0.853 -21.184 1.00 69.19 341 THR A O 1
ATOM 2557 N N . ARG A 1 342 ? 13.856 -2.518 -22.017 1.00 74.62 342 ARG A N 1
ATOM 2558 C CA . ARG A 1 342 ? 12.638 -1.725 -22.312 1.00 74.62 342 ARG A CA 1
ATOM 2559 C C . ARG A 1 342 ? 12.110 -0.876 -21.147 1.00 74.62 342 ARG A C 1
ATOM 2561 O O . ARG A 1 342 ? 11.403 0.098 -21.374 1.00 74.62 342 ARG A O 1
ATOM 2568 N N . TRP A 1 343 ? 12.411 -1.256 -19.908 1.00 77.25 343 TRP A N 1
ATOM 2569 C CA . TRP A 1 343 ? 12.024 -0.537 -18.688 1.00 77.25 343 TRP A CA 1
ATOM 2570 C C . TRP A 1 343 ? 13.194 0.261 -18.096 1.00 77.25 343 TRP A C 1
ATOM 2572 O O . TRP A 1 343 ? 12.990 1.130 -17.252 1.00 77.25 343 TRP A O 1
ATOM 2582 N N . ALA A 1 344 ? 14.416 -0.007 -18.558 1.00 68.62 344 ALA A N 1
ATOM 2583 C CA . ALA A 1 344 ? 15.668 0.608 -18.137 1.00 68.62 344 ALA A CA 1
ATOM 2584 C C . ALA A 1 344 ? 16.260 1.568 -19.193 1.00 68.62 344 ALA A C 1
ATOM 2586 O O . ALA A 1 344 ? 17.425 1.926 -19.085 1.00 68.62 344 ALA A O 1
ATOM 2587 N N . ASN A 1 345 ? 15.474 2.013 -20.183 1.00 58.66 345 ASN A N 1
ATOM 2588 C CA . ASN A 1 345 ? 15.911 2.706 -21.412 1.00 58.66 345 ASN A CA 1
ATOM 2589 C C . ASN A 1 345 ? 16.909 3.874 -21.252 1.00 58.66 345 ASN A C 1
ATOM 2591 O O . ASN A 1 345 ? 17.650 4.177 -22.183 1.00 58.66 345 ASN A O 1
ATOM 2595 N N . LEU A 1 346 ? 16.940 4.556 -20.103 1.00 60.53 346 LEU A N 1
ATOM 2596 C CA . LEU A 1 346 ? 17.875 5.665 -19.851 1.00 60.53 346 LEU A CA 1
ATOM 2597 C C . LEU A 1 346 ? 19.317 5.196 -19.600 1.00 60.53 346 LEU A C 1
ATOM 2599 O O . LEU A 1 346 ? 20.263 5.965 -19.764 1.00 60.53 346 LEU A O 1
ATOM 2603 N N . GLU A 1 347 ? 19.484 3.940 -19.204 1.00 59.19 347 GLU A N 1
ATOM 2604 C CA . GLU A 1 347 ? 20.772 3.335 -18.883 1.00 59.19 347 GLU A CA 1
ATOM 2605 C C . GLU A 1 347 ? 21.631 3.127 -20.134 1.00 59.19 347 GLU A C 1
ATOM 2607 O O . GLU A 1 347 ? 22.825 3.425 -20.159 1.00 59.19 347 GLU A O 1
ATOM 2612 N N . ASP A 1 348 ? 20.997 2.704 -21.218 1.00 57.12 348 ASP A N 1
ATOM 2613 C CA . ASP A 1 348 ? 21.674 2.458 -22.480 1.00 57.12 348 ASP A CA 1
ATOM 2614 C C . ASP A 1 348 ? 22.227 3.744 -23.119 1.00 57.12 348 ASP A C 1
ATOM 2616 O O . ASP A 1 348 ? 23.339 3.763 -23.656 1.00 57.12 348 ASP A O 1
ATOM 2620 N N . VAL A 1 349 ? 21.494 4.853 -22.983 1.00 58.56 349 VAL A N 1
ATOM 2621 C CA . VAL A 1 349 ? 21.939 6.186 -23.416 1.00 58.56 349 VAL A CA 1
ATOM 2622 C C . VAL A 1 349 ? 23.179 6.624 -22.625 1.00 58.56 349 VAL A C 1
ATOM 2624 O O . VAL A 1 349 ? 24.117 7.186 -23.193 1.00 58.56 349 VAL A O 1
ATOM 2627 N N . ARG A 1 350 ? 23.242 6.322 -21.322 1.00 63.06 350 ARG A N 1
ATOM 2628 C CA . ARG A 1 350 ? 24.376 6.686 -20.454 1.00 63.06 350 ARG A CA 1
ATOM 2629 C C . ARG A 1 350 ? 25.616 5.835 -20.701 1.00 63.06 350 ARG A C 1
ATOM 2631 O O . ARG A 1 350 ? 26.724 6.374 -20.725 1.00 63.06 350 ARG A O 1
ATOM 2638 N N . ARG A 1 351 ? 25.450 4.541 -20.983 1.00 62.12 351 ARG A N 1
ATOM 2639 C CA . ARG A 1 351 ? 26.549 3.677 -21.448 1.00 62.12 351 ARG A CA 1
ATOM 2640 C C . ARG A 1 351 ? 27.151 4.193 -22.744 1.00 62.12 351 ARG A C 1
ATOM 2642 O O . ARG A 1 351 ? 28.372 4.319 -22.835 1.00 62.12 351 ARG A O 1
ATOM 2649 N N . ALA A 1 352 ? 26.302 4.560 -23.705 1.00 62.19 352 ALA A N 1
ATOM 2650 C CA . ALA A 1 352 ? 26.747 5.201 -24.935 1.00 62.19 352 ALA A CA 1
ATOM 2651 C C . ALA A 1 352 ? 27.490 6.519 -24.639 1.00 62.19 352 ALA A C 1
ATOM 2653 O O . ALA A 1 352 ? 28.580 6.728 -25.165 1.00 62.19 352 ALA A O 1
ATOM 2654 N N . LYS A 1 353 ? 26.985 7.361 -23.723 1.00 64.50 353 LYS A N 1
ATOM 2655 C CA . LYS A 1 353 ? 27.645 8.612 -23.301 1.00 64.50 353 LYS A CA 1
ATOM 2656 C C . LYS A 1 353 ? 29.041 8.389 -22.712 1.00 64.50 353 LYS A C 1
ATOM 2658 O O . LYS A 1 353 ? 29.976 9.092 -23.088 1.00 64.50 353 LYS A O 1
ATOM 2663 N N . SER A 1 354 ? 29.200 7.418 -21.811 1.00 63.19 354 SER A N 1
ATOM 2664 C CA . SER A 1 354 ? 30.492 7.100 -21.184 1.00 63.19 354 SER A CA 1
ATOM 2665 C C . SER A 1 354 ? 31.491 6.498 -22.182 1.00 63.19 354 SER A C 1
ATOM 2667 O O . SER A 1 354 ? 32.669 6.873 -22.190 1.00 63.19 354 SER A O 1
ATOM 2669 N N . ALA A 1 355 ? 31.021 5.627 -23.084 1.00 63.16 355 ALA A N 1
ATOM 2670 C CA . ALA A 1 355 ? 31.837 5.061 -24.157 1.00 63.16 355 ALA A CA 1
ATOM 2671 C C . ALA A 1 355 ? 32.319 6.142 -25.141 1.00 63.16 355 ALA A C 1
ATOM 2673 O O . ALA A 1 355 ? 33.516 6.226 -25.419 1.00 63.16 355 ALA A O 1
ATOM 2674 N N . ILE A 1 356 ? 31.415 7.021 -25.593 1.00 62.03 356 ILE A N 1
ATOM 2675 C CA . ILE A 1 356 ? 31.742 8.178 -26.440 1.00 62.03 356 ILE A CA 1
ATOM 2676 C C . ILE A 1 356 ? 32.713 9.111 -25.709 1.00 62.03 356 ILE A C 1
ATOM 2678 O O . ILE A 1 356 ? 33.737 9.488 -26.270 1.00 62.03 356 ILE A O 1
ATOM 2682 N N . GLY A 1 357 ? 32.441 9.448 -24.444 1.00 63.88 357 GLY A N 1
ATOM 2683 C CA . GLY A 1 357 ? 33.320 10.289 -23.630 1.00 63.88 357 GLY A CA 1
ATOM 2684 C C . GLY A 1 357 ? 34.732 9.712 -23.515 1.00 63.88 357 GLY A C 1
ATOM 2685 O O . GLY A 1 357 ? 35.707 10.433 -23.713 1.00 63.88 357 GLY A O 1
ATOM 2686 N N . SER A 1 358 ? 34.856 8.403 -23.281 1.00 66.12 358 SER A N 1
ATOM 2687 C CA . SER A 1 358 ? 36.150 7.712 -23.226 1.00 66.12 358 SER A CA 1
ATOM 2688 C C . SER A 1 358 ? 36.882 7.741 -24.568 1.00 66.12 358 SER A C 1
ATOM 2690 O O . SER A 1 358 ? 38.070 8.058 -24.598 1.00 66.12 358 SER A O 1
ATOM 2692 N N . LEU A 1 359 ? 36.175 7.493 -25.676 1.00 61.88 359 LEU A N 1
ATOM 2693 C CA . LEU A 1 359 ? 36.747 7.576 -27.021 1.00 61.88 359 LEU A CA 1
ATOM 2694 C C . LEU A 1 359 ? 37.242 8.995 -27.340 1.00 61.88 359 LEU A C 1
ATOM 2696 O O . LEU A 1 359 ? 38.336 9.147 -27.873 1.00 61.88 359 LEU A O 1
ATOM 2700 N N . LEU A 1 360 ? 36.477 10.031 -26.981 1.00 64.06 360 LEU A N 1
ATOM 2701 C CA . LEU A 1 360 ? 36.851 11.432 -27.205 1.00 64.06 360 LEU A CA 1
ATOM 2702 C C . LEU A 1 360 ? 38.049 11.854 -26.348 1.00 64.06 360 LEU A C 1
ATOM 2704 O O . LEU A 1 360 ? 38.927 12.557 -26.842 1.00 64.06 360 LEU A O 1
ATOM 2708 N N . VAL A 1 361 ? 38.130 11.401 -25.092 1.00 68.56 361 VAL A N 1
ATOM 2709 C CA . VAL A 1 361 ? 39.314 11.629 -24.247 1.00 68.56 361 VAL A CA 1
ATOM 2710 C C . VAL A 1 361 ? 40.546 11.001 -24.890 1.00 68.56 361 VAL A C 1
ATOM 2712 O O . VAL A 1 361 ? 41.542 11.689 -25.101 1.00 68.56 361 VAL A O 1
ATOM 2715 N N . THR A 1 362 ? 40.478 9.717 -25.249 1.00 63.91 362 THR A N 1
ATOM 2716 C CA . THR A 1 362 ? 41.613 9.004 -25.845 1.00 63.91 362 THR A CA 1
ATOM 2717 C C . THR A 1 362 ? 41.997 9.588 -27.207 1.00 63.91 362 THR A C 1
ATOM 2719 O O . THR A 1 362 ? 43.162 9.914 -27.421 1.00 63.91 362 THR A O 1
ATOM 2722 N N . GLY A 1 363 ? 41.032 9.789 -28.107 1.00 59.53 363 GLY A N 1
ATOM 2723 C CA . GLY A 1 363 ? 41.257 10.338 -29.445 1.00 59.53 363 GLY A CA 1
ATOM 2724 C C . GLY A 1 363 ? 41.744 11.788 -29.429 1.00 59.53 363 GLY A C 1
ATOM 2725 O O . GLY A 1 363 ? 42.646 12.137 -30.189 1.00 59.53 363 GLY A O 1
ATOM 2726 N N . GLY A 1 364 ? 41.215 12.621 -28.527 1.00 64.94 364 GLY A N 1
ATOM 2727 C CA . GLY A 1 364 ? 41.659 14.002 -28.334 1.00 64.94 364 GLY A CA 1
ATOM 2728 C C . GLY A 1 364 ? 43.103 14.094 -27.835 1.00 64.94 364 GLY A C 1
ATOM 2729 O O . GLY A 1 364 ? 43.887 14.875 -28.373 1.00 64.94 364 GLY A O 1
ATOM 2730 N N . ILE A 1 365 ? 43.486 13.242 -26.875 1.00 67.25 365 ILE A N 1
ATOM 2731 C CA . ILE A 1 365 ? 44.870 13.154 -26.380 1.00 67.25 365 ILE A CA 1
ATOM 2732 C C . ILE A 1 365 ? 45.818 12.669 -27.482 1.00 67.25 365 ILE A C 1
ATOM 2734 O O . ILE A 1 365 ? 46.873 13.270 -27.667 1.00 67.25 365 ILE A O 1
ATOM 2738 N N . ILE A 1 366 ? 45.448 11.624 -28.234 1.00 65.94 366 ILE A N 1
ATOM 2739 C CA . ILE A 1 366 ? 46.273 11.108 -29.340 1.00 65.94 366 ILE A CA 1
ATOM 2740 C C . ILE A 1 366 ? 46.464 12.189 -30.407 1.00 65.94 366 ILE A C 1
ATOM 2742 O O . ILE A 1 366 ? 47.597 12.472 -30.777 1.00 65.94 366 ILE A O 1
ATOM 2746 N N . THR A 1 367 ? 45.384 12.852 -30.831 1.00 65.31 367 THR A N 1
ATOM 2747 C CA . THR A 1 367 ? 45.436 13.925 -31.840 1.00 65.31 367 THR A CA 1
ATOM 2748 C C . THR A 1 367 ? 46.330 15.081 -31.390 1.00 65.31 367 THR A C 1
ATOM 2750 O O . THR A 1 367 ? 47.079 15.627 -32.194 1.00 65.31 367 THR A O 1
ATOM 2753 N N . ALA A 1 368 ? 46.281 15.444 -30.104 1.00 66.56 368 ALA A N 1
ATOM 2754 C CA . ALA A 1 368 ? 47.153 16.474 -29.551 1.00 66.56 368 ALA A CA 1
ATOM 2755 C C . ALA A 1 368 ? 48.624 16.027 -29.468 1.00 66.56 368 ALA A C 1
ATOM 2757 O O . ALA A 1 368 ? 49.513 16.857 -29.629 1.00 66.56 368 ALA A O 1
ATOM 2758 N N . ALA A 1 369 ? 48.886 14.738 -29.231 1.00 67.25 369 ALA A N 1
ATOM 2759 C CA . ALA A 1 369 ? 50.235 14.184 -29.118 1.00 67.25 369 ALA A CA 1
ATOM 2760 C C . ALA A 1 369 ? 50.922 13.940 -30.475 1.00 67.25 369 ALA A C 1
ATOM 2762 O O . ALA A 1 369 ? 52.147 13.943 -30.534 1.00 67.25 369 ALA A O 1
ATOM 2763 N N . THR A 1 370 ? 50.157 13.722 -31.550 1.00 73.12 370 THR A N 1
ATOM 2764 C CA . THR A 1 370 ? 50.678 13.445 -32.904 1.00 73.12 370 THR A CA 1
ATOM 2765 C C . THR A 1 370 ? 50.699 14.671 -33.821 1.00 73.12 370 THR A C 1
ATOM 2767 O O . THR A 1 370 ? 50.918 14.532 -35.021 1.00 73.12 370 THR A O 1
ATOM 2770 N N . ALA A 1 371 ? 50.401 15.862 -33.303 1.00 73.94 371 ALA A N 1
ATOM 2771 C CA . ALA A 1 371 ? 50.406 17.089 -34.090 1.00 73.94 371 ALA A CA 1
ATOM 2772 C C . ALA A 1 371 ? 51.844 17.616 -34.256 1.00 73.94 371 ALA A C 1
ATOM 2774 O O . ALA A 1 371 ? 52.425 18.134 -33.305 1.00 73.94 371 ALA A O 1
ATOM 2775 N N . ASP A 1 372 ? 52.404 17.511 -35.465 1.00 62.84 372 ASP A N 1
ATOM 2776 C CA . ASP A 1 372 ? 53.730 18.047 -35.820 1.00 62.84 372 ASP A CA 1
ATOM 2777 C C . ASP A 1 372 ? 53.699 19.590 -35.886 1.00 62.84 372 ASP A C 1
ATOM 2779 O O . ASP A 1 372 ? 53.393 20.174 -36.928 1.00 62.84 372 ASP A O 1
ATOM 2783 N N . ASP A 1 373 ? 53.958 20.258 -34.754 1.00 67.62 373 ASP A N 1
ATOM 2784 C CA . ASP A 1 373 ? 54.018 21.726 -34.563 1.00 67.62 373 ASP A CA 1
ATOM 2785 C C . ASP A 1 373 ? 52.774 22.525 -35.026 1.00 67.62 373 ASP A C 1
ATOM 2787 O O . ASP A 1 373 ? 52.775 23.759 -35.083 1.00 67.62 373 ASP A O 1
ATOM 2791 N N . ASN A 1 374 ? 51.663 21.848 -35.325 1.00 76.19 374 ASN A N 1
ATOM 2792 C CA . ASN A 1 374 ? 50.408 22.493 -35.688 1.00 76.19 374 ASN A CA 1
ATOM 2793 C C . ASN A 1 374 ? 49.588 22.831 -34.434 1.00 76.19 374 ASN A C 1
ATOM 2795 O O . ASN A 1 374 ? 48.742 22.047 -33.994 1.00 76.19 374 ASN A O 1
ATOM 2799 N N . ASP A 1 375 ? 49.784 24.046 -33.913 1.00 70.62 375 ASP A N 1
ATOM 2800 C CA . ASP A 1 375 ? 49.050 24.611 -32.767 1.00 70.62 375 ASP A CA 1
ATOM 2801 C C . ASP A 1 375 ? 47.522 24.425 -32.865 1.00 70.62 375 ASP A C 1
ATOM 2803 O O . ASP A 1 375 ? 46.833 24.248 -31.857 1.00 70.62 375 ASP A O 1
ATOM 2807 N N . THR A 1 376 ? 46.971 24.424 -34.084 1.00 67.81 376 THR A N 1
ATOM 2808 C CA . THR A 1 376 ? 45.530 24.239 -34.305 1.00 67.81 376 THR A CA 1
ATOM 2809 C C . THR A 1 376 ? 45.097 22.803 -34.015 1.00 67.81 376 THR A C 1
ATOM 2811 O O . THR A 1 376 ? 44.054 22.594 -33.401 1.00 67.81 376 THR A O 1
ATOM 2814 N N . GLN A 1 377 ? 45.891 21.806 -34.412 1.00 60.44 377 GLN A N 1
ATOM 2815 C CA . GLN A 1 377 ? 45.590 20.393 -34.154 1.00 60.44 377 GLN A CA 1
ATOM 2816 C C . GLN A 1 377 ? 45.753 20.041 -32.674 1.00 60.44 377 GLN A C 1
ATOM 2818 O O . GLN A 1 377 ? 44.898 19.344 -32.125 1.00 60.44 377 GLN A O 1
ATOM 2823 N N . VAL A 1 378 ? 46.769 20.599 -32.006 1.00 65.31 378 VAL A N 1
ATOM 2824 C CA . VAL A 1 378 ? 46.942 20.467 -30.550 1.00 65.31 378 VAL A CA 1
ATOM 2825 C C . VAL A 1 378 ? 45.732 21.039 -29.809 1.00 65.31 378 VAL A C 1
ATOM 2827 O O . VAL A 1 378 ? 45.149 20.374 -28.951 1.00 65.31 378 VAL A O 1
ATOM 2830 N N . MET A 1 379 ? 45.304 22.252 -30.170 1.00 63.09 379 MET A N 1
ATOM 2831 C CA . MET A 1 379 ? 44.153 22.906 -29.549 1.00 63.09 379 MET A CA 1
ATOM 2832 C C . MET A 1 379 ? 42.850 22.133 -29.791 1.00 63.09 379 MET A C 1
ATOM 2834 O O . MET A 1 379 ? 42.070 21.946 -28.857 1.00 63.09 379 MET A O 1
ATOM 2838 N N . VAL A 1 380 ? 42.619 21.644 -31.013 1.00 62.09 380 VAL A N 1
ATOM 2839 C CA . VAL A 1 380 ? 41.447 20.815 -31.334 1.00 62.09 380 VAL A CA 1
ATOM 2840 C C . VAL A 1 380 ? 41.461 19.515 -30.524 1.00 62.09 380 VAL A C 1
ATOM 2842 O O . VAL A 1 380 ? 40.440 19.176 -29.929 1.00 62.09 380 VAL A O 1
ATOM 2845 N N . GLY A 1 381 ? 42.602 18.825 -30.427 1.00 59.69 381 GLY A N 1
ATOM 2846 C CA . GLY A 1 381 ? 42.738 17.600 -29.633 1.00 59.69 381 GLY A CA 1
ATOM 2847 C C . GLY A 1 381 ? 42.435 17.814 -28.145 1.00 59.69 381 GLY A C 1
ATOM 2848 O O . GLY A 1 381 ? 41.658 17.061 -27.555 1.00 59.69 381 GLY A O 1
ATOM 2849 N N . LEU A 1 382 ? 42.955 18.892 -27.549 1.00 65.81 382 LEU A N 1
ATOM 2850 C CA . LEU A 1 382 ? 42.692 19.236 -26.146 1.00 65.81 382 LEU A CA 1
ATOM 2851 C C . LEU A 1 382 ? 41.233 19.640 -25.889 1.00 65.81 382 LEU A C 1
ATOM 2853 O O . LEU A 1 382 ? 40.670 19.251 -24.865 1.00 65.81 382 LEU A O 1
ATOM 2857 N N . ILE A 1 383 ? 40.597 20.376 -26.808 1.00 62.88 383 ILE A N 1
ATOM 2858 C CA . ILE A 1 383 ? 39.166 20.710 -26.711 1.00 62.88 383 ILE A CA 1
ATOM 2859 C C . ILE A 1 383 ? 38.324 19.432 -26.759 1.00 62.88 383 ILE A C 1
ATOM 2861 O O . ILE A 1 383 ? 37.446 19.246 -25.918 1.00 62.88 383 ILE A O 1
ATOM 2865 N N . VAL A 1 384 ? 38.615 18.530 -27.701 1.00 63.78 384 VAL A N 1
ATOM 2866 C CA . VAL A 1 384 ? 37.914 17.244 -27.835 1.00 63.78 384 VAL A CA 1
ATOM 2867 C C . VAL A 1 384 ? 38.085 16.391 -26.576 1.00 63.78 384 VAL A C 1
ATOM 2869 O O . VAL A 1 384 ? 37.099 15.857 -26.065 1.00 63.78 384 VAL A O 1
ATOM 2872 N N . ALA A 1 385 ? 39.297 16.328 -26.017 1.00 63.53 385 ALA A N 1
ATOM 2873 C CA . ALA A 1 385 ? 39.549 15.615 -24.769 1.00 63.53 385 ALA A CA 1
ATOM 2874 C C . ALA A 1 385 ? 38.811 16.246 -23.575 1.00 63.53 385 ALA A C 1
ATOM 2876 O O . ALA A 1 385 ? 38.243 15.526 -22.754 1.00 63.53 385 ALA A O 1
ATOM 2877 N N . GLY A 1 386 ? 38.759 17.581 -23.497 1.00 64.19 386 GLY A N 1
ATOM 2878 C CA . GLY A 1 386 ? 38.004 18.309 -22.474 1.00 64.19 386 GLY A CA 1
ATOM 2879 C C . GLY A 1 386 ? 36.497 18.047 -22.547 1.00 64.19 386 GLY A C 1
ATOM 2880 O O . GLY A 1 386 ? 35.874 17.763 -21.524 1.00 64.19 386 GLY A O 1
ATOM 2881 N N . VAL A 1 387 ? 35.913 18.053 -23.752 1.00 65.69 387 VAL A N 1
ATOM 2882 C CA . VAL A 1 387 ? 34.504 17.677 -23.975 1.00 65.69 387 VAL A CA 1
ATOM 2883 C C . VAL A 1 387 ? 34.264 16.219 -23.579 1.00 65.69 387 VAL A C 1
ATOM 2885 O O . VAL A 1 387 ? 33.303 15.929 -22.868 1.00 65.69 387 VAL A O 1
ATOM 2888 N N . GLY A 1 388 ? 35.160 15.305 -23.967 1.00 64.75 388 GLY A N 1
ATOM 2889 C CA . GLY A 1 388 ? 35.094 13.900 -23.567 1.00 64.75 388 GLY A CA 1
ATOM 2890 C C . GLY A 1 388 ? 35.128 13.715 -22.046 1.00 64.75 388 GLY A C 1
ATOM 2891 O O . GLY A 1 388 ? 34.337 12.947 -21.499 1.00 64.75 388 GLY A O 1
ATOM 2892 N N . ALA A 1 389 ? 35.979 14.469 -21.346 1.00 68.25 389 ALA A N 1
ATOM 2893 C CA . ALA A 1 389 ? 36.077 14.436 -19.890 1.00 68.25 389 ALA A CA 1
ATOM 2894 C C . ALA A 1 389 ? 34.813 14.982 -19.207 1.00 68.25 389 ALA A C 1
ATOM 2896 O O . ALA A 1 389 ? 34.366 14.402 -18.221 1.00 68.25 389 ALA A O 1
ATOM 2897 N N . LEU A 1 390 ? 34.194 16.043 -19.739 1.00 64.38 390 LEU A N 1
ATOM 2898 C CA . LEU A 1 390 ? 32.919 16.576 -19.236 1.00 64.38 390 LEU A CA 1
ATOM 2899 C C . LEU A 1 390 ? 31.752 15.603 -19.467 1.00 64.38 390 LEU A C 1
ATOM 2901 O O . LEU A 1 390 ? 30.927 15.389 -18.573 1.00 64.38 390 LEU A O 1
ATOM 2905 N N . LEU A 1 391 ? 31.699 14.962 -20.639 1.00 65.44 391 LEU A N 1
ATOM 2906 C CA . LEU A 1 391 ? 30.730 13.902 -20.934 1.00 65.44 391 LEU A CA 1
ATOM 2907 C C . LEU A 1 391 ? 30.894 12.718 -19.977 1.00 65.44 391 LEU A C 1
ATOM 2909 O O . LEU A 1 391 ? 29.906 12.209 -19.454 1.00 65.44 391 LEU A O 1
ATOM 2913 N N . LYS A 1 392 ? 32.140 12.327 -19.700 1.00 69.12 392 LYS A N 1
ATOM 2914 C CA . LYS A 1 392 ? 32.482 11.258 -18.761 1.00 69.12 392 LYS A CA 1
ATOM 2915 C C . LYS A 1 392 ? 32.149 11.630 -17.310 1.00 69.12 392 LYS A C 1
ATOM 2917 O O . LYS A 1 392 ? 31.516 10.844 -16.615 1.00 69.12 392 LYS A O 1
ATOM 2922 N N . ALA A 1 393 ? 32.480 12.840 -16.863 1.00 66.88 393 ALA A N 1
ATOM 2923 C CA . ALA A 1 393 ? 32.181 13.317 -15.509 1.00 66.88 393 ALA A CA 1
ATOM 2924 C C . ALA A 1 393 ? 30.670 13.435 -15.240 1.00 66.88 393 ALA A C 1
ATOM 2926 O O . ALA A 1 393 ? 30.216 13.192 -14.126 1.00 66.88 393 ALA A O 1
ATOM 2927 N N . SER A 1 394 ? 29.879 13.747 -16.270 1.00 66.25 394 SER A N 1
ATOM 2928 C CA . SER A 1 394 ? 28.410 13.790 -16.211 1.00 66.25 394 SER A CA 1
ATOM 2929 C C . SER A 1 394 ? 27.735 12.467 -16.605 1.00 66.25 394 SER A C 1
ATOM 2931 O O . SER A 1 394 ? 26.541 12.458 -16.914 1.00 66.25 394 SER A O 1
ATOM 2933 N N . SER A 1 395 ? 28.487 11.361 -16.648 1.00 67.31 395 SER A N 1
ATOM 2934 C CA . SER A 1 395 ? 27.956 10.032 -16.984 1.00 67.31 395 SER A CA 1
ATOM 2935 C C . SER A 1 395 ? 27.564 9.195 -15.767 1.00 67.31 395 SER A C 1
ATOM 2937 O O . SER A 1 395 ? 26.947 8.152 -15.955 1.00 67.31 395 SER A O 1
ATOM 2939 N N . ALA A 1 396 ? 27.883 9.646 -14.544 1.00 72.50 396 ALA A N 1
ATOM 2940 C CA . ALA A 1 396 ? 27.548 8.929 -13.317 1.00 72.50 396 ALA A CA 1
ATOM 2941 C C . ALA A 1 396 ? 26.050 8.589 -13.265 1.00 72.50 396 ALA A C 1
ATOM 2943 O O . ALA A 1 396 ? 25.188 9.435 -13.520 1.00 72.50 396 ALA A O 1
ATOM 2944 N N . ALA A 1 397 ? 25.749 7.334 -12.942 1.00 73.62 397 ALA A N 1
ATOM 2945 C CA . ALA A 1 397 ? 24.388 6.843 -12.915 1.00 73.62 397 ALA A CA 1
ATOM 2946 C C . ALA A 1 397 ? 23.575 7.501 -11.796 1.00 73.62 397 ALA A C 1
ATOM 2948 O O . ALA A 1 397 ? 24.009 7.576 -10.645 1.00 73.62 397 ALA A O 1
ATOM 2949 N N . ASP A 1 398 ? 22.353 7.913 -12.129 1.00 77.81 398 ASP A N 1
ATOM 2950 C CA . ASP A 1 398 ? 21.353 8.273 -11.129 1.00 77.81 398 ASP A CA 1
ATOM 2951 C C . ASP A 1 398 ? 20.905 7.011 -10.385 1.00 77.81 398 ASP A C 1
ATOM 2953 O O . ASP A 1 398 ? 20.286 6.123 -10.975 1.00 77.81 398 ASP A O 1
ATOM 2957 N N . ILE A 1 399 ? 21.248 6.930 -9.102 1.00 85.12 399 ILE A N 1
ATOM 2958 C CA . ILE A 1 399 ? 20.920 5.808 -8.216 1.00 85.12 399 ILE A CA 1
ATOM 2959 C C . ILE A 1 399 ? 19.691 6.085 -7.340 1.00 85.12 399 ILE A C 1
ATOM 2961 O O . ILE A 1 399 ? 19.342 5.249 -6.506 1.00 85.12 399 ILE A O 1
ATOM 2965 N N . GLN A 1 400 ? 19.030 7.235 -7.511 1.00 86.50 400 GLN A N 1
ATOM 2966 C CA . GLN A 1 400 ? 17.768 7.517 -6.836 1.00 86.50 400 GLN A CA 1
ATOM 2967 C C . GLN A 1 400 ? 16.707 6.517 -7.313 1.00 86.50 400 GLN A C 1
ATOM 2969 O O . GLN A 1 400 ? 16.568 6.249 -8.509 1.00 86.50 400 GLN A O 1
ATOM 2974 N N . HIS A 1 401 ? 15.993 5.926 -6.360 1.00 91.38 401 HIS A N 1
ATOM 2975 C CA . HIS A 1 401 ? 14.934 4.946 -6.594 1.00 91.38 401 HIS A CA 1
ATOM 2976 C C . HIS A 1 401 ? 13.983 4.913 -5.394 1.00 91.38 401 HIS A C 1
ATOM 2978 O O . HIS A 1 401 ? 14.295 5.459 -4.332 1.00 91.38 401 HIS A O 1
ATOM 2984 N N . ASN A 1 402 ? 12.828 4.273 -5.558 1.00 94.62 402 ASN A N 1
ATOM 2985 C CA . ASN A 1 402 ? 11.909 3.965 -4.473 1.00 94.62 402 ASN A CA 1
ATOM 2986 C C . ASN A 1 402 ? 12.220 2.581 -3.885 1.00 94.62 402 ASN A C 1
ATOM 2988 O O . ASN A 1 402 ? 11.675 1.552 -4.286 1.00 94.62 402 ASN A O 1
ATOM 2992 N N . GLU A 1 403 ? 13.067 2.571 -2.862 1.00 94.38 403 GLU A N 1
ATOM 2993 C CA . GLU A 1 403 ? 13.464 1.379 -2.117 1.00 94.38 403 GLU A CA 1
ATOM 2994 C C . GLU A 1 403 ? 12.332 0.737 -1.298 1.00 94.38 403 GLU A C 1
ATOM 2996 O O . GLU A 1 403 ? 12.529 -0.337 -0.726 1.00 94.38 403 GLU A O 1
ATOM 3001 N N . LEU A 1 404 ? 11.168 1.388 -1.202 1.00 96.81 404 LEU A N 1
ATOM 3002 C CA . LEU A 1 404 ? 10.026 0.931 -0.417 1.00 96.81 404 LEU A CA 1
ATOM 3003 C C . LEU A 1 404 ? 8.941 0.295 -1.279 1.00 96.81 404 LEU A C 1
ATOM 3005 O O . LEU A 1 404 ? 7.945 -0.148 -0.718 1.00 96.81 404 LEU A O 1
ATOM 3009 N N . PHE A 1 405 ? 9.095 0.184 -2.598 1.00 97.25 405 PHE A N 1
ATOM 3010 C CA . PHE A 1 405 ? 8.148 -0.576 -3.415 1.00 97.25 405 PHE A CA 1
ATOM 3011 C C . PHE A 1 405 ? 8.202 -2.087 -3.133 1.00 97.25 405 PHE A C 1
ATOM 3013 O O . PHE A 1 405 ? 9.179 -2.588 -2.560 1.00 97.25 405 PHE A O 1
ATOM 3020 N N . PRO A 1 406 ? 7.132 -2.837 -3.452 1.00 97.81 406 PRO A N 1
ATOM 3021 C CA . PRO A 1 406 ? 7.153 -4.293 -3.372 1.00 97.81 406 PRO A CA 1
ATOM 3022 C C . PRO A 1 406 ? 8.084 -4.888 -4.435 1.00 97.81 406 PRO A C 1
ATOM 3024 O O . PRO A 1 406 ? 8.375 -4.258 -5.448 1.00 97.81 406 PRO A O 1
ATOM 3027 N N . GLN A 1 407 ? 8.531 -6.128 -4.230 1.00 97.19 407 GLN A N 1
ATOM 3028 C CA . GLN A 1 407 ? 9.236 -6.857 -5.290 1.00 97.19 407 GLN A CA 1
ATOM 3029 C C . GLN A 1 407 ? 8.271 -7.578 -6.224 1.00 97.19 407 GLN A C 1
ATOM 3031 O O . GLN A 1 407 ? 8.602 -7.849 -7.373 1.00 97.19 407 GLN A O 1
ATOM 3036 N N . ARG A 1 408 ? 7.096 -7.946 -5.726 1.00 97.44 408 ARG A N 1
ATOM 3037 C CA . ARG A 1 408 ? 6.103 -8.669 -6.503 1.00 97.44 408 ARG A CA 1
ATOM 3038 C C . ARG A 1 408 ? 4.703 -8.358 -6.018 1.00 97.44 408 ARG A C 1
ATOM 3040 O O . ARG A 1 408 ? 4.504 -8.067 -4.836 1.00 97.44 408 ARG A O 1
ATOM 3047 N N . THR A 1 409 ? 3.768 -8.538 -6.931 1.00 98.50 409 THR A N 1
ATOM 3048 C CA . THR A 1 409 ? 2.339 -8.349 -6.706 1.00 98.50 409 THR A CA 1
ATOM 3049 C C . THR A 1 409 ? 1.595 -9.606 -7.131 1.00 98.50 409 THR A C 1
ATOM 3051 O O . THR A 1 409 ? 1.974 -10.259 -8.105 1.00 98.50 409 THR A O 1
ATOM 3054 N N . TYR A 1 410 ? 0.528 -9.931 -6.414 1.00 98.75 410 TYR A N 1
ATOM 3055 C CA . TYR A 1 410 ? -0.429 -10.988 -6.715 1.00 98.75 410 TYR A CA 1
ATOM 3056 C C . TYR A 1 410 ? -1.834 -10.387 -6.780 1.00 98.75 410 TYR A C 1
ATOM 3058 O O . TYR A 1 410 ? -2.144 -9.438 -6.059 1.00 98.75 410 TYR A O 1
ATOM 3066 N N . LEU A 1 411 ? -2.694 -10.982 -7.603 1.00 98.44 411 LEU A N 1
ATOM 3067 C CA . LEU A 1 411 ? -4.127 -10.712 -7.607 1.00 98.44 411 LEU A CA 1
ATOM 3068 C C . LEU A 1 411 ? -4.855 -12.039 -7.437 1.00 98.44 411 LEU A C 1
ATOM 3070 O O . LEU A 1 411 ? -4.750 -12.918 -8.292 1.00 98.44 411 LEU A O 1
ATOM 3074 N N . ALA A 1 412 ? -5.553 -12.176 -6.314 1.00 98.38 412 ALA A N 1
ATOM 3075 C CA . ALA A 1 412 ? -6.360 -13.344 -6.002 1.00 98.38 412 ALA A CA 1
ATOM 3076 C C . ALA A 1 412 ? -7.844 -12.986 -6.006 1.00 98.38 412 ALA A C 1
ATOM 3078 O O . ALA A 1 412 ? -8.238 -11.947 -5.479 1.00 98.38 412 ALA A O 1
ATOM 3079 N N . LEU A 1 413 ? -8.662 -13.841 -6.612 1.00 97.75 413 LEU A N 1
ATOM 3080 C CA . LEU A 1 413 ? -10.101 -13.633 -6.747 1.00 97.75 413 LEU A CA 1
ATOM 3081 C C . LEU A 1 413 ? -10.838 -14.563 -5.787 1.00 97.75 413 LEU A C 1
ATOM 3083 O O . LEU A 1 413 ? -10.487 -15.732 -5.654 1.00 97.75 413 LEU A O 1
ATOM 3087 N N . ALA A 1 414 ? -11.870 -14.054 -5.128 1.00 95.94 414 ALA A N 1
ATOM 3088 C CA . ALA A 1 414 ? -12.705 -14.841 -4.235 1.00 95.94 414 ALA A CA 1
ATOM 3089 C C . ALA A 1 414 ? -14.177 -14.451 -4.369 1.00 95.94 414 ALA A C 1
ATOM 3091 O O . ALA A 1 414 ? -14.521 -13.331 -4.760 1.00 95.94 414 ALA A O 1
ATOM 3092 N N . ASP A 1 415 ? -15.043 -15.385 -3.995 1.00 93.81 415 ASP A N 1
ATOM 3093 C CA . ASP A 1 415 ? -16.472 -15.153 -3.845 1.00 93.81 415 ASP A CA 1
ATOM 3094 C C . ASP A 1 415 ? -16.847 -15.230 -2.360 1.00 93.81 415 ASP A C 1
ATOM 3096 O O . ASP A 1 415 ? -16.884 -16.301 -1.754 1.00 93.81 415 ASP A O 1
ATOM 3100 N N . LEU A 1 416 ? -17.055 -14.065 -1.746 1.00 93.19 416 LEU A N 1
ATOM 3101 C CA . LEU A 1 416 ? -17.403 -13.922 -0.338 1.00 93.19 416 LEU A CA 1
ATOM 3102 C C . LEU A 1 416 ? -18.871 -13.526 -0.208 1.00 93.19 416 LEU A C 1
ATOM 3104 O O . LEU A 1 416 ? -19.236 -12.369 -0.401 1.00 93.19 416 LEU A O 1
ATOM 3108 N N . ASN A 1 417 ? -19.725 -14.476 0.161 1.00 88.94 417 ASN A N 1
ATOM 3109 C CA . ASN A 1 417 ? -21.159 -14.221 0.347 1.00 88.94 417 ASN A CA 1
ATOM 3110 C C . ASN A 1 417 ? -21.491 -13.487 1.660 1.00 88.94 417 ASN A C 1
ATOM 3112 O O . ASN A 1 417 ? -22.579 -12.932 1.816 1.00 88.94 417 ASN A O 1
ATOM 3116 N N . ALA A 1 418 ? -20.557 -13.482 2.608 1.00 89.75 418 ALA A N 1
ATOM 3117 C CA . ALA A 1 418 ? -20.654 -12.794 3.887 1.00 89.75 418 ALA A CA 1
ATOM 3118 C C . ALA A 1 418 ? -19.248 -12.399 4.368 1.00 89.75 418 ALA A C 1
ATOM 3120 O O . ALA A 1 418 ? -18.269 -13.003 3.917 1.00 89.75 418 ALA A O 1
ATOM 3121 N N . PRO A 1 419 ? -19.122 -11.403 5.266 1.00 89.44 419 PRO A N 1
ATOM 3122 C CA . PRO A 1 419 ? -17.852 -11.116 5.920 1.00 89.44 419 PRO A CA 1
ATOM 3123 C C . PRO A 1 419 ? -17.262 -12.382 6.546 1.00 89.44 419 PRO A C 1
ATOM 3125 O O . PRO A 1 419 ? -17.983 -13.166 7.164 1.00 89.44 419 PRO A O 1
ATOM 3128 N N . VAL A 1 420 ? -15.953 -12.571 6.398 1.00 92.00 420 VAL A N 1
ATOM 3129 C CA . VAL A 1 420 ? -15.241 -13.730 6.942 1.00 92.00 420 VAL A CA 1
ATOM 3130 C C . VAL A 1 420 ? -14.277 -13.282 8.032 1.00 92.00 420 VAL A C 1
ATOM 3132 O O . VAL A 1 420 ? -13.541 -12.308 7.893 1.00 92.00 420 VAL A O 1
ATOM 3135 N N . ASN A 1 421 ? -14.263 -14.016 9.140 1.00 85.94 421 ASN A N 1
ATOM 3136 C CA . ASN A 1 421 ? -13.432 -13.670 10.296 1.00 85.94 421 ASN A CA 1
ATOM 3137 C C . ASN A 1 421 ? -12.006 -14.223 10.199 1.00 85.94 421 ASN A C 1
ATOM 3139 O O . ASN A 1 421 ? -11.199 -13.987 11.093 1.00 85.94 421 ASN A O 1
ATOM 3143 N N . ARG A 1 422 ? -11.693 -14.979 9.141 1.00 93.88 422 ARG A N 1
ATOM 3144 C CA . ARG A 1 422 ? -10.384 -15.602 8.956 1.00 93.88 422 ARG A CA 1
ATOM 3145 C C . ARG A 1 422 ? -10.081 -15.797 7.474 1.00 93.88 422 ARG A C 1
ATOM 3147 O O . ARG A 1 422 ? -10.708 -16.625 6.817 1.00 93.88 422 ARG A O 1
ATOM 3154 N N . VAL A 1 423 ? -9.090 -15.061 6.987 1.00 96.75 423 VAL A N 1
ATOM 3155 C CA . VAL A 1 423 ? -8.427 -15.286 5.699 1.00 96.75 423 VAL A CA 1
ATOM 3156 C C . VAL A 1 423 ? -6.950 -15.500 5.971 1.00 96.75 423 VAL A C 1
ATOM 3158 O O . VAL A 1 423 ? -6.324 -14.692 6.651 1.00 96.75 423 VAL A O 1
ATOM 3161 N N . GLU A 1 424 ? -6.378 -16.579 5.456 1.00 97.50 424 GLU A N 1
ATOM 3162 C CA . GLU A 1 424 ? -4.946 -16.835 5.590 1.00 97.50 424 GLU A CA 1
ATOM 3163 C C . GLU A 1 424 ? -4.234 -16.604 4.264 1.00 97.50 424 GLU A C 1
ATOM 3165 O O . GLU A 1 424 ? -4.649 -17.118 3.227 1.00 97.50 424 GLU A O 1
ATOM 3170 N N . LEU A 1 425 ? -3.141 -15.852 4.318 1.00 98.00 425 LEU A N 1
ATOM 3171 C CA . LEU A 1 425 ? -2.235 -15.612 3.206 1.00 98.00 425 LEU A CA 1
ATOM 3172 C C . LEU A 1 425 ? -0.868 -16.205 3.537 1.00 98.00 425 LEU A C 1
ATOM 3174 O O . LEU A 1 425 ? -0.362 -16.029 4.646 1.00 98.00 425 LEU A O 1
ATOM 3178 N N . ALA A 1 426 ? -0.243 -16.872 2.576 1.00 97.56 426 ALA A N 1
ATOM 3179 C CA . ALA A 1 426 ? 1.144 -17.316 2.668 1.00 97.56 426 ALA A CA 1
ATOM 3180 C C . ALA A 1 426 ? 1.794 -17.312 1.282 1.00 97.56 426 ALA A C 1
ATOM 3182 O O . ALA A 1 426 ? 1.122 -17.489 0.276 1.00 97.56 426 ALA A O 1
ATOM 3183 N N . ILE A 1 427 ? 3.110 -17.153 1.216 1.00 97.31 427 ILE A N 1
ATOM 3184 C CA . ILE A 1 427 ? 3.884 -17.403 0.000 1.00 97.31 427 ILE A CA 1
ATOM 3185 C C . ILE A 1 427 ? 4.325 -18.870 0.006 1.00 97.31 427 ILE A C 1
ATOM 3187 O O . ILE A 1 427 ? 4.954 -19.340 0.960 1.00 97.31 427 ILE A O 1
ATOM 3191 N N . GLY A 1 428 ? 3.981 -19.604 -1.052 1.00 94.50 428 GLY A N 1
ATOM 3192 C CA . GLY A 1 428 ? 4.259 -21.029 -1.203 1.00 94.50 428 GLY A CA 1
ATOM 3193 C C . GLY A 1 428 ? 5.736 -21.356 -0.974 1.00 94.50 428 GLY A C 1
ATOM 3194 O O . GLY A 1 428 ? 6.626 -20.656 -1.450 1.00 94.50 428 GLY A O 1
ATOM 3195 N N . GLY A 1 429 ? 6.008 -22.398 -0.186 1.00 87.31 429 GLY A N 1
ATOM 3196 C CA . GLY A 1 429 ? 7.376 -22.804 0.155 1.00 87.31 429 GLY A CA 1
ATOM 3197 C C . GLY A 1 429 ? 8.118 -21.868 1.122 1.00 87.31 429 GLY A C 1
ATOM 3198 O O . GLY A 1 429 ? 9.287 -22.113 1.410 1.00 87.31 429 GLY A O 1
ATOM 3199 N N . ARG A 1 430 ? 7.475 -20.816 1.656 1.00 85.62 430 ARG A N 1
ATOM 3200 C CA . ARG A 1 430 ? 8.102 -19.845 2.569 1.00 85.62 430 ARG A CA 1
ATOM 3201 C C . ARG A 1 430 ? 7.353 -19.754 3.903 1.00 85.62 430 ARG A C 1
ATOM 3203 O O . ARG A 1 430 ? 6.489 -18.900 4.088 1.00 85.62 430 ARG A O 1
ATOM 3210 N N . SER A 1 431 ? 7.735 -20.576 4.881 1.00 66.31 431 SER A N 1
ATOM 3211 C CA . SER A 1 431 ? 7.092 -20.630 6.208 1.00 66.31 431 SER A CA 1
ATOM 3212 C C . SER A 1 431 ? 6.972 -19.295 6.969 1.00 66.31 431 SER A C 1
ATOM 3214 O O . SER A 1 431 ? 5.918 -19.077 7.564 1.00 66.31 431 SER A O 1
ATOM 3216 N N . PRO A 1 432 ? 7.955 -18.364 6.967 1.00 80.00 432 PRO A N 1
ATOM 3217 C CA . PRO A 1 432 ? 7.812 -17.116 7.716 1.00 80.00 432 PRO A CA 1
ATOM 3218 C C . PRO A 1 432 ? 6.906 -16.088 7.022 1.00 80.00 432 PRO A C 1
ATOM 3220 O O . PRO A 1 432 ? 6.873 -14.954 7.464 1.00 80.00 432 PRO A O 1
ATOM 3223 N N . SER A 1 433 ? 6.192 -16.429 5.944 1.00 88.31 433 SER A N 1
ATOM 3224 C CA . SER A 1 433 ? 5.336 -15.475 5.219 1.00 88.31 433 SER A CA 1
ATOM 3225 C C . SER A 1 433 ? 3.860 -15.507 5.634 1.00 88.31 433 SER A C 1
ATOM 3227 O O . SER A 1 433 ? 3.071 -14.743 5.096 1.00 88.31 433 SER A O 1
ATOM 3229 N N . ARG A 1 434 ? 3.452 -16.377 6.568 1.00 95.31 434 ARG A N 1
ATOM 3230 C CA . ARG A 1 434 ? 2.031 -16.539 6.920 1.00 95.31 434 ARG A CA 1
ATOM 3231 C C . ARG A 1 434 ? 1.455 -15.290 7.603 1.00 95.31 434 ARG A C 1
ATOM 3233 O O . ARG A 1 434 ? 2.023 -14.793 8.574 1.00 95.31 434 ARG A O 1
ATOM 3240 N N . LEU A 1 435 ? 0.289 -14.847 7.136 1.00 97.31 435 LEU A N 1
ATOM 3241 C CA . LEU A 1 435 ? -0.502 -13.745 7.683 1.00 97.31 435 LEU A CA 1
ATOM 3242 C C . LEU A 1 435 ? -1.974 -14.170 7.781 1.00 97.31 435 LEU A C 1
ATOM 3244 O O . LEU A 1 435 ? -2.572 -14.574 6.789 1.00 97.31 435 LEU A O 1
ATOM 3248 N N . VAL A 1 436 ? -2.556 -14.074 8.975 1.00 96.69 436 VAL A N 1
ATOM 3249 C CA . VAL A 1 436 ? -3.963 -14.386 9.251 1.00 96.69 436 VAL A CA 1
ATOM 3250 C C . VAL A 1 436 ? -4.725 -13.080 9.419 1.00 96.69 436 VAL A C 1
ATOM 3252 O O . VAL A 1 436 ? -4.601 -12.388 10.433 1.00 96.69 436 VAL A O 1
ATOM 3255 N N . LEU A 1 437 ? -5.516 -12.742 8.412 1.00 96.19 437 LEU A N 1
ATOM 3256 C CA . LEU A 1 437 ? -6.335 -11.547 8.367 1.00 96.19 437 LEU A CA 1
ATOM 3257 C C . LEU A 1 437 ? -7.695 -11.828 9.003 1.00 96.19 437 LEU A C 1
ATOM 3259 O O . LEU A 1 437 ? -8.433 -12.702 8.535 1.00 96.19 437 LEU A O 1
ATOM 3263 N N . PRO A 1 438 ? -8.031 -11.103 10.072 1.00 92.06 438 PRO A N 1
ATOM 3264 C CA . PRO A 1 438 ? -9.351 -11.129 10.640 1.00 92.06 438 PRO A CA 1
ATOM 3265 C C . PRO A 1 438 ? -10.244 -10.173 9.861 1.00 92.06 438 PRO A C 1
ATOM 3267 O O . PRO A 1 438 ? -9.785 -9.330 9.083 1.00 92.06 438 PRO A O 1
ATOM 3270 N N . ASP A 1 439 ? -11.528 -10.257 10.165 1.00 88.69 439 ASP A N 1
ATOM 3271 C CA . ASP A 1 439 ? -12.437 -9.156 9.912 1.00 88.69 439 ASP A CA 1
ATOM 3272 C C . ASP A 1 439 ? -12.627 -8.765 8.441 1.00 88.69 439 ASP A C 1
ATOM 3274 O O . ASP A 1 439 ? -13.084 -7.657 8.171 1.00 88.69 439 ASP A O 1
ATOM 3278 N N . VAL A 1 440 ? -12.362 -9.670 7.498 1.00 93.12 440 VAL A N 1
ATOM 3279 C CA . VAL A 1 440 ? -12.396 -9.381 6.063 1.00 93.12 440 VAL A CA 1
ATOM 3280 C C . VAL A 1 440 ? -13.834 -9.129 5.595 1.00 93.12 440 VAL A C 1
ATOM 3282 O O . VAL A 1 440 ? -14.664 -10.046 5.627 1.00 93.12 440 VAL A O 1
ATOM 3285 N N . PRO A 1 441 ? -14.164 -7.899 5.159 1.00 90.94 441 PRO A N 1
ATOM 3286 C CA . PRO A 1 441 ? -15.486 -7.589 4.634 1.00 90.94 441 PRO A CA 1
ATOM 3287 C C . PRO A 1 441 ? -15.768 -8.362 3.345 1.00 90.94 441 PRO A C 1
ATOM 3289 O O . PRO A 1 441 ? -14.891 -8.507 2.493 1.00 90.94 441 PRO A O 1
ATOM 3292 N N . ALA A 1 442 ? -17.016 -8.791 3.169 1.00 86.81 442 ALA A N 1
ATOM 3293 C CA . ALA A 1 442 ? -17.506 -9.168 1.849 1.00 86.81 442 ALA A CA 1
ATOM 3294 C C . ALA A 1 442 ? -17.750 -7.924 0.989 1.00 86.81 442 ALA A C 1
ATOM 3296 O O . ALA A 1 442 ? -17.971 -6.825 1.512 1.00 86.81 442 ALA A O 1
ATOM 3297 N N . GLY A 1 443 ? -17.764 -8.120 -0.330 1.00 76.69 443 GLY A N 1
ATOM 3298 C CA . GLY A 1 443 ? -18.247 -7.110 -1.262 1.00 76.69 443 GLY A CA 1
ATOM 3299 C C . GLY A 1 443 ? -19.664 -6.637 -0.915 1.00 76.69 443 GLY A C 1
ATOM 3300 O O . GLY A 1 443 ? -20.474 -7.419 -0.403 1.00 76.69 443 GLY A O 1
ATOM 3301 N N . PRO A 1 444 ? -20.003 -5.360 -1.177 1.00 76.06 444 PRO A N 1
ATOM 3302 C CA . PRO A 1 444 ? -21.388 -4.916 -1.088 1.00 76.06 444 PRO A CA 1
ATOM 3303 C C . PRO A 1 444 ? -22.258 -5.775 -2.016 1.00 76.06 444 PRO A C 1
ATOM 3305 O O . PRO A 1 444 ? -21.788 -6.254 -3.047 1.00 76.06 444 PRO A O 1
ATOM 3308 N N . ARG A 1 445 ? -23.536 -5.988 -1.674 1.00 71.12 445 ARG A N 1
ATOM 3309 C CA . ARG A 1 445 ? -24.441 -6.803 -2.506 1.00 71.12 445 ARG A CA 1
ATOM 3310 C C . ARG A 1 445 ? -24.462 -6.271 -3.945 1.00 71.12 445 ARG A C 1
ATOM 3312 O O . ARG A 1 445 ? -24.835 -5.122 -4.165 1.00 71.12 445 ARG A O 1
ATOM 3319 N N . GLY A 1 446 ? -24.068 -7.104 -4.910 1.00 71.62 446 GLY A N 1
ATOM 3320 C CA . GLY A 1 446 ? -23.980 -6.718 -6.327 1.00 71.62 446 GLY A CA 1
ATOM 3321 C C . GLY A 1 446 ? -22.792 -5.808 -6.679 1.00 71.62 446 GLY A C 1
ATOM 3322 O O . GLY A 1 446 ? -22.765 -5.220 -7.765 1.00 71.62 446 GLY A O 1
ATOM 3323 N N . GLY A 1 447 ? -21.821 -5.663 -5.778 1.00 85.38 447 GLY A N 1
ATOM 3324 C CA . GLY A 1 447 ? -20.588 -4.922 -5.996 1.00 85.38 447 GLY A CA 1
ATOM 3325 C C . GLY A 1 447 ? -19.336 -5.769 -5.800 1.00 85.38 447 GLY A C 1
ATOM 3326 O O . GLY A 1 447 ? -19.390 -6.911 -5.354 1.00 85.38 447 GLY A O 1
ATOM 3327 N N . LEU A 1 448 ? -18.206 -5.178 -6.176 1.00 93.94 448 LEU A N 1
ATOM 3328 C CA . LEU A 1 448 ? -16.879 -5.770 -6.075 1.00 93.94 448 LEU A CA 1
ATOM 3329 C C . LEU A 1 448 ? -16.121 -5.077 -4.942 1.00 93.94 448 LEU A C 1
ATOM 3331 O O . LEU A 1 448 ? -16.019 -3.849 -4.954 1.00 93.94 448 LEU A O 1
ATOM 3335 N N . ALA A 1 449 ? -15.607 -5.847 -3.983 1.00 94.38 449 ALA A N 1
ATOM 3336 C CA . ALA A 1 449 ? -14.652 -5.354 -2.993 1.00 94.38 449 ALA A CA 1
ATOM 3337 C C . ALA A 1 449 ? -13.217 -5.607 -3.454 1.00 94.38 449 ALA A C 1
ATOM 3339 O O . ALA A 1 449 ? -12.910 -6.666 -4.004 1.00 94.38 449 ALA A O 1
ATOM 3340 N N . LEU A 1 450 ? -12.335 -4.656 -3.162 1.00 97.00 450 LEU A N 1
ATOM 3341 C CA . LEU A 1 450 ? -10.896 -4.855 -3.223 1.00 97.00 450 LEU A CA 1
ATOM 3342 C C . LEU A 1 450 ? -10.325 -4.754 -1.810 1.00 97.00 450 LEU A C 1
ATOM 3344 O O . LEU A 1 450 ? -10.676 -3.844 -1.069 1.00 97.00 450 LEU A O 1
ATOM 3348 N N . HIS A 1 451 ? -9.433 -5.675 -1.462 1.00 97.44 451 HIS A N 1
ATOM 3349 C CA . HIS A 1 451 ? -8.625 -5.630 -0.248 1.00 97.44 451 HIS A CA 1
ATOM 3350 C C . HIS A 1 451 ? -7.161 -5.575 -0.657 1.00 97.44 451 HIS A C 1
ATOM 3352 O O . HIS A 1 451 ? -6.698 -6.435 -1.409 1.00 97.44 451 HIS A O 1
ATOM 3358 N N . TYR A 1 452 ? -6.430 -4.576 -0.171 1.00 98.38 452 TYR A N 1
ATOM 3359 C CA . TYR A 1 452 ? -4.996 -4.461 -0.404 1.00 98.38 452 TYR A CA 1
ATOM 3360 C C . TYR A 1 452 ? -4.215 -4.903 0.829 1.00 98.38 452 TYR A C 1
ATOM 3362 O O . TYR A 1 452 ? -4.472 -4.448 1.947 1.00 98.38 452 TYR A O 1
ATOM 3370 N N . ILE A 1 453 ? -3.240 -5.782 0.617 1.00 98.50 453 ILE A N 1
ATOM 3371 C CA . ILE A 1 453 ? -2.444 -6.375 1.684 1.00 98.50 453 ILE A CA 1
ATOM 3372 C C . ILE A 1 453 ? -0.983 -6.347 1.290 1.00 98.50 453 ILE A C 1
ATOM 3374 O O . ILE A 1 453 ? -0.586 -6.943 0.295 1.00 98.50 453 ILE A O 1
ATOM 3378 N N . ARG A 1 454 ? -0.147 -5.734 2.126 1.00 98.06 454 ARG A N 1
ATOM 3379 C CA . ARG A 1 454 ? 1.301 -5.845 1.982 1.00 98.06 454 ARG A CA 1
ATOM 3380 C C . ARG A 1 454 ? 1.863 -6.810 3.011 1.00 98.06 454 ARG A C 1
ATOM 3382 O O . ARG A 1 454 ? 1.933 -6.491 4.199 1.00 98.06 454 ARG A O 1
ATOM 3389 N N . MET A 1 455 ? 2.255 -7.996 2.564 1.00 97.75 455 MET A N 1
ATOM 3390 C CA . MET A 1 455 ? 2.779 -9.041 3.436 1.00 97.75 455 MET A CA 1
ATOM 3391 C C . MET A 1 455 ? 4.198 -8.686 3.915 1.00 97.75 455 MET A C 1
ATOM 3393 O O . MET A 1 455 ? 5.062 -8.370 3.088 1.00 97.75 455 MET A O 1
ATOM 3397 N N . PRO A 1 456 ? 4.475 -8.740 5.231 1.00 96.31 456 PRO A N 1
ATOM 3398 C CA . PRO A 1 456 ? 5.812 -8.488 5.755 1.00 96.31 456 PRO A CA 1
ATOM 3399 C C . PRO A 1 456 ? 6.767 -9.634 5.392 1.00 96.31 456 PRO A C 1
ATOM 3401 O O . PRO A 1 456 ? 6.380 -10.800 5.360 1.00 96.31 456 PRO A O 1
ATOM 3404 N N . LEU A 1 457 ? 8.046 -9.315 5.185 1.00 94.56 457 LEU A N 1
ATOM 3405 C CA . LEU A 1 457 ? 9.102 -10.325 5.015 1.00 94.56 457 LEU A CA 1
ATOM 3406 C C . LEU A 1 457 ? 9.503 -10.989 6.338 1.00 94.56 457 LEU A C 1
ATOM 3408 O O . LEU A 1 457 ? 10.055 -12.087 6.351 1.00 94.56 457 LEU A O 1
ATOM 3412 N N . ARG A 1 458 ? 9.293 -10.282 7.450 1.00 94.38 458 ARG A N 1
ATOM 3413 C CA . ARG A 1 458 ? 9.653 -10.687 8.810 1.00 94.38 458 ARG A CA 1
ATOM 3414 C C . ARG A 1 458 ? 8.475 -10.396 9.744 1.00 94.38 458 ARG A C 1
ATOM 3416 O O . ARG A 1 458 ? 8.580 -9.483 10.567 1.00 94.38 458 ARG A O 1
ATOM 3423 N N . PRO A 1 459 ? 7.337 -11.096 9.587 1.00 93.94 459 PRO A N 1
ATOM 3424 C CA . PRO A 1 459 ? 6.206 -10.918 10.486 1.00 93.94 459 PRO A CA 1
ATOM 3425 C C . PRO A 1 459 ? 6.602 -11.217 11.931 1.00 93.94 459 PRO A C 1
ATOM 3427 O O . PRO A 1 459 ? 7.393 -12.122 12.205 1.00 93.94 459 PRO A O 1
ATOM 3430 N N . GLY A 1 460 ? 6.018 -10.464 12.861 1.00 93.56 460 GLY A N 1
ATOM 3431 C CA . GLY A 1 460 ? 6.057 -10.804 14.280 1.00 93.56 460 GLY A CA 1
ATOM 3432 C C . GLY A 1 460 ? 4.972 -11.825 14.653 1.00 93.56 460 GLY A C 1
ATOM 3433 O O . GLY A 1 460 ? 4.148 -12.192 13.812 1.00 93.56 460 GLY A O 1
ATOM 3434 N N . PRO A 1 461 ? 4.905 -12.239 15.932 1.00 94.94 461 PRO A N 1
ATOM 3435 C CA . PRO A 1 461 ? 3.871 -13.157 16.431 1.00 94.94 461 PRO A CA 1
ATOM 3436 C C . PRO A 1 461 ? 2.433 -12.693 16.150 1.00 94.94 461 PRO A C 1
ATOM 3438 O O . PRO A 1 461 ? 1.534 -13.511 15.972 1.00 94.94 461 PRO A O 1
ATOM 3441 N N . TRP A 1 462 ? 2.230 -11.377 16.049 1.00 95.62 462 TRP A N 1
ATOM 3442 C CA . TRP A 1 462 ? 0.953 -10.747 15.719 1.00 95.62 462 TRP A CA 1
ATOM 3443 C C . TRP A 1 462 ? 0.368 -11.198 14.376 1.00 95.62 462 TRP A C 1
ATOM 3445 O O . TRP A 1 462 ? -0.849 -11.190 14.213 1.00 95.62 462 TRP A O 1
ATOM 3455 N N . ALA A 1 463 ? 1.198 -11.614 13.413 1.00 96.75 463 ALA A N 1
ATOM 3456 C CA . ALA A 1 463 ? 0.733 -11.953 12.069 1.00 96.75 463 ALA A CA 1
ATOM 3457 C C . ALA A 1 463 ? -0.179 -13.183 12.050 1.00 96.75 463 ALA A C 1
ATOM 3459 O O . ALA A 1 463 ? -1.032 -13.294 11.177 1.00 96.75 463 ALA A O 1
ATOM 3460 N N . VAL A 1 464 ? -0.034 -14.083 13.024 1.00 96.31 464 VAL A N 1
ATOM 3461 C CA . VAL A 1 464 ? -0.826 -15.319 13.149 1.00 96.31 464 VAL A CA 1
ATOM 3462 C C . VAL A 1 464 ? -1.640 -15.372 14.444 1.00 96.31 464 VAL A C 1
ATOM 3464 O O . VAL A 1 464 ? -2.208 -16.408 14.768 1.00 96.31 464 VAL A O 1
ATOM 3467 N N . ALA A 1 465 ? -1.678 -14.280 15.212 1.00 94.62 465 ALA A N 1
ATOM 3468 C CA . ALA A 1 465 ? -2.433 -14.220 16.456 1.00 94.62 465 ALA A CA 1
ATOM 3469 C C . ALA A 1 465 ? -3.941 -14.249 16.169 1.00 94.62 465 ALA A C 1
ATOM 3471 O O . ALA A 1 465 ? -4.428 -13.427 15.404 1.00 94.62 465 ALA A O 1
ATOM 3472 N N . ASP A 1 466 ? -4.694 -15.149 16.795 1.00 90.50 466 ASP A N 1
ATOM 3473 C CA . ASP A 1 466 ? -6.136 -15.295 16.532 1.00 90.50 466 ASP A CA 1
ATOM 3474 C C . ASP A 1 466 ? -7.017 -14.450 17.469 1.00 90.50 466 ASP A C 1
ATOM 3476 O O . ASP A 1 466 ? -8.217 -14.319 17.245 1.00 90.50 466 ASP A O 1
ATOM 3480 N N . VAL A 1 467 ? -6.432 -13.856 18.513 1.00 90.00 467 VAL A N 1
ATOM 3481 C CA . VAL A 1 467 ? -7.168 -13.115 19.545 1.00 90.00 467 VAL A CA 1
ATOM 3482 C C . VAL A 1 467 ? -6.868 -11.619 19.430 1.00 90.00 467 VAL A C 1
ATOM 3484 O O . VAL A 1 467 ? -5.693 -11.247 19.536 1.00 90.00 467 VAL A O 1
ATOM 3487 N N . PRO A 1 468 ? -7.884 -10.753 19.246 1.00 91.69 468 PRO A N 1
ATOM 3488 C CA . PRO A 1 468 ? -7.677 -9.312 19.274 1.00 91.69 468 PRO A CA 1
ATOM 3489 C C . PRO A 1 468 ? -7.210 -8.878 20.667 1.00 91.69 468 PRO A C 1
ATOM 3491 O O . PRO A 1 468 ? -7.652 -9.401 21.687 1.00 91.69 468 PRO A O 1
ATOM 3494 N N . ARG A 1 469 ? -6.290 -7.917 20.711 1.00 92.94 469 ARG A N 1
ATOM 3495 C CA . ARG A 1 469 ? -5.742 -7.312 21.932 1.00 92.94 469 ARG A CA 1
ATOM 3496 C C . ARG A 1 469 ? -6.395 -5.981 22.277 1.00 92.94 469 ARG A C 1
ATOM 3498 O O . ARG A 1 469 ? -6.388 -5.625 23.456 1.00 92.94 469 ARG A O 1
ATOM 3505 N N . TYR A 1 470 ? -6.955 -5.301 21.274 1.00 93.50 470 TYR A N 1
ATOM 3506 C CA . TYR A 1 470 ? -7.587 -3.989 21.390 1.00 93.50 470 TYR A CA 1
ATOM 3507 C C . TYR A 1 470 ? -8.922 -3.942 20.646 1.00 93.50 470 TYR A C 1
ATOM 3509 O O . TYR A 1 470 ? -9.050 -4.485 19.546 1.00 93.50 470 TYR A O 1
ATOM 3517 N N . THR A 1 471 ? -9.893 -3.255 21.243 1.00 92.56 471 THR A N 1
ATOM 3518 C CA . THR A 1 471 ? -11.188 -2.942 20.628 1.00 92.56 471 THR A CA 1
ATOM 3519 C C . THR A 1 471 ? -11.036 -1.721 19.719 1.00 92.56 471 THR A C 1
ATOM 3521 O O . THR A 1 471 ? -10.307 -0.790 20.052 1.00 92.56 471 THR A O 1
ATOM 3524 N N . ASN A 1 472 ? -11.699 -1.722 18.563 1.00 93.31 472 ASN A N 1
ATOM 3525 C CA . ASN A 1 472 ? -11.630 -0.651 17.565 1.00 93.31 472 ASN A CA 1
ATOM 3526 C C . ASN A 1 472 ? -12.992 -0.442 16.878 1.00 93.31 472 ASN A C 1
ATOM 3528 O O . ASN A 1 472 ? -13.966 -1.144 17.166 1.00 93.31 472 ASN A O 1
ATOM 3532 N N . ASP A 1 473 ? -13.066 0.509 15.942 1.00 91.75 473 ASP A N 1
ATOM 3533 C CA . ASP A 1 473 ? -14.335 0.877 15.297 1.00 91.75 473 ASP A CA 1
ATOM 3534 C C . ASP A 1 473 ? -14.961 -0.284 14.505 1.00 91.75 473 ASP A C 1
ATOM 3536 O O . ASP A 1 473 ? -16.180 -0.335 14.329 1.00 91.75 473 ASP A O 1
ATOM 3540 N N . VAL A 1 474 ? -14.151 -1.231 14.014 1.00 89.19 474 VAL A N 1
ATOM 3541 C CA . VAL A 1 474 ? -14.626 -2.398 13.253 1.00 89.19 474 VAL A CA 1
ATOM 3542 C C . VAL A 1 474 ? -15.169 -3.488 14.177 1.00 89.19 474 VAL A C 1
ATOM 3544 O O . VAL A 1 474 ? -16.218 -4.052 13.865 1.00 89.19 474 VAL A O 1
ATOM 3547 N N . SER A 1 475 ? -14.496 -3.788 15.294 1.00 83.19 475 SER A N 1
ATOM 3548 C CA . SER A 1 475 ? -14.897 -4.887 16.190 1.00 83.19 475 SER A CA 1
ATOM 3549 C C . SER A 1 475 ? -16.246 -4.614 16.866 1.00 83.19 475 SER A C 1
ATOM 3551 O O . SER A 1 475 ? -17.092 -5.500 16.965 1.00 83.19 475 SER A O 1
ATOM 3553 N N . ILE A 1 476 ? -16.516 -3.362 17.247 1.00 75.12 476 ILE A N 1
ATOM 3554 C CA . ILE A 1 476 ? -17.786 -2.992 17.895 1.00 75.12 476 ILE A CA 1
ATOM 3555 C C . ILE A 1 476 ? -18.981 -3.081 16.961 1.00 75.12 476 ILE A C 1
ATOM 3557 O O . ILE A 1 476 ? -20.046 -3.528 17.387 1.00 75.12 476 ILE A O 1
ATOM 3561 N N . ARG A 1 477 ? -18.824 -2.729 15.680 1.00 72.81 477 ARG A N 1
ATOM 3562 C CA . ARG A 1 477 ? -19.912 -2.872 14.697 1.00 72.81 477 ARG A CA 1
ATOM 3563 C C . ARG A 1 477 ? -20.409 -4.316 14.561 1.00 72.81 477 ARG A C 1
ATOM 3565 O O . ARG A 1 477 ? -21.521 -4.517 14.084 1.00 72.81 477 ARG A O 1
ATOM 3572 N N . ARG A 1 478 ? -19.619 -5.306 14.988 1.00 68.62 478 ARG A N 1
ATOM 3573 C CA . ARG A 1 478 ? -19.990 -6.731 14.991 1.00 68.62 478 ARG A CA 1
ATOM 3574 C C . ARG A 1 478 ? -20.646 -7.193 16.288 1.00 68.62 478 ARG A C 1
ATOM 3576 O O . ARG A 1 478 ? -21.173 -8.296 16.330 1.00 68.62 478 ARG A O 1
ATOM 3583 N N . GLY A 1 479 ? -20.622 -6.366 17.333 1.00 65.19 479 GLY A N 1
ATOM 3584 C CA . GLY A 1 479 ? -21.006 -6.775 18.683 1.00 65.19 479 GLY A CA 1
ATOM 3585 C C . GLY A 1 479 ? -19.922 -7.576 19.413 1.00 65.19 479 GLY A C 1
ATOM 3586 O O . GLY A 1 479 ? -20.191 -8.112 20.486 1.00 65.19 479 GLY A O 1
ATOM 3587 N N . ASP A 1 480 ? -18.698 -7.631 18.879 1.00 64.12 480 ASP A N 1
ATOM 3588 C CA . ASP A 1 480 ? -17.578 -8.344 19.491 1.00 64.12 480 ASP A CA 1
ATOM 3589 C C . ASP A 1 480 ? -16.942 -7.484 20.597 1.00 64.12 480 ASP A C 1
ATOM 3591 O O . ASP A 1 480 ? -15.885 -6.880 20.418 1.00 64.12 480 ASP A O 1
ATOM 3595 N N . SER A 1 481 ? -17.559 -7.426 21.783 1.00 58.81 481 SER A N 1
ATOM 3596 C CA . SER A 1 481 ? -16.922 -6.856 22.987 1.00 58.81 481 SER A CA 1
ATOM 3597 C C . SER A 1 481 ? -16.027 -7.889 23.696 1.00 58.81 481 SER A C 1
ATOM 3599 O O . SER A 1 481 ? -16.010 -7.980 24.928 1.00 58.81 481 SER A O 1
ATOM 3601 N N . ALA A 1 482 ? -15.318 -8.722 22.928 1.00 51.50 482 ALA A N 1
ATOM 3602 C CA . ALA A 1 482 ? -14.677 -9.950 23.408 1.00 51.50 482 ALA A CA 1
ATOM 3603 C C . ALA A 1 482 ? -13.641 -9.732 24.532 1.00 51.50 482 ALA A C 1
ATOM 3605 O O . ALA A 1 482 ? -13.306 -10.671 25.252 1.00 51.50 482 ALA A O 1
ATOM 3606 N N . LEU A 1 483 ? -13.154 -8.501 24.717 1.00 64.62 483 LEU A N 1
ATOM 3607 C CA . LEU A 1 483 ? -12.164 -8.162 25.740 1.00 64.62 483 LEU A CA 1
ATOM 3608 C C . LEU A 1 483 ? -12.754 -7.888 27.132 1.00 64.62 483 LEU A C 1
ATOM 3610 O O . LEU A 1 483 ? -11.995 -7.837 28.096 1.00 64.62 483 LEU A O 1
ATOM 3614 N N . GLY A 1 484 ? -14.078 -7.761 27.275 1.00 61.56 484 GLY A N 1
ATOM 3615 C CA . GLY A 1 484 ? -14.768 -7.645 28.570 1.00 61.56 484 GLY A CA 1
ATOM 3616 C C . GLY A 1 484 ? -14.484 -6.375 29.393 1.00 61.56 484 GLY A C 1
ATOM 3617 O O . GLY A 1 484 ? -15.241 -6.102 30.318 1.00 61.56 484 GLY A O 1
ATOM 3618 N N . ASP A 1 485 ? -13.448 -5.602 29.056 1.00 66.31 485 ASP A N 1
ATOM 3619 C CA . ASP A 1 485 ? -13.134 -4.284 29.612 1.00 66.31 485 ASP A CA 1
ATOM 3620 C C . ASP A 1 485 ? -13.095 -3.254 28.474 1.00 66.31 485 ASP A C 1
ATOM 3622 O O . ASP A 1 485 ? -12.210 -3.266 27.614 1.00 66.31 485 ASP A O 1
ATOM 3626 N N . VAL A 1 486 ? -14.125 -2.411 28.432 1.00 79.94 486 VAL A N 1
ATOM 3627 C CA . VAL A 1 486 ? -14.342 -1.392 27.402 1.00 79.94 486 VAL A CA 1
ATOM 3628 C C . VAL A 1 486 ? -14.011 -0.043 28.032 1.00 79.94 486 VAL A C 1
ATOM 3630 O O . VAL A 1 486 ? -14.890 0.770 28.279 1.00 79.94 486 VAL A O 1
ATOM 3633 N N . LEU A 1 487 ? -12.750 0.164 28.405 1.00 90.88 487 LEU A N 1
ATOM 3634 C CA . LEU A 1 487 ? -12.249 1.452 28.885 1.00 90.88 487 LEU A CA 1
ATOM 3635 C C . LEU A 1 487 ? -11.331 2.068 27.812 1.00 90.88 487 LEU A C 1
ATOM 3637 O O . LEU A 1 487 ? -10.532 1.331 27.216 1.00 90.88 487 LEU A O 1
ATOM 3641 N N . PRO A 1 488 ? -11.387 3.397 27.569 1.00 95.12 488 PRO A N 1
ATOM 3642 C CA . PRO A 1 488 ? -10.459 4.065 26.666 1.00 95.12 488 PRO A CA 1
ATOM 3643 C C . PRO A 1 488 ? -9.003 3.746 26.997 1.00 95.12 488 PRO A C 1
ATOM 3645 O O . PRO A 1 488 ? -8.586 3.795 28.158 1.00 95.12 488 PRO A O 1
ATOM 3648 N N . TYR A 1 489 ? -8.199 3.511 25.966 1.00 95.62 489 TYR A N 1
ATOM 3649 C CA . TYR A 1 489 ? -6.766 3.256 26.090 1.00 95.62 489 TYR A CA 1
ATOM 3650 C C . TYR A 1 489 ? -6.032 4.378 26.832 1.00 95.62 489 TYR A C 1
ATOM 3652 O O . TYR A 1 489 ? -5.157 4.104 27.649 1.00 95.62 489 TYR A O 1
ATOM 3660 N N . ILE A 1 490 ? -6.452 5.636 26.646 1.00 97.00 490 ILE A N 1
ATOM 3661 C CA . ILE A 1 490 ? -5.877 6.790 27.356 1.00 97.00 490 ILE A CA 1
ATOM 3662 C C . ILE A 1 490 ? -6.113 6.749 28.876 1.00 97.00 490 ILE A C 1
ATOM 3664 O O . ILE A 1 490 ? -5.335 7.311 29.642 1.00 97.00 490 ILE A O 1
ATOM 3668 N N . LEU A 1 491 ? -7.142 6.026 29.325 1.00 96.06 491 LEU A N 1
ATOM 3669 C CA . LEU A 1 491 ? -7.441 5.766 30.737 1.00 96.06 491 LEU A CA 1
ATOM 3670 C C . LEU A 1 491 ? -6.894 4.407 31.204 1.00 96.06 491 LEU A C 1
ATOM 3672 O O . LEU A 1 491 ? -7.157 3.988 32.327 1.00 96.06 491 LEU A O 1
ATOM 3676 N N . GLY A 1 492 ? -6.088 3.755 30.361 1.00 92.00 492 GLY A N 1
ATOM 3677 C CA . GLY A 1 492 ? -5.414 2.481 30.594 1.00 92.00 492 GLY A CA 1
ATOM 3678 C C . GLY A 1 492 ? -6.262 1.238 30.351 1.00 92.00 492 GLY A C 1
ATOM 3679 O O . GLY A 1 492 ? -5.886 0.171 30.823 1.00 92.00 492 GLY A O 1
ATOM 3680 N N . GLY A 1 493 ? -7.365 1.366 29.611 1.00 92.69 493 GLY A N 1
ATOM 3681 C CA . GLY A 1 493 ? -8.063 0.216 29.046 1.00 92.69 493 GLY A CA 1
ATOM 3682 C C . GLY A 1 493 ? -7.465 -0.252 27.717 1.00 92.69 493 GLY A C 1
ATOM 3683 O O . GLY A 1 493 ? -6.331 0.077 27.364 1.00 92.69 493 GLY A O 1
ATOM 3684 N N . ARG A 1 494 ? -8.246 -1.022 26.954 1.00 92.88 494 ARG A N 1
ATOM 3685 C CA . ARG A 1 494 ? -7.850 -1.598 25.653 1.00 92.88 494 ARG A CA 1
ATOM 3686 C C . ARG A 1 494 ? -8.720 -1.116 24.492 1.00 92.88 494 ARG A C 1
ATOM 3688 O O . ARG A 1 494 ? -8.668 -1.695 23.409 1.00 92.88 494 ARG A O 1
ATOM 3695 N N . ASP A 1 495 ? -9.516 -0.072 24.701 1.00 93.75 495 ASP A N 1
ATOM 3696 C CA . ASP A 1 495 ? -10.359 0.492 23.653 1.00 93.75 495 ASP A CA 1
ATOM 3697 C C . ASP A 1 495 ? -9.681 1.664 22.935 1.00 93.75 495 ASP A C 1
ATOM 3699 O O . ASP A 1 495 ? -9.287 2.655 23.553 1.00 93.75 495 ASP A O 1
ATOM 3703 N N . VAL A 1 496 ? -9.545 1.547 21.618 1.00 95.25 496 VAL A N 1
ATOM 3704 C CA . VAL A 1 496 ? -8.995 2.577 20.726 1.00 95.25 496 VAL A CA 1
ATOM 3705 C C . VAL A 1 496 ? -9.986 2.968 19.631 1.00 95.25 496 VAL A C 1
ATOM 3707 O O . VAL A 1 496 ? -9.588 3.404 18.555 1.00 95.25 496 VAL A O 1
ATOM 3710 N N . GLN A 1 497 ? -11.283 2.828 19.892 1.00 93.44 497 GLN A N 1
ATOM 3711 C CA . GLN A 1 497 ? -12.317 3.426 19.051 1.00 93.44 497 GLN A CA 1
ATOM 3712 C C . GLN A 1 497 ? -12.227 4.947 18.998 1.00 93.44 497 GLN A C 1
ATOM 3714 O O . GLN A 1 497 ? -11.895 5.603 19.991 1.00 93.44 497 GLN A O 1
ATOM 3719 N N . SER A 1 498 ? -12.638 5.509 17.862 1.00 94.38 498 SER A N 1
ATOM 3720 C CA . SER A 1 498 ? -12.886 6.939 17.744 1.00 94.38 498 SER A CA 1
ATOM 3721 C C . SER A 1 498 ? -13.974 7.375 18.738 1.00 94.38 498 SER A C 1
ATOM 3723 O O . SER A 1 498 ? -15.017 6.714 18.858 1.00 94.38 498 SER A O 1
ATOM 3725 N N . PRO A 1 499 ? -13.779 8.497 19.458 1.00 95.50 499 PRO A N 1
ATOM 3726 C CA . PRO A 1 499 ? -14.764 8.979 20.411 1.00 95.50 499 PRO A CA 1
ATOM 3727 C C . PRO A 1 499 ? -16.064 9.317 19.684 1.00 95.50 499 PRO A C 1
ATOM 3729 O O . PRO A 1 499 ? -16.114 10.127 18.761 1.00 95.50 499 PRO A O 1
ATOM 3732 N N . SER A 1 500 ? -17.130 8.646 20.099 1.00 94.50 500 SER A N 1
ATOM 3733 C CA . SER A 1 500 ? -18.454 8.743 19.501 1.00 94.50 500 SER A CA 1
ATOM 3734 C C . SER A 1 500 ? -19.513 8.498 20.568 1.00 94.50 500 SER A C 1
ATOM 3736 O O . SER A 1 500 ? -19.225 7.963 21.641 1.00 94.50 500 SER A O 1
ATOM 3738 N N . LEU A 1 501 ? -20.769 8.835 20.265 1.00 94.88 501 LEU A N 1
ATOM 3739 C CA . LEU A 1 501 ? -21.884 8.531 21.164 1.00 94.88 501 LEU A CA 1
ATOM 3740 C C . LEU A 1 501 ? -22.006 7.024 21.444 1.00 94.88 501 LEU A C 1
ATOM 3742 O O . LEU A 1 501 ? -22.363 6.637 22.553 1.00 94.88 501 LEU A O 1
ATOM 3746 N N . ALA A 1 502 ? -21.705 6.176 20.457 1.00 91.31 502 ALA A N 1
ATOM 3747 C CA . ALA A 1 502 ? -21.731 4.727 20.623 1.00 91.31 502 ALA A CA 1
ATOM 3748 C C . ALA A 1 502 ? -20.629 4.249 21.583 1.00 91.31 502 ALA A C 1
ATOM 3750 O O . ALA A 1 502 ? -20.933 3.535 22.537 1.00 91.31 502 ALA A O 1
ATOM 3751 N N . ALA A 1 503 ? -19.386 4.703 21.388 1.00 92.44 503 ALA A N 1
ATOM 3752 C CA . ALA A 1 503 ? -18.273 4.376 22.280 1.00 92.44 503 ALA A CA 1
ATOM 3753 C C . ALA A 1 503 ? -18.550 4.850 23.717 1.00 92.44 503 ALA A C 1
ATOM 3755 O O . ALA A 1 503 ? -18.454 4.068 24.660 1.00 92.44 503 ALA A O 1
ATOM 3756 N N . LEU A 1 504 ? -19.012 6.095 23.885 1.00 95.06 504 LEU A N 1
ATOM 3757 C CA . LEU A 1 504 ? -19.364 6.643 25.195 1.00 95.06 504 LEU A CA 1
ATOM 3758 C C . LEU A 1 504 ? -20.470 5.838 25.890 1.00 95.06 504 LEU A C 1
ATOM 3760 O O . LEU A 1 504 ? -20.350 5.536 27.073 1.00 95.06 504 LEU A O 1
ATOM 3764 N N . ARG A 1 505 ? -21.523 5.438 25.166 1.00 92.62 505 ARG A N 1
ATOM 3765 C CA . ARG A 1 505 ? -22.581 4.583 25.726 1.00 92.62 505 ARG A CA 1
ATOM 3766 C C . ARG A 1 505 ? -22.046 3.230 26.183 1.00 92.62 505 ARG A C 1
ATOM 3768 O O . ARG A 1 505 ? -22.496 2.738 27.213 1.00 92.62 505 ARG A O 1
ATOM 3775 N N . ASN A 1 506 ? -21.082 2.653 25.468 1.00 89.75 506 ASN A N 1
ATOM 3776 C CA . ASN A 1 506 ? -20.445 1.401 25.878 1.00 89.75 506 ASN A CA 1
ATOM 3777 C C . ASN A 1 506 ? -19.629 1.579 27.168 1.00 89.75 506 ASN A C 1
ATOM 3779 O O . ASN A 1 506 ? -19.700 0.733 28.064 1.00 89.75 506 ASN A O 1
ATOM 3783 N N . TYR A 1 507 ? -18.926 2.707 27.306 1.00 92.62 507 TYR A N 1
ATOM 3784 C CA . TYR A 1 507 ? -18.216 3.072 28.536 1.00 92.62 507 TYR A CA 1
ATOM 3785 C C . TYR A 1 507 ? -19.188 3.227 29.711 1.00 92.62 507 TYR A C 1
ATOM 3787 O O . TYR A 1 507 ? -19.000 2.612 30.760 1.00 92.62 507 TYR A O 1
ATOM 3795 N N . GLN A 1 508 ? -20.284 3.957 29.495 1.00 93.50 508 GLN A N 1
ATOM 3796 C CA . GLN A 1 508 ? -21.327 4.210 30.493 1.00 93.50 508 GLN A CA 1
ATOM 3797 C C . GLN A 1 508 ? -22.061 2.937 30.913 1.00 93.50 508 GLN A C 1
ATOM 3799 O O . GLN A 1 508 ? -22.280 2.721 32.105 1.00 93.50 508 GLN A O 1
ATOM 3804 N N . ALA A 1 509 ? -22.382 2.056 29.963 1.00 90.06 509 ALA A N 1
ATOM 3805 C CA . ALA A 1 509 ? -22.978 0.751 30.244 1.00 90.06 509 ALA A CA 1
ATOM 3806 C C . ALA A 1 509 ? -22.046 -0.152 31.070 1.00 90.06 509 ALA A C 1
ATOM 3808 O O . ALA A 1 509 ? -22.520 -0.981 31.843 1.00 90.06 509 ALA A O 1
ATOM 3809 N N . SER A 1 510 ? -20.731 0.049 30.949 1.00 87.81 510 SER A N 1
ATOM 3810 C CA . SER A 1 510 ? -19.706 -0.648 31.737 1.00 87.81 510 SER A CA 1
ATOM 3811 C C . SER A 1 510 ? -19.433 0.016 33.098 1.00 87.81 510 SER A C 1
ATOM 3813 O O . SER A 1 510 ? -18.592 -0.458 33.858 1.00 87.81 510 SER A O 1
ATOM 3815 N N . GLY A 1 511 ? -20.151 1.096 33.431 1.00 90.94 511 GLY A N 1
ATOM 3816 C CA . GLY A 1 511 ? -20.010 1.839 34.687 1.00 90.94 511 GLY A CA 1
ATOM 3817 C C . GLY A 1 511 ? -18.947 2.942 34.666 1.00 90.94 511 GLY A C 1
ATOM 3818 O O . GLY A 1 511 ? -18.745 3.600 35.685 1.00 90.94 511 GLY A O 1
ATOM 3819 N N . TYR A 1 512 ? -18.295 3.189 33.528 1.00 92.69 512 TYR A N 1
ATOM 3820 C CA . TYR A 1 512 ? -17.284 4.235 33.371 1.00 92.69 512 TYR A CA 1
ATOM 3821 C C . TYR A 1 512 ? -17.890 5.512 32.784 1.00 92.69 512 TYR A C 1
ATOM 3823 O O . TYR A 1 512 ? -18.815 5.465 31.982 1.00 92.69 512 TYR A O 1
ATOM 3831 N N . LEU A 1 513 ? -17.343 6.679 33.137 1.00 94.81 513 LEU A N 1
ATOM 3832 C CA . LEU A 1 513 ? -17.677 7.956 32.482 1.00 94.81 513 LEU A CA 1
ATOM 3833 C C . LEU A 1 513 ? -19.188 8.308 32.482 1.00 94.81 513 LEU A C 1
ATOM 3835 O O . LEU A 1 513 ? -19.677 8.975 31.572 1.00 94.81 513 LEU A O 1
ATOM 3839 N N . ALA A 1 514 ? -19.938 7.892 33.512 1.00 94.06 514 ALA A N 1
ATOM 3840 C CA . ALA A 1 514 ? -21.397 8.068 33.601 1.00 94.06 514 ALA A CA 1
ATOM 3841 C C . ALA A 1 514 ? -21.880 9.523 33.423 1.00 94.06 514 ALA A C 1
ATOM 3843 O O . ALA A 1 514 ? -22.979 9.748 32.927 1.00 94.06 514 ALA A O 1
ATOM 3844 N N . GLY A 1 515 ? -21.064 10.505 33.820 1.00 95.19 515 GLY A N 1
ATOM 3845 C CA . GLY A 1 515 ? -21.375 11.934 33.702 1.00 95.19 515 GLY A CA 1
ATOM 3846 C C . GLY A 1 515 ? -20.766 12.640 32.489 1.00 95.19 515 GLY A C 1
ATOM 3847 O O . GLY A 1 515 ? -20.894 13.854 32.399 1.00 95.19 515 GLY A O 1
ATOM 3848 N N . PHE A 1 516 ? -20.071 11.927 31.600 1.00 97.94 516 PHE A N 1
ATOM 3849 C CA . PHE A 1 516 ? -19.414 12.537 30.442 1.00 97.94 516 PHE A CA 1
ATOM 3850 C C . PHE A 1 516 ? -20.388 12.703 29.276 1.00 97.94 516 PHE A C 1
ATOM 3852 O O . PHE A 1 516 ? -21.238 11.844 29.031 1.00 97.94 516 PHE A O 1
ATOM 3859 N N . SER A 1 517 ? -20.214 13.788 28.527 1.00 98.06 517 SER A N 1
ATOM 3860 C CA . SER A 1 517 ? -20.722 13.954 27.167 1.00 98.06 517 SER A CA 1
ATOM 3861 C C . SER A 1 517 ? -19.710 13.446 26.127 1.00 98.06 517 SER A C 1
ATOM 3863 O O . SER A 1 517 ? -18.586 13.059 26.455 1.00 98.06 517 SER A O 1
ATOM 3865 N N . VAL A 1 518 ? -20.105 13.424 24.848 1.00 97.69 518 VAL A N 1
ATOM 3866 C CA . VAL A 1 518 ? -19.177 13.089 23.750 1.00 97.69 518 VAL A CA 1
ATOM 3867 C C . VAL A 1 518 ? -18.087 14.154 23.626 1.00 97.69 518 VAL A C 1
ATOM 3869 O O . VAL A 1 518 ? -16.931 13.798 23.418 1.00 97.69 518 VAL A O 1
ATOM 3872 N N . ASP A 1 519 ? -18.433 15.426 23.828 1.00 98.00 519 ASP A N 1
ATOM 3873 C CA . ASP A 1 519 ? -17.474 16.531 23.796 1.00 98.00 519 ASP A CA 1
ATOM 3874 C C . ASP A 1 519 ? -16.458 16.410 24.936 1.00 98.00 519 ASP A C 1
ATOM 3876 O O . ASP A 1 519 ? -15.264 16.521 24.686 1.00 98.00 519 ASP A O 1
ATOM 3880 N N . ASP A 1 520 ? -16.891 16.038 26.149 1.00 98.06 520 ASP A N 1
ATOM 3881 C CA . ASP A 1 520 ? -15.964 15.771 27.260 1.00 98.06 520 ASP A CA 1
ATOM 3882 C C . ASP A 1 520 ? -14.966 14.658 26.921 1.00 98.06 520 ASP A C 1
ATOM 3884 O O . ASP A 1 520 ? -13.794 14.731 27.290 1.00 98.06 520 ASP A O 1
ATOM 3888 N N . LEU A 1 521 ? -15.430 13.606 26.238 1.00 97.44 521 LEU A N 1
ATOM 3889 C CA . LEU A 1 521 ? -14.570 12.510 25.806 1.00 97.44 521 LEU A CA 1
ATOM 3890 C C . LEU A 1 521 ? -13.574 12.980 24.739 1.00 97.44 521 LEU A C 1
ATOM 3892 O O . LEU A 1 521 ? -12.394 12.659 24.846 1.00 97.44 521 LEU A O 1
ATOM 3896 N N . ILE A 1 522 ? -14.021 13.743 23.738 1.00 97.69 522 ILE A N 1
ATOM 3897 C CA . ILE A 1 522 ? -13.148 14.334 22.710 1.00 97.69 522 ILE A CA 1
ATOM 3898 C C . ILE A 1 522 ? -12.106 15.254 23.359 1.00 97.69 522 ILE A C 1
ATOM 3900 O O . ILE A 1 522 ? -10.922 15.175 23.025 1.00 97.69 522 ILE A O 1
ATOM 3904 N N . ASP A 1 523 ? -12.518 16.072 24.323 1.00 97.62 523 ASP A N 1
ATOM 3905 C CA . ASP A 1 523 ? -11.634 16.984 25.042 1.00 97.62 523 ASP A CA 1
ATOM 3906 C C . ASP A 1 523 ? -10.554 16.231 25.827 1.00 97.62 523 ASP A C 1
ATOM 3908 O O . ASP A 1 523 ? -9.406 16.671 25.826 1.00 97.62 523 ASP A O 1
ATOM 3912 N N . LEU A 1 524 ? -10.848 15.052 26.398 1.00 97.62 524 LEU A N 1
ATOM 3913 C CA . LEU A 1 524 ? -9.803 14.205 26.993 1.00 97.62 524 LEU A CA 1
ATOM 3914 C C . LEU A 1 524 ? -8.724 13.815 25.973 1.00 97.62 524 LEU A C 1
ATOM 3916 O O . LEU A 1 524 ? -7.538 13.884 26.289 1.00 97.62 524 LEU A O 1
ATOM 3920 N N . TYR A 1 525 ? -9.102 13.415 24.754 1.00 97.81 525 TYR A N 1
ATOM 3921 C CA . TYR A 1 525 ? -8.120 13.083 23.713 1.00 97.81 525 TYR A CA 1
ATOM 3922 C C . TYR A 1 525 ? -7.306 14.314 23.294 1.00 97.81 525 TYR A C 1
ATOM 3924 O O . TYR A 1 525 ? -6.083 14.227 23.159 1.00 97.81 525 TYR A O 1
ATOM 3932 N N . ARG A 1 526 ? -7.950 15.478 23.157 1.00 96.88 526 ARG A N 1
ATOM 3933 C CA . ARG A 1 526 ? -7.271 16.737 22.811 1.00 96.88 526 ARG A CA 1
ATOM 3934 C C . ARG A 1 526 ? -6.295 17.196 23.891 1.00 96.88 526 ARG A C 1
ATOM 3936 O O . ARG A 1 526 ? -5.182 17.594 23.556 1.00 96.88 526 ARG A O 1
ATOM 3943 N N . GLU A 1 527 ? -6.661 17.090 25.168 1.00 97.31 527 GLU A N 1
ATOM 3944 C CA . GLU A 1 527 ? -5.771 17.382 26.303 1.00 97.31 527 GLU A CA 1
ATOM 3945 C C . GLU A 1 527 ? -4.531 16.473 26.322 1.00 97.31 527 GLU A C 1
ATOM 3947 O O . GLU A 1 527 ? -3.445 16.885 26.733 1.00 97.31 527 GLU A O 1
ATOM 3952 N N . GLU A 1 528 ? -4.665 15.250 25.815 1.00 97.94 528 GLU A N 1
ATOM 3953 C CA . GLU A 1 528 ? -3.561 14.308 25.623 1.00 97.94 528 GLU A CA 1
ATOM 3954 C C . GLU A 1 528 ? -2.738 14.573 24.349 1.00 97.94 528 GLU A C 1
ATOM 3956 O O . GLU A 1 528 ? -1.776 13.854 24.056 1.00 97.94 528 GLU A O 1
ATOM 3961 N N . ASN A 1 529 ? -3.066 15.619 23.587 1.00 97.00 529 ASN A N 1
ATOM 3962 C CA . ASN A 1 529 ? -2.526 15.886 22.254 1.00 97.00 529 ASN A CA 1
ATOM 3963 C C . ASN A 1 529 ? -2.695 14.685 21.305 1.00 97.00 529 ASN A C 1
ATOM 3965 O O . ASN A 1 529 ? -1.783 14.364 20.538 1.00 97.00 529 ASN A O 1
ATOM 3969 N N . ILE A 1 530 ? -3.835 13.995 21.387 1.00 97.31 530 ILE A N 1
ATOM 3970 C CA . ILE A 1 530 ? -4.232 12.945 20.449 1.00 97.31 530 ILE A CA 1
ATOM 3971 C C . ILE A 1 530 ? -5.270 13.529 19.492 1.00 97.31 530 ILE A C 1
ATOM 3973 O O . ILE A 1 530 ? -6.317 14.010 19.915 1.00 97.31 530 ILE A O 1
ATOM 3977 N N . ARG A 1 531 ? -4.961 13.480 18.198 1.00 96.62 531 ARG A N 1
ATOM 3978 C CA . ARG A 1 531 ? -5.833 13.896 17.100 1.00 96.62 531 ARG A CA 1
ATOM 3979 C C . ARG A 1 531 ? -6.656 12.717 16.610 1.00 96.62 531 ARG A C 1
ATOM 3981 O O . ARG A 1 531 ? -6.144 11.602 16.500 1.00 96.62 531 ARG A O 1
ATOM 3988 N N . ILE A 1 532 ? -7.915 12.962 16.284 1.00 95.31 532 ILE A N 1
ATOM 3989 C CA . ILE A 1 532 ? -8.838 11.937 15.797 1.00 95.31 532 ILE A CA 1
ATOM 3990 C C . ILE A 1 532 ? -8.991 12.096 14.285 1.00 95.31 532 ILE A C 1
ATOM 3992 O O . ILE A 1 532 ? -9.412 13.151 13.809 1.00 95.31 532 ILE A O 1
ATOM 3996 N N . ALA A 1 533 ? -8.660 11.058 13.513 1.00 92.12 533 ALA A N 1
ATOM 3997 C CA . ALA A 1 533 ? -8.804 11.120 12.060 1.00 92.12 533 ALA A CA 1
ATOM 3998 C C . ALA A 1 533 ? -10.272 11.338 11.653 1.00 92.12 533 ALA A C 1
ATOM 4000 O O . ALA A 1 533 ? -11.185 10.755 12.236 1.00 92.12 533 ALA A O 1
ATOM 4001 N N . GLY A 1 534 ? -10.495 12.214 10.670 1.00 87.06 534 GLY A N 1
ATOM 4002 C CA . GLY A 1 534 ? -11.829 12.637 10.231 1.00 87.06 534 GLY A CA 1
ATOM 4003 C C . GLY A 1 534 ? -12.504 13.698 11.113 1.00 87.06 534 GLY A C 1
ATOM 4004 O O . GLY A 1 534 ? -13.492 14.282 10.675 1.00 87.06 534 GLY A O 1
ATOM 4005 N N . LEU A 1 535 ? -11.975 13.983 12.311 1.00 89.12 535 LEU A N 1
ATOM 4006 C CA . LEU A 1 535 ? -12.467 15.049 13.192 1.00 89.12 535 LEU A CA 1
ATOM 4007 C C . LEU A 1 535 ? -11.457 16.197 13.332 1.00 89.12 535 LEU A C 1
ATOM 4009 O O . LEU A 1 535 ? -11.825 17.362 13.192 1.00 89.12 535 LEU A O 1
ATOM 4013 N N . ASP A 1 536 ? -10.189 15.878 13.599 1.00 82.06 536 ASP A N 1
ATOM 4014 C CA . ASP A 1 536 ? -9.125 16.853 13.837 1.00 82.06 536 ASP A CA 1
ATOM 4015 C C . ASP A 1 536 ? -8.176 16.922 12.627 1.00 82.06 536 ASP A C 1
ATOM 4017 O O . ASP A 1 536 ? -7.153 16.236 12.565 1.00 82.06 536 ASP A O 1
ATOM 4021 N N . GLY A 1 537 ? -8.506 17.792 11.670 1.00 75.69 537 GLY A N 1
ATOM 4022 C CA . GLY A 1 537 ? -7.687 18.061 10.484 1.00 75.69 537 GLY A CA 1
ATOM 4023 C C . GLY A 1 537 ? -8.069 17.230 9.261 1.00 75.69 537 GLY A C 1
ATOM 4024 O O . GLY A 1 537 ? -9.131 16.609 9.206 1.00 75.69 537 GLY A O 1
ATOM 4025 N N . THR A 1 538 ? -7.210 17.266 8.245 1.00 79.25 538 THR A N 1
ATOM 4026 C CA . THR A 1 538 ? -7.418 16.497 7.015 1.00 79.25 538 THR A CA 1
ATOM 4027 C C . THR A 1 538 ? -6.865 15.081 7.172 1.00 79.25 538 THR A C 1
ATOM 4029 O O . THR A 1 538 ? -5.932 14.853 7.943 1.00 79.25 538 THR A O 1
ATOM 4032 N N . TRP A 1 539 ? -7.411 14.115 6.424 1.00 81.88 539 TRP A N 1
ATOM 4033 C CA . TRP A 1 539 ? -6.848 12.759 6.369 1.00 81.88 539 TRP A CA 1
ATOM 4034 C C . TRP A 1 539 ? -5.391 12.754 5.896 1.00 81.88 539 TRP A C 1
ATOM 4036 O O . TRP A 1 539 ? -4.627 11.874 6.289 1.00 81.88 539 TRP A O 1
ATOM 4046 N N . GLU A 1 540 ? -4.977 13.769 5.133 1.00 78.06 540 GLU A N 1
ATOM 4047 C CA . GLU A 1 540 ? -3.585 13.959 4.745 1.00 78.06 540 GLU A CA 1
ATOM 4048 C C . GLU A 1 540 ? -2.681 14.031 5.982 1.00 78.06 540 GLU A C 1
ATOM 4050 O O . GLU A 1 540 ? -1.647 13.377 6.014 1.00 78.06 540 GLU A O 1
ATOM 4055 N N . ASP A 1 541 ? -3.073 14.716 7.053 1.00 85.06 541 ASP A N 1
ATOM 4056 C CA . ASP A 1 541 ? -2.203 14.959 8.208 1.00 85.06 541 ASP A CA 1
ATOM 4057 C C . ASP A 1 541 ? -2.026 13.752 9.138 1.00 85.06 541 ASP A C 1
ATOM 4059 O O . ASP A 1 541 ? -1.192 13.807 10.048 1.00 85.06 541 ASP A O 1
ATOM 4063 N N . VAL A 1 542 ? -2.758 12.654 8.905 1.00 91.50 542 VAL A N 1
ATOM 4064 C CA . VAL A 1 542 ? -2.750 11.474 9.781 1.00 91.50 542 VAL A CA 1
ATOM 4065 C C . VAL A 1 542 ? -1.322 10.977 9.974 1.00 91.50 542 VAL A C 1
ATOM 4067 O O . VAL A 1 542 ? -0.640 10.603 9.024 1.00 91.50 542 VAL A O 1
ATOM 4070 N N . GLY A 1 543 ? -0.839 11.004 11.210 1.00 93.06 543 GLY A N 1
ATOM 4071 C CA . GLY A 1 543 ? 0.494 10.550 11.597 1.00 93.06 543 GLY A CA 1
ATOM 4072 C C . GLY A 1 543 ? 0.476 9.120 12.125 1.00 93.06 543 GLY A C 1
ATOM 4073 O O . GLY A 1 543 ? -0.387 8.321 11.768 1.00 93.06 543 GLY A O 1
ATOM 4074 N N . LEU A 1 544 ? 1.440 8.808 12.988 1.00 96.19 544 LEU A N 1
ATOM 4075 C CA . LEU A 1 544 ? 1.556 7.502 13.632 1.00 96.19 544 LEU A CA 1
ATOM 4076 C C . LEU A 1 544 ? 0.403 7.245 14.624 1.00 96.19 544 LEU A C 1
ATOM 4078 O O . LEU A 1 544 ? 0.016 8.141 15.384 1.00 96.19 544 LEU A O 1
ATOM 4082 N N . HIS A 1 545 ? -0.105 6.010 14.652 1.00 97.62 545 HIS A N 1
ATOM 4083 C CA . HIS A 1 545 ? -1.169 5.590 15.565 1.00 97.62 545 HIS A CA 1
ATOM 4084 C C . HIS A 1 545 ? -0.742 5.654 17.045 1.00 97.62 545 HIS A C 1
ATOM 4086 O O . HIS A 1 545 ? 0.405 5.364 17.395 1.00 97.62 545 HIS A O 1
ATOM 4092 N N . VAL A 1 546 ? -1.677 5.966 17.947 1.00 97.56 546 VAL A N 1
ATOM 4093 C CA . VAL A 1 546 ? -1.430 6.106 19.396 1.00 97.56 546 VAL A CA 1
ATOM 4094 C C . VAL A 1 546 ? -0.893 4.823 20.049 1.00 97.56 546 VAL A C 1
ATOM 4096 O O . VAL A 1 546 ? -0.060 4.893 20.952 1.00 97.56 546 VAL A O 1
ATOM 4099 N N . LEU A 1 547 ? -1.305 3.646 19.565 1.00 97.12 547 LEU A N 1
ATOM 4100 C CA . LEU A 1 547 ? -0.779 2.354 20.041 1.00 97.12 547 LEU A CA 1
ATOM 4101 C C . LEU A 1 547 ? 0.718 2.181 19.757 1.00 97.12 547 LEU A C 1
ATOM 4103 O O . LEU A 1 547 ? 1.410 1.491 20.492 1.00 97.12 547 LEU A O 1
ATOM 4107 N N . GLU A 1 548 ? 1.236 2.861 18.738 1.00 95.50 548 GLU A N 1
ATOM 4108 C CA . GLU A 1 548 ? 2.650 2.814 18.363 1.00 95.50 548 GLU A CA 1
ATOM 4109 C C . GLU A 1 548 ? 3.456 3.980 18.950 1.00 95.50 548 GLU A C 1
ATOM 4111 O O . GLU A 1 548 ? 4.569 4.259 18.511 1.00 95.50 548 GLU A O 1
ATOM 4116 N N . GLY A 1 549 ? 2.892 4.692 19.930 1.00 95.12 549 GLY A N 1
ATOM 4117 C CA . GLY A 1 549 ? 3.512 5.871 20.534 1.00 95.12 549 GLY A CA 1
ATOM 4118 C C . GLY A 1 549 ? 3.286 7.171 19.759 1.00 95.12 549 GLY A C 1
ATOM 4119 O O . GLY A 1 549 ? 3.884 8.190 20.101 1.00 95.12 549 GLY A O 1
ATOM 4120 N N . GLY A 1 550 ? 2.423 7.157 18.743 1.00 96.06 550 GLY A N 1
ATOM 4121 C CA . GLY A 1 550 ? 2.045 8.347 17.995 1.00 96.06 550 GLY A CA 1
ATOM 4122 C C . GLY A 1 550 ? 1.027 9.246 18.706 1.00 96.06 550 GLY A C 1
ATOM 4123 O O . GLY A 1 550 ? 0.802 9.172 19.919 1.00 96.06 550 GLY A O 1
ATOM 4124 N N . SER A 1 551 ? 0.416 10.136 17.929 1.00 96.12 551 SER A N 1
ATOM 4125 C CA . SER A 1 551 ? -0.559 11.136 18.389 1.00 96.12 551 SER A CA 1
ATOM 4126 C C . SER A 1 551 ? -1.860 11.102 17.593 1.00 96.12 551 SER A C 1
ATOM 4128 O O . SER A 1 551 ? -2.635 12.048 17.661 1.00 96.12 551 SER A O 1
ATOM 4130 N N . TRP A 1 552 ? -2.108 10.029 16.841 1.00 96.94 552 TRP A N 1
ATOM 4131 C CA . TRP A 1 552 ? -3.310 9.886 16.030 1.00 96.94 552 TRP A CA 1
ATOM 4132 C C . TRP A 1 552 ? -4.136 8.674 16.438 1.00 96.94 552 TRP A C 1
ATOM 4134 O O . TRP A 1 552 ? -3.599 7.609 16.740 1.00 96.94 552 TRP A O 1
ATOM 4144 N N . LEU A 1 553 ? -5.452 8.847 16.417 1.00 96.75 553 LEU A N 1
ATOM 4145 C CA . LEU A 1 553 ? -6.437 7.801 16.640 1.00 96.75 553 LEU A CA 1
ATOM 4146 C C . LEU A 1 553 ? -7.219 7.569 15.348 1.00 96.75 553 LEU A C 1
ATOM 4148 O O . LEU A 1 553 ? -7.879 8.484 14.848 1.00 96.75 553 LEU A O 1
ATOM 4152 N N . TYR A 1 554 ? -7.113 6.361 14.802 1.00 95.88 554 TYR A N 1
ATOM 4153 C CA . TYR A 1 554 ? -7.822 5.926 13.600 1.00 95.88 554 TYR A CA 1
ATOM 4154 C C . TYR A 1 554 ? -7.856 4.403 13.534 1.00 95.88 554 TYR A C 1
ATOM 4156 O O . TYR A 1 554 ? -6.967 3.724 14.040 1.00 95.88 554 TYR A O 1
ATOM 4164 N N . THR A 1 555 ? -8.847 3.862 12.835 1.00 95.62 555 THR A N 1
ATOM 4165 C CA . THR A 1 555 ? -8.913 2.432 12.542 1.00 95.62 555 THR A CA 1
ATOM 4166 C C . THR A 1 555 ? -8.498 2.203 11.088 1.00 95.62 555 THR A C 1
ATOM 4168 O O . THR A 1 555 ? -9.234 2.632 10.198 1.00 95.62 555 THR A O 1
ATOM 4171 N N . PRO A 1 556 ? -7.355 1.540 10.807 1.00 96.44 556 PRO A N 1
ATOM 4172 C CA . PRO A 1 556 ? -7.031 1.108 9.452 1.00 96.44 556 PRO A CA 1
ATOM 4173 C C . PRO A 1 556 ? -8.150 0.291 8.812 1.00 96.44 556 PRO A C 1
ATOM 4175 O O . PRO A 1 556 ? -8.935 -0.362 9.504 1.00 96.44 556 PRO A O 1
ATOM 4178 N N . ALA A 1 557 ? -8.169 0.249 7.484 1.00 94.50 557 ALA A N 1
ATOM 4179 C CA . ALA A 1 557 ? -9.063 -0.606 6.728 1.00 94.50 557 ALA A CA 1
ATOM 4180 C C . ALA A 1 557 ? -8.942 -2.060 7.224 1.00 94.50 557 ALA A C 1
ATOM 4182 O O . ALA A 1 557 ? -7.820 -2.569 7.378 1.00 94.50 557 ALA A O 1
ATOM 4183 N N . PRO A 1 558 ? -10.069 -2.746 7.487 1.00 92.88 558 PRO A N 1
ATOM 4184 C CA . PRO A 1 558 ? -10.045 -4.163 7.828 1.00 92.88 558 PRO A CA 1
ATOM 4185 C C . PRO A 1 558 ? -9.407 -4.970 6.691 1.00 92.88 558 PRO A C 1
ATOM 4187 O O . PRO A 1 558 ? -9.305 -4.493 5.564 1.00 92.88 558 PRO A O 1
ATOM 4190 N N . ALA A 1 559 ? -8.949 -6.187 6.988 1.00 92.62 559 ALA A N 1
ATOM 4191 C CA . ALA A 1 559 ? -8.145 -7.005 6.071 1.00 92.62 559 ALA A CA 1
ATOM 4192 C C . ALA A 1 559 ? -6.770 -6.420 5.673 1.00 92.62 559 ALA A C 1
ATOM 4194 O O . ALA A 1 559 ? -6.058 -7.054 4.899 1.00 92.62 559 ALA A O 1
ATOM 41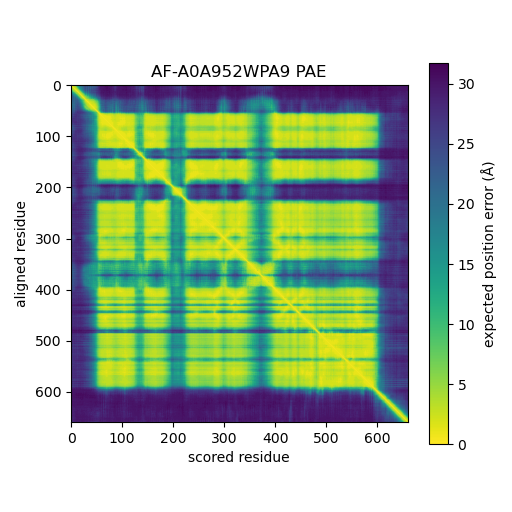95 N N . SER A 1 560 ? -6.343 -5.275 6.218 1.00 96.25 560 SER A N 1
ATOM 4196 C CA . SER A 1 560 ? -4.985 -4.755 6.005 1.00 96.25 560 SER A CA 1
ATOM 4197 C C . SER A 1 560 ? -3.968 -5.333 6.998 1.00 96.25 560 SER A C 1
ATOM 4199 O O . SER A 1 560 ? -4.291 -5.735 8.123 1.00 96.25 560 SER A O 1
ATOM 4201 N N . THR A 1 561 ? -2.690 -5.320 6.612 1.00 96.88 561 THR A N 1
ATOM 4202 C CA . THR A 1 561 ? -1.587 -5.745 7.488 1.00 96.88 561 THR A CA 1
ATOM 4203 C C . THR A 1 561 ? -1.479 -4.869 8.735 1.00 96.88 561 THR A C 1
ATOM 4205 O O . THR A 1 561 ? -1.236 -5.384 9.826 1.00 96.88 561 THR A O 1
ATOM 4208 N N . ALA A 1 562 ? -1.674 -3.554 8.602 1.00 96.38 562 ALA A N 1
ATOM 4209 C CA . ALA A 1 562 ? -1.614 -2.641 9.738 1.00 96.38 562 ALA A CA 1
ATOM 4210 C C . ALA A 1 562 ? -2.798 -2.815 10.694 1.00 96.38 562 ALA A C 1
ATOM 4212 O O . ALA A 1 562 ? -2.566 -2.799 11.898 1.00 96.38 562 ALA A O 1
ATOM 4213 N N . TYR A 1 563 ? -4.016 -3.082 10.200 1.00 97.12 563 TYR A N 1
ATOM 4214 C CA . TYR A 1 563 ? -5.148 -3.459 11.058 1.00 97.12 563 TYR A CA 1
ATOM 4215 C C . TYR A 1 563 ? -4.784 -4.653 11.946 1.00 97.12 563 TYR A C 1
ATOM 4217 O O . TYR A 1 563 ? -4.887 -4.595 13.173 1.00 97.12 563 TYR A O 1
ATOM 4225 N N . LYS A 1 564 ? -4.272 -5.723 11.321 1.00 96.94 564 LYS A N 1
ATOM 4226 C CA . LYS A 1 564 ? -3.837 -6.925 12.033 1.00 96.94 564 LYS A CA 1
ATOM 4227 C C . LYS A 1 564 ? -2.746 -6.603 13.053 1.00 96.94 564 LYS A C 1
ATOM 4229 O O . LYS A 1 564 ? -2.860 -6.964 14.220 1.00 96.94 564 LYS A O 1
ATOM 4234 N N . ARG A 1 565 ? -1.701 -5.895 12.635 1.00 96.75 565 ARG A N 1
ATOM 4235 C CA . ARG A 1 565 ? -0.564 -5.570 13.496 1.00 96.75 565 ARG A CA 1
ATOM 4236 C C . ARG A 1 565 ? -0.954 -4.684 14.676 1.00 96.75 565 ARG A C 1
ATOM 4238 O O . ARG A 1 565 ? -0.528 -4.971 15.791 1.00 96.75 565 ARG A O 1
ATOM 4245 N N . LEU A 1 566 ? -1.747 -3.637 14.463 1.00 96.38 566 LEU A N 1
ATOM 4246 C CA . LEU A 1 566 ? -2.142 -2.714 15.526 1.00 96.38 566 LEU A CA 1
ATOM 4247 C C . LEU A 1 566 ? -3.019 -3.404 16.564 1.00 96.38 566 LEU A C 1
ATOM 4249 O O . LEU A 1 566 ? -2.747 -3.282 17.752 1.00 96.38 566 LEU A O 1
ATOM 4253 N N . PHE A 1 567 ? -4.033 -4.156 16.143 1.00 96.00 567 PHE A N 1
ATOM 4254 C CA . PHE A 1 567 ? -5.045 -4.634 17.086 1.00 96.00 567 PHE A CA 1
ATOM 4255 C C . PHE A 1 567 ? -4.792 -6.037 17.632 1.00 96.00 567 PHE A C 1
ATOM 4257 O O . PHE A 1 567 ? -5.460 -6.421 18.584 1.00 96.00 567 PHE A O 1
ATOM 4264 N N . TYR A 1 568 ? -3.829 -6.792 17.090 1.00 95.31 568 TYR A N 1
ATOM 4265 C CA . TYR A 1 568 ? -3.484 -8.147 17.553 1.00 95.31 568 TYR A CA 1
ATOM 4266 C C . TYR A 1 568 ? -2.061 -8.252 18.130 1.00 95.31 568 TYR A C 1
ATOM 4268 O O . TYR A 1 568 ? -1.630 -9.340 18.513 1.00 95.31 568 TYR A O 1
ATOM 4276 N N . SER A 1 569 ? -1.330 -7.138 18.216 1.00 94.62 569 SER A N 1
ATOM 4277 C CA . SER A 1 569 ? -0.089 -7.050 18.997 1.00 94.62 569 SER A CA 1
ATOM 4278 C C . SER A 1 569 ? -0.382 -6.523 20.392 1.00 94.62 569 SER A C 1
ATOM 4280 O O . SER A 1 569 ? -1.310 -5.742 20.568 1.00 94.62 569 SER A O 1
ATOM 4282 N N . ASP A 1 570 ? 0.428 -6.915 21.370 1.00 93.06 570 ASP A N 1
ATOM 4283 C CA . ASP A 1 570 ? 0.462 -6.238 22.664 1.00 93.06 570 ASP A CA 1
ATOM 4284 C C . ASP A 1 570 ? 1.253 -4.925 22.529 1.00 93.06 570 ASP A C 1
ATOM 4286 O O . ASP A 1 570 ? 2.336 -4.917 21.938 1.00 93.06 570 ASP A O 1
ATOM 4290 N N . HIS A 1 571 ? 0.728 -3.829 23.084 1.00 94.44 571 HIS A N 1
ATOM 4291 C CA . HIS A 1 571 ? 1.400 -2.524 23.120 1.00 94.44 571 HIS A CA 1
ATOM 4292 C C . HIS A 1 571 ? 1.659 -2.080 24.564 1.00 94.44 571 HIS A C 1
ATOM 4294 O O . HIS A 1 571 ? 0.951 -2.513 25.480 1.00 94.44 571 HIS A O 1
ATOM 4300 N N . PRO A 1 572 ? 2.669 -1.221 24.805 1.00 93.50 572 PRO A N 1
ATOM 4301 C CA . PRO A 1 572 ? 2.907 -0.661 26.131 1.00 93.50 572 PRO A CA 1
ATOM 4302 C C . PRO A 1 572 ? 1.656 0.046 26.671 1.00 93.50 572 PRO A C 1
ATOM 4304 O O . PRO A 1 572 ? 0.950 0.669 25.890 1.00 93.50 572 PRO A O 1
ATOM 4307 N N . PRO A 1 573 ? 1.384 0.030 27.986 1.00 91.94 573 PRO A N 1
ATOM 4308 C CA . PRO A 1 573 ? 0.273 0.793 28.545 1.00 91.94 573 PRO A CA 1
ATOM 4309 C C . PRO A 1 573 ? 0.409 2.292 28.261 1.00 91.94 573 PRO A C 1
ATOM 4311 O O . PRO A 1 573 ? 1.514 2.846 28.327 1.00 91.94 573 PRO A O 1
ATOM 4314 N N . TYR A 1 574 ? -0.720 2.966 28.034 1.00 95.56 574 TYR A N 1
ATOM 4315 C CA . TYR A 1 574 ? -0.720 4.411 27.852 1.00 95.56 574 TYR A CA 1
ATOM 4316 C C . TYR A 1 574 ? -0.182 5.133 29.096 1.00 95.56 574 TYR A C 1
ATOM 4318 O O . TYR A 1 574 ? -0.488 4.771 30.241 1.00 95.56 574 TYR A O 1
ATOM 4326 N N . ARG A 1 575 ? 0.617 6.177 28.861 1.00 96.12 575 ARG A N 1
ATOM 4327 C CA . ARG A 1 575 ? 1.140 7.079 29.892 1.00 96.12 575 ARG A CA 1
ATOM 4328 C C . ARG A 1 575 ? 0.442 8.435 29.754 1.00 96.12 575 ARG A C 1
ATOM 4330 O O . ARG A 1 575 ? 0.731 9.123 28.773 1.00 96.12 575 ARG A O 1
ATOM 4337 N N . PRO A 1 576 ? -0.442 8.809 30.698 1.00 97.19 576 PRO A N 1
ATOM 4338 C CA . PRO A 1 576 ? -1.125 10.097 30.678 1.00 97.19 576 PRO A CA 1
ATOM 4339 C C . PRO A 1 576 ? -0.153 11.271 30.579 1.00 97.19 576 PRO A C 1
ATOM 4341 O O . PRO A 1 576 ? 0.889 11.292 31.239 1.00 97.19 576 PRO A O 1
ATOM 4344 N N . ARG A 1 577 ? -0.493 12.242 29.734 1.00 97.50 577 ARG A N 1
ATOM 4345 C CA . ARG A 1 577 ? 0.270 13.474 29.497 1.00 97.50 577 ARG A CA 1
ATOM 4346 C C . ARG A 1 577 ? -0.358 14.654 30.239 1.00 97.50 577 ARG A C 1
ATOM 4348 O O . ARG A 1 577 ? 0.355 15.578 30.624 1.00 97.50 577 ARG A O 1
ATOM 4355 N N . SER A 1 578 ? -1.670 14.614 30.469 1.00 98.12 578 SER A N 1
ATOM 4356 C CA . SER A 1 578 ? -2.430 15.613 31.217 1.00 98.12 578 SER A CA 1
ATOM 4357 C C . SER A 1 578 ? -2.702 15.171 32.661 1.00 98.12 578 SER A C 1
ATOM 4359 O O . SER A 1 578 ? -2.838 13.988 32.982 1.00 98.12 578 SER A O 1
ATOM 4361 N N . LYS A 1 579 ? -2.852 16.154 33.559 1.00 98.00 579 LYS A N 1
ATOM 4362 C CA . LYS A 1 579 ? -3.268 15.901 34.950 1.00 98.00 579 LYS A CA 1
ATOM 4363 C C . LYS A 1 579 ? -4.699 15.365 35.041 1.00 98.00 579 LYS A C 1
ATOM 4365 O O . LYS A 1 579 ? -4.990 14.609 35.968 1.00 98.00 579 LYS A O 1
ATOM 4370 N N . ARG A 1 580 ? -5.579 15.764 34.112 1.00 97.44 580 ARG A N 1
ATOM 4371 C CA . ARG A 1 580 ? -6.995 15.368 34.087 1.00 97.44 580 ARG A CA 1
ATOM 4372 C C . ARG A 1 580 ? -7.130 13.873 33.820 1.00 97.44 580 ARG A C 1
ATOM 4374 O O . ARG A 1 580 ? -7.782 13.190 34.602 1.00 97.44 580 ARG A O 1
ATOM 4381 N N . VAL A 1 581 ? -6.466 13.361 32.783 1.00 97.50 581 VAL A N 1
ATOM 4382 C CA . VAL A 1 581 ? -6.475 11.927 32.449 1.00 97.50 581 VAL A CA 1
ATOM 4383 C C . VAL A 1 581 ? -5.808 11.099 33.541 1.00 97.50 581 VAL A C 1
ATOM 4385 O O . VAL A 1 581 ? -6.357 10.074 33.932 1.00 97.50 581 VAL A O 1
ATOM 4388 N N . GLU A 1 582 ? -4.685 11.560 34.100 1.00 97.69 582 GLU A N 1
ATOM 4389 C CA . GLU A 1 582 ? -4.027 10.876 35.222 1.00 97.69 582 GLU A CA 1
ATOM 4390 C C . GLU A 1 582 ? -4.955 10.769 36.445 1.00 97.69 582 GLU A C 1
ATOM 4392 O O . GLU A 1 582 ? -5.139 9.689 37.003 1.00 97.69 582 GLU A O 1
ATOM 4397 N N . SER A 1 583 ? -5.608 11.871 36.826 1.00 97.25 583 SER A N 1
ATOM 4398 C CA . SER A 1 583 ? -6.529 11.900 37.971 1.00 97.25 583 SER A CA 1
ATOM 4399 C C . SER A 1 583 ? -7.770 11.037 37.729 1.00 97.25 583 SER A C 1
ATOM 4401 O O . SER A 1 583 ? -8.194 10.295 38.615 1.00 97.25 583 SER A O 1
ATOM 4403 N N . LEU A 1 584 ? -8.335 11.085 36.518 1.00 96.88 584 LEU A N 1
ATOM 4404 C CA . LEU A 1 584 ? -9.487 10.269 36.137 1.00 96.88 584 LEU A CA 1
ATOM 4405 C C . LEU A 1 584 ? -9.140 8.776 36.129 1.00 96.88 584 LEU A C 1
ATOM 4407 O O . LEU A 1 584 ? -9.911 7.959 36.629 1.00 96.88 584 LEU A O 1
ATOM 4411 N N . ARG A 1 585 ? -7.953 8.415 35.632 1.00 95.12 585 ARG A N 1
ATOM 4412 C CA . ARG A 1 585 ? -7.434 7.046 35.686 1.00 95.12 585 ARG A CA 1
ATOM 4413 C C . ARG A 1 585 ? -7.307 6.554 37.128 1.00 95.12 585 ARG A C 1
ATOM 4415 O O . ARG A 1 585 ? -7.787 5.464 37.429 1.00 95.12 585 ARG A O 1
ATOM 4422 N N . GLN A 1 586 ? -6.719 7.350 38.022 1.00 95.12 586 GLN A N 1
ATOM 4423 C CA . GLN A 1 586 ? -6.592 7.004 39.445 1.00 95.12 586 GLN A CA 1
ATOM 4424 C C . GLN A 1 586 ? -7.961 6.843 40.121 1.00 95.12 586 GLN A C 1
ATOM 4426 O O . GLN A 1 586 ? -8.175 5.904 40.892 1.00 95.12 586 GLN A O 1
ATOM 4431 N N . GLN A 1 587 ? -8.921 7.710 39.791 1.00 94.50 587 GLN A N 1
ATOM 4432 C CA . GLN A 1 587 ? -10.293 7.594 40.275 1.00 94.50 587 GLN A CA 1
ATOM 4433 C C . GLN A 1 587 ? -10.940 6.281 39.812 1.00 94.50 587 GLN A C 1
ATOM 4435 O O . GLN A 1 587 ? -11.464 5.538 40.643 1.00 94.50 587 GLN A O 1
ATOM 4440 N N . ILE A 1 588 ? -10.854 5.954 38.520 1.00 92.25 588 ILE A N 1
ATOM 4441 C CA . ILE A 1 588 ? -11.403 4.710 37.959 1.00 92.25 588 ILE A CA 1
ATOM 4442 C C . ILE A 1 588 ? -10.740 3.486 38.600 1.00 92.25 588 ILE A C 1
ATOM 4444 O O . ILE A 1 588 ? -11.434 2.544 38.979 1.00 92.25 588 ILE A O 1
ATOM 4448 N N . GLN A 1 589 ? -9.419 3.512 38.793 1.00 90.31 589 GLN A N 1
ATOM 4449 C CA . GLN A 1 589 ? -8.676 2.461 39.498 1.00 90.31 589 GLN A CA 1
ATOM 4450 C C . GLN A 1 589 ? -9.179 2.257 40.930 1.00 90.31 589 GLN A C 1
ATOM 4452 O O . GLN A 1 589 ? -9.369 1.118 41.356 1.00 90.31 589 GLN A O 1
ATOM 4457 N N . SER A 1 590 ? -9.439 3.347 41.659 1.00 91.25 590 SER A N 1
ATOM 4458 C CA . SER A 1 590 ? -9.956 3.282 43.031 1.00 91.25 590 SER A CA 1
ATOM 4459 C C . SER A 1 590 ? -11.385 2.728 43.109 1.00 91.25 590 SER A C 1
ATOM 4461 O O . SER A 1 590 ? -11.714 2.002 44.045 1.00 91.25 590 SER A O 1
ATOM 4463 N N . GLN A 1 591 ? -12.223 3.030 42.111 1.00 88.81 591 GLN A N 1
ATOM 4464 C CA . GLN A 1 591 ? -13.624 2.604 42.051 1.00 88.81 591 GLN A CA 1
ATOM 4465 C C . GLN A 1 591 ? -13.779 1.168 41.522 1.00 88.81 591 GLN A C 1
ATOM 4467 O O . GLN A 1 591 ? -14.672 0.441 41.956 1.00 88.81 591 GLN A O 1
ATOM 4472 N N . HIS A 1 592 ? -12.887 0.733 40.624 1.00 84.25 592 HIS A N 1
ATOM 4473 C CA . HIS A 1 592 ? -12.952 -0.561 39.937 1.00 84.25 592 HIS A CA 1
ATOM 4474 C C . HIS A 1 592 ? -11.625 -1.345 40.015 1.00 84.25 592 HIS A C 1
ATOM 4476 O O . HIS A 1 592 ? -11.058 -1.711 38.982 1.00 84.25 592 HIS A O 1
ATOM 4482 N N . PRO A 1 593 ? -11.131 -1.701 41.217 1.00 72.50 593 PRO A N 1
ATOM 4483 C CA . PRO A 1 593 ? -9.817 -2.334 41.382 1.00 72.50 593 PRO A CA 1
ATOM 4484 C C . PRO A 1 593 ? -9.687 -3.692 40.670 1.00 72.50 593 PRO A C 1
ATOM 4486 O O . PRO A 1 593 ? -8.587 -4.103 40.314 1.00 72.50 593 PRO A O 1
ATOM 4489 N N . ARG A 1 594 ? -10.801 -4.394 40.412 1.00 67.56 594 ARG A N 1
ATOM 4490 C CA . ARG A 1 594 ? -10.804 -5.690 39.706 1.00 67.56 594 ARG A CA 1
ATOM 4491 C C . ARG A 1 594 ? -10.565 -5.588 38.198 1.00 67.56 594 ARG A C 1
ATOM 4493 O O . ARG A 1 594 ? -10.090 -6.566 37.628 1.00 67.56 594 ARG A O 1
ATOM 4500 N N . ALA A 1 595 ? -10.872 -4.451 37.570 1.00 62.41 595 ALA A N 1
ATOM 4501 C CA . ALA A 1 595 ? -10.650 -4.252 36.134 1.00 62.41 595 ALA A CA 1
ATOM 4502 C C . ALA A 1 595 ? -9.146 -4.284 35.792 1.00 62.41 595 ALA A C 1
ATOM 4504 O O . ALA A 1 595 ? -8.730 -4.842 34.786 1.00 62.41 595 ALA A O 1
ATOM 4505 N N . TRP A 1 596 ? -8.312 -3.824 36.726 1.00 59.84 596 TRP A N 1
ATOM 4506 C CA . TRP A 1 596 ? -6.874 -3.640 36.533 1.00 59.84 596 TRP A CA 1
ATOM 4507 C C . TRP A 1 596 ? -6.009 -4.875 36.827 1.00 59.84 596 TRP A C 1
ATOM 4509 O O . TRP A 1 596 ? -4.840 -4.909 36.458 1.00 59.84 596 TRP A O 1
ATOM 4519 N N . ILE A 1 597 ? -6.560 -5.907 37.476 1.00 52.34 597 ILE A N 1
ATOM 4520 C CA . ILE A 1 597 ? -5.807 -7.103 37.912 1.00 52.34 597 ILE A CA 1
ATOM 4521 C C . ILE A 1 597 ? -5.641 -8.134 36.772 1.00 52.34 597 ILE A C 1
ATOM 4523 O O . ILE A 1 597 ? -4.852 -9.069 36.888 1.00 52.34 597 ILE A O 1
ATOM 4527 N N . ARG A 1 598 ? -6.357 -7.981 35.648 1.00 52.72 598 ARG A N 1
ATOM 4528 C CA . ARG A 1 598 ? -6.315 -8.937 34.522 1.00 52.72 598 ARG A CA 1
ATOM 4529 C C . ARG A 1 598 ? -5.145 -8.754 33.558 1.00 52.72 598 ARG A C 1
ATOM 4531 O O . ARG A 1 598 ? -4.838 -9.692 32.823 1.00 52.72 598 ARG A O 1
ATOM 4538 N N . ASP A 1 599 ? -4.463 -7.616 33.590 1.00 48.03 599 ASP A N 1
ATOM 4539 C CA . ASP A 1 599 ? -3.224 -7.440 32.842 1.00 48.03 599 ASP A CA 1
ATOM 4540 C C . ASP A 1 599 ? -2.085 -8.063 33.651 1.00 48.03 599 ASP A C 1
ATOM 4542 O O . ASP A 1 599 ? -1.601 -7.488 34.625 1.00 48.03 599 ASP A O 1
ATOM 4546 N N . GLY A 1 600 ? -1.660 -9.270 33.261 1.00 44.84 600 GLY A N 1
ATOM 4547 C CA . GLY A 1 600 ? -0.546 -10.032 33.851 1.00 44.84 600 GLY A CA 1
ATOM 4548 C C . GLY A 1 600 ? 0.836 -9.364 33.742 1.00 44.84 600 GLY A C 1
ATOM 4549 O O . GLY A 1 600 ? 1.846 -10.049 33.622 1.00 44.84 600 GLY A O 1
ATOM 4550 N N . THR A 1 601 ? 0.884 -8.034 33.754 1.00 42.22 601 THR A N 1
ATOM 4551 C CA . THR A 1 601 ? 2.069 -7.182 33.682 1.00 42.22 601 THR A CA 1
ATOM 4552 C C . THR A 1 601 ? 2.208 -6.248 34.883 1.00 42.22 601 THR A C 1
ATOM 4554 O O . THR A 1 601 ? 3.089 -5.394 34.859 1.00 42.22 601 THR A O 1
ATOM 4557 N N . SER A 1 602 ? 1.397 -6.378 35.941 1.00 35.81 602 SER A N 1
ATOM 4558 C CA . SER A 1 602 ? 1.751 -5.744 37.217 1.00 35.81 602 SER A CA 1
ATOM 4559 C C . SER A 1 602 ? 3.010 -6.428 37.773 1.00 35.81 602 SER A C 1
ATOM 4561 O O . SER A 1 602 ? 2.955 -7.630 38.056 1.00 35.81 602 SER A O 1
ATOM 4563 N N . PRO A 1 603 ? 4.156 -5.733 37.922 1.00 35.19 603 PRO A N 1
ATOM 4564 C CA . PRO A 1 603 ? 5.240 -6.249 38.735 1.00 35.19 603 PRO A CA 1
ATOM 4565 C C . PRO A 1 603 ? 4.741 -6.195 40.176 1.00 35.19 603 PRO A C 1
ATOM 4567 O O . PRO A 1 603 ? 4.676 -5.124 40.770 1.00 35.19 603 PRO A O 1
ATOM 4570 N N . ASP A 1 604 ? 4.321 -7.338 40.704 1.00 34.91 604 ASP A N 1
ATOM 4571 C CA . ASP A 1 604 ? 3.869 -7.467 42.083 1.00 34.91 604 ASP A CA 1
ATOM 4572 C C . ASP A 1 604 ? 4.954 -6.929 43.039 1.00 34.91 604 ASP A C 1
ATOM 4574 O O . ASP A 1 604 ? 6.039 -7.522 43.128 1.00 34.91 604 ASP A O 1
ATOM 4578 N N . PRO A 1 605 ? 4.735 -5.800 43.740 1.00 37.78 605 PRO A N 1
ATOM 4579 C CA . PRO A 1 605 ? 5.688 -5.313 44.712 1.00 37.78 605 PRO A CA 1
ATOM 4580 C C . PRO A 1 605 ? 5.452 -6.082 46.015 1.00 37.78 605 PRO A C 1
ATOM 4582 O O . PRO A 1 605 ? 4.836 -5.580 46.949 1.00 37.78 605 PRO A O 1
ATOM 4585 N N . GLY A 1 606 ? 5.977 -7.307 46.087 1.00 38.91 606 GLY A N 1
ATOM 4586 C CA . GLY A 1 606 ? 6.289 -7.924 47.376 1.00 38.91 606 GLY A CA 1
ATOM 4587 C C . GLY A 1 606 ? 5.457 -9.120 47.828 1.00 38.91 606 GLY A C 1
ATOM 4588 O O . GLY A 1 606 ? 5.154 -9.203 49.017 1.00 38.91 606 GLY A O 1
ATOM 4589 N N . THR A 1 607 ? 5.219 -10.114 46.970 1.00 32.12 607 THR A N 1
ATOM 4590 C CA . THR A 1 607 ? 4.905 -11.465 47.467 1.00 32.12 607 THR A CA 1
ATOM 4591 C C . THR A 1 607 ? 6.169 -12.341 47.457 1.00 32.12 607 THR A C 1
ATOM 4593 O O . THR A 1 607 ? 6.648 -12.715 46.384 1.00 32.12 607 THR A O 1
ATOM 4596 N N . PRO A 1 608 ? 6.757 -12.698 48.619 1.00 35.03 608 PRO A N 1
ATOM 4597 C CA . PRO A 1 608 ? 7.855 -13.658 48.677 1.00 35.03 608 PRO A CA 1
ATOM 4598 C C . PRO A 1 608 ? 7.368 -15.012 48.162 1.00 35.03 608 PRO A C 1
ATOM 4600 O O . PRO A 1 608 ? 6.335 -15.519 48.602 1.00 35.03 608 PRO A O 1
ATOM 4603 N N . GLY A 1 609 ? 8.123 -15.587 47.226 1.00 32.34 609 GLY A N 1
ATOM 4604 C CA . GLY A 1 609 ? 7.777 -16.813 46.519 1.00 32.34 609 GLY A CA 1
ATOM 4605 C C . GLY A 1 609 ? 7.324 -17.940 47.445 1.00 32.34 609 GLY A C 1
ATOM 4606 O O . GLY A 1 609 ? 8.103 -18.489 48.228 1.00 32.34 609 GLY A O 1
ATOM 4607 N N . ARG A 1 610 ? 6.059 -18.340 47.303 1.00 31.00 610 ARG A N 1
ATOM 4608 C CA . ARG A 1 610 ? 5.576 -19.612 47.828 1.00 31.00 610 ARG A CA 1
ATOM 4609 C C . ARG A 1 610 ? 5.895 -20.677 46.786 1.00 31.00 610 ARG A C 1
ATOM 4611 O O . ARG A 1 610 ? 5.204 -20.812 45.785 1.00 31.00 610 ARG A O 1
ATOM 4618 N N . ALA A 1 611 ? 6.997 -21.381 47.019 1.00 31.06 611 ALA A N 1
ATOM 4619 C CA . ALA A 1 611 ? 7.431 -22.512 46.218 1.00 31.06 611 ALA A CA 1
ATOM 4620 C C . ALA A 1 611 ? 6.313 -23.563 46.113 1.00 31.06 611 ALA A C 1
ATOM 4622 O O . ALA A 1 611 ? 5.927 -24.180 47.111 1.00 31.06 611 ALA A O 1
ATOM 4623 N N . GLU A 1 612 ? 5.823 -23.796 44.898 1.00 30.39 612 GLU A N 1
ATOM 4624 C CA . GLU A 1 612 ? 5.078 -25.005 44.575 1.00 30.39 612 GLU A CA 1
ATOM 4625 C C . GLU A 1 612 ? 6.022 -26.208 44.702 1.00 30.39 612 GLU A C 1
ATOM 4627 O O . GLU A 1 612 ? 6.955 -26.403 43.920 1.00 30.39 612 GLU A O 1
ATOM 4632 N N . ARG A 1 613 ? 5.779 -27.037 45.722 1.00 29.86 613 ARG A N 1
ATOM 4633 C CA . ARG A 1 613 ? 6.334 -28.389 45.810 1.00 29.86 613 ARG A CA 1
ATOM 4634 C C . ARG A 1 613 ? 5.764 -29.227 44.665 1.00 29.86 613 ARG A C 1
ATOM 4636 O O . ARG A 1 613 ? 4.630 -29.688 44.752 1.00 29.86 613 ARG A O 1
ATOM 4643 N N . ARG A 1 614 ? 6.582 -29.522 43.653 1.00 30.20 614 ARG A N 1
ATOM 4644 C CA . ARG A 1 614 ? 6.432 -30.752 42.863 1.00 30.20 614 ARG A CA 1
ATOM 4645 C C . ARG A 1 614 ? 7.135 -31.898 43.586 1.00 30.20 614 ARG A C 1
ATOM 4647 O O . ARG A 1 614 ? 8.335 -31.843 43.839 1.00 30.20 614 ARG A O 1
ATOM 4654 N N . ILE A 1 615 ? 6.361 -32.921 43.935 1.00 37.94 615 ILE A N 1
ATOM 4655 C CA . ILE A 1 615 ? 6.835 -34.215 44.428 1.00 37.94 615 ILE A CA 1
ATOM 4656 C C . ILE A 1 615 ? 6.948 -35.168 43.229 1.00 37.94 615 ILE A C 1
ATOM 4658 O O . ILE A 1 615 ? 5.989 -35.303 42.475 1.00 37.94 615 ILE A O 1
ATOM 4662 N N . GLY A 1 616 ? 8.098 -35.848 43.124 1.00 33.44 616 GLY A N 1
ATOM 4663 C CA . GLY A 1 616 ? 8.374 -36.993 42.239 1.00 33.44 616 GLY A CA 1
ATOM 4664 C C . GLY A 1 616 ? 8.882 -36.597 40.847 1.00 33.44 616 GLY A C 1
ATOM 4665 O O . GLY A 1 616 ? 8.277 -35.772 40.183 1.00 33.44 616 GLY A O 1
ATOM 4666 N N . GLY A 1 617 ? 9.984 -37.109 40.307 1.00 31.59 617 GLY A N 1
ATOM 4667 C CA . GLY A 1 617 ? 10.940 -38.129 40.724 1.00 31.59 617 GLY A CA 1
ATOM 4668 C C . GLY A 1 617 ? 11.979 -38.291 39.597 1.00 31.59 617 GLY A C 1
ATOM 4669 O O . GLY A 1 617 ? 11.685 -37.988 38.446 1.00 31.59 617 GLY A O 1
ATOM 4670 N N . HIS A 1 618 ? 13.174 -38.766 39.959 1.00 29.88 618 HIS A N 1
ATOM 4671 C CA . HIS A 1 618 ? 14.321 -39.131 39.105 1.00 29.88 618 HIS A CA 1
ATOM 4672 C C . HIS A 1 618 ? 15.214 -38.000 38.564 1.00 29.88 618 HIS A C 1
ATOM 4674 O O . HIS A 1 618 ? 15.060 -37.507 37.453 1.00 29.88 618 HIS A O 1
ATOM 4680 N N . SER A 1 619 ? 16.259 -37.690 39.340 1.00 27.61 619 SER A N 1
ATOM 4681 C CA . SER A 1 619 ? 17.512 -37.117 38.847 1.00 27.61 619 SER A CA 1
ATOM 4682 C C . SER A 1 619 ? 18.611 -38.187 38.869 1.00 27.61 619 SER A C 1
ATOM 4684 O O . SER A 1 619 ? 18.866 -38.826 39.891 1.00 27.61 619 SER A O 1
ATOM 4686 N N . VAL A 1 620 ? 19.257 -38.393 37.720 1.00 28.39 620 VAL A N 1
ATOM 4687 C CA . VAL A 1 620 ? 20.504 -39.156 37.586 1.00 28.39 620 VAL A CA 1
ATOM 4688 C C . VAL A 1 620 ? 21.663 -38.183 37.814 1.00 28.39 620 VAL A C 1
ATOM 4690 O O . VAL A 1 620 ? 21.741 -37.144 37.162 1.00 28.39 620 VAL A O 1
ATOM 4693 N N . ARG A 1 621 ? 22.547 -38.506 38.765 1.00 29.47 621 ARG A N 1
ATOM 4694 C CA . ARG A 1 621 ? 23.812 -37.800 39.024 1.00 29.47 621 ARG A CA 1
ATOM 4695 C C . ARG A 1 621 ? 24.944 -38.425 38.217 1.00 29.47 621 ARG A C 1
ATOM 4697 O O . ARG A 1 621 ? 25.236 -39.588 38.455 1.00 29.47 621 ARG A O 1
ATOM 4704 N N . ILE A 1 622 ? 25.642 -37.616 37.424 1.00 30.62 622 ILE A N 1
ATOM 4705 C CA . ILE A 1 622 ? 27.088 -37.660 37.115 1.00 30.62 622 ILE A CA 1
ATOM 4706 C C . ILE A 1 622 ? 27.416 -36.207 36.714 1.00 30.62 622 ILE A C 1
ATOM 4708 O O . ILE A 1 622 ? 26.631 -35.612 35.991 1.00 30.62 622 ILE A O 1
ATOM 4712 N N . GLY A 1 623 ? 28.459 -35.498 37.122 1.00 27.31 623 GLY A N 1
ATOM 4713 C CA . GLY A 1 623 ? 29.697 -35.757 37.834 1.00 27.31 623 GLY A CA 1
ATOM 4714 C C . GLY A 1 623 ? 30.531 -34.476 37.664 1.00 27.31 623 GLY A C 1
ATOM 4715 O O . GLY A 1 623 ? 30.351 -33.722 36.712 1.00 27.31 623 GLY A O 1
ATOM 4716 N N . ASP A 1 624 ? 31.360 -34.201 38.653 1.00 30.72 624 ASP A N 1
ATOM 4717 C CA . ASP A 1 624 ? 31.949 -32.910 38.983 1.00 30.72 624 ASP A CA 1
ATOM 4718 C C . ASP A 1 624 ? 33.050 -32.399 38.021 1.00 30.72 624 ASP A C 1
ATOM 4720 O O . ASP A 1 624 ? 33.826 -33.174 37.459 1.00 30.72 624 ASP A O 1
ATOM 4724 N N . SER A 1 625 ? 33.224 -31.072 38.047 1.00 30.31 625 SER A N 1
ATOM 4725 C CA . SER A 1 625 ? 34.513 -30.362 38.135 1.00 30.31 625 SER A CA 1
ATOM 4726 C C . SER A 1 625 ? 35.134 -29.611 36.927 1.00 30.31 625 SER A C 1
ATOM 4728 O O . SER A 1 625 ? 35.480 -30.161 35.889 1.00 30.31 625 SER A O 1
ATOM 4730 N N . ARG A 1 626 ? 35.447 -28.341 37.255 1.00 29.08 626 ARG A N 1
ATOM 4731 C CA . ARG A 1 626 ? 36.621 -27.493 36.928 1.00 29.08 626 ARG A CA 1
ATOM 4732 C C . ARG A 1 626 ? 36.427 -26.274 36.017 1.00 29.08 626 ARG A C 1
ATOM 4734 O O . ARG A 1 626 ? 36.193 -26.349 34.821 1.00 29.08 626 ARG A O 1
ATOM 4741 N N . ARG A 1 627 ? 36.663 -25.130 36.675 1.00 33.97 627 ARG A N 1
ATOM 4742 C CA . ARG A 1 627 ? 37.010 -23.802 36.157 1.00 33.97 627 ARG A CA 1
ATOM 4743 C C . ARG A 1 627 ? 38.294 -23.860 35.319 1.00 33.97 627 ARG A C 1
ATOM 4745 O O . ARG A 1 627 ? 39.251 -24.470 35.784 1.00 33.97 627 ARG A O 1
ATOM 4752 N N . PHE A 1 628 ? 38.354 -23.112 34.216 1.00 27.84 628 PHE A N 1
ATOM 4753 C CA . PHE A 1 628 ? 39.588 -22.505 33.697 1.00 27.84 628 PHE A CA 1
ATOM 4754 C C . PHE A 1 628 ? 39.276 -21.200 32.940 1.00 27.84 628 PHE A C 1
ATOM 4756 O O . PHE A 1 628 ? 38.254 -21.091 32.268 1.00 27.84 628 PHE A O 1
ATOM 4763 N N . ASN A 1 629 ? 40.145 -20.206 33.140 1.00 30.64 629 ASN A N 1
ATOM 4764 C CA . ASN A 1 629 ? 40.113 -18.845 32.587 1.00 30.64 629 ASN A CA 1
ATOM 4765 C C . ASN A 1 629 ? 40.550 -18.812 31.102 1.00 30.64 629 ASN A C 1
ATOM 4767 O O . ASN A 1 629 ? 41.242 -19.738 30.676 1.00 30.64 629 ASN A O 1
ATOM 4771 N N . PRO A 1 630 ? 40.231 -17.750 30.332 1.00 39.53 630 PRO A N 1
ATOM 4772 C CA . PRO A 1 630 ? 40.479 -17.696 28.894 1.00 39.53 630 PRO A CA 1
ATOM 4773 C C . PRO A 1 630 ? 41.765 -16.928 28.561 1.00 39.53 630 PRO A C 1
ATOM 4775 O O . PRO A 1 630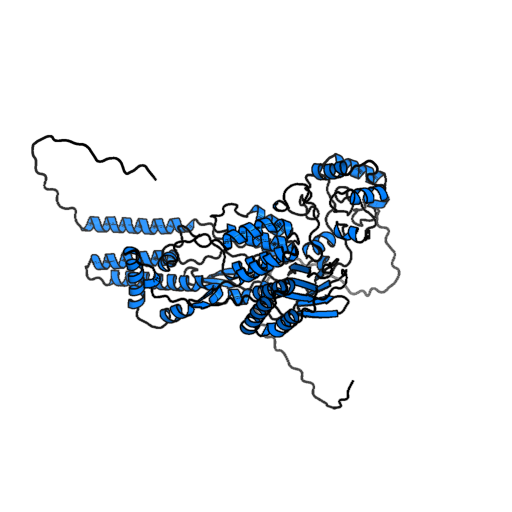 ? 41.850 -15.747 28.881 1.00 39.53 630 PRO A O 1
ATOM 4778 N N . ILE A 1 631 ? 42.724 -17.554 27.871 1.00 31.72 631 ILE A N 1
ATOM 4779 C CA . ILE A 1 631 ? 43.757 -16.864 27.077 1.00 31.72 631 ILE A CA 1
ATOM 4780 C C . ILE A 1 631 ? 44.099 -17.724 25.843 1.00 31.72 631 ILE A C 1
ATOM 4782 O O . ILE A 1 631 ? 44.299 -18.928 25.962 1.00 31.72 631 ILE A O 1
ATOM 4786 N N . GLU A 1 632 ? 44.181 -17.034 24.701 1.00 29.75 632 GLU A N 1
ATOM 4787 C CA . GLU A 1 632 ? 44.825 -17.381 23.420 1.00 29.75 632 GLU A CA 1
ATOM 4788 C C . GLU A 1 632 ? 44.163 -18.378 22.447 1.00 29.75 632 GLU A C 1
ATOM 4790 O O . GLU A 1 632 ? 43.989 -19.569 22.688 1.00 29.75 632 GLU A O 1
ATOM 4795 N N . ALA A 1 633 ? 43.855 -17.828 21.266 1.00 36.28 633 ALA A N 1
ATOM 4796 C CA . ALA A 1 633 ? 43.549 -18.533 20.030 1.00 36.28 633 ALA A CA 1
ATOM 4797 C C . ALA A 1 633 ? 44.803 -19.200 19.439 1.00 36.28 633 ALA A C 1
ATOM 4799 O O . ALA A 1 633 ? 45.914 -18.695 19.612 1.00 36.28 633 ALA A O 1
ATOM 4800 N N . PRO A 1 634 ? 44.613 -20.237 18.608 1.00 38.81 634 PRO A N 1
ATOM 4801 C CA . PRO A 1 634 ? 45.222 -20.152 17.285 1.00 38.81 634 PRO A CA 1
ATOM 4802 C C . PRO A 1 634 ? 44.318 -20.633 16.142 1.00 38.81 634 PRO A C 1
ATOM 4804 O O . PRO A 1 634 ? 43.415 -21.453 16.295 1.00 38.81 634 PRO A O 1
ATOM 4807 N N . ALA A 1 635 ? 44.627 -20.081 14.971 1.00 35.66 635 ALA A N 1
ATOM 4808 C CA . ALA A 1 635 ? 44.058 -20.377 13.669 1.00 35.66 635 ALA A CA 1
ATOM 4809 C C . ALA A 1 635 ? 44.164 -21.860 13.286 1.00 35.66 635 ALA A C 1
ATOM 4811 O O . ALA A 1 635 ? 45.223 -22.464 13.439 1.00 35.66 635 ALA A O 1
ATOM 4812 N N . TRP A 1 636 ? 43.097 -22.391 12.687 1.00 29.12 636 TRP A N 1
ATOM 4813 C CA . TRP A 1 636 ? 43.149 -23.574 11.831 1.00 29.12 636 TRP A CA 1
ATOM 4814 C C . TRP A 1 636 ? 42.367 -23.316 10.546 1.00 29.12 636 TRP A C 1
ATOM 4816 O O . TRP A 1 636 ? 41.153 -23.116 10.543 1.00 29.12 636 TRP A O 1
ATOM 4826 N N . THR A 1 637 ? 43.120 -23.308 9.453 1.00 36.53 637 THR A N 1
ATOM 4827 C CA . THR A 1 637 ? 42.682 -23.568 8.088 1.00 36.53 637 THR A CA 1
ATOM 4828 C C . THR A 1 637 ? 42.231 -25.025 7.980 1.00 36.53 637 THR A C 1
ATOM 4830 O O . THR A 1 637 ? 42.910 -25.932 8.457 1.00 36.53 637 THR A O 1
ATOM 4833 N N . GLY A 1 638 ? 41.084 -25.266 7.348 1.00 29.47 638 GLY A N 1
ATOM 4834 C CA . GLY A 1 638 ? 40.568 -26.615 7.140 1.00 29.47 638 GLY A CA 1
ATOM 4835 C C . GLY A 1 638 ? 39.419 -26.631 6.143 1.00 29.47 638 GLY A C 1
ATOM 4836 O O . GLY A 1 638 ? 38.278 -26.356 6.502 1.00 29.47 638 GLY A O 1
ATOM 4837 N N . ASP A 1 639 ? 39.756 -26.952 4.895 1.00 33.34 639 ASP A N 1
ATOM 4838 C CA . ASP A 1 639 ? 38.840 -27.342 3.823 1.00 33.34 639 ASP A CA 1
ATOM 4839 C C . ASP A 1 639 ? 37.872 -28.438 4.292 1.00 33.34 639 ASP A C 1
ATOM 4841 O O . ASP A 1 639 ? 38.292 -29.531 4.678 1.00 33.34 639 ASP A O 1
ATOM 4845 N N . VAL A 1 640 ? 36.566 -28.186 4.174 1.00 29.58 640 VAL A N 1
ATOM 4846 C CA . VAL A 1 640 ? 35.534 -29.221 4.297 1.00 29.58 640 VAL A CA 1
ATOM 4847 C C . VAL A 1 640 ? 34.894 -29.426 2.929 1.00 29.58 640 VAL A C 1
ATOM 4849 O O . VAL A 1 640 ? 34.015 -28.681 2.500 1.00 29.58 640 VAL A O 1
ATOM 4852 N N . ARG A 1 641 ? 35.340 -30.480 2.238 1.00 28.72 641 ARG A N 1
ATOM 4853 C CA . ARG A 1 641 ? 34.618 -31.086 1.115 1.00 28.72 641 ARG A CA 1
ATOM 4854 C C . ARG A 1 641 ? 33.439 -31.889 1.666 1.00 28.72 641 ARG A C 1
ATOM 4856 O O . ARG A 1 641 ? 33.632 -32.970 2.219 1.00 28.72 641 ARG A O 1
ATOM 4863 N N . CYS A 1 642 ? 32.219 -31.401 1.467 1.00 27.77 642 CYS A N 1
ATOM 4864 C CA . CYS A 1 642 ? 31.014 -32.210 1.638 1.00 27.77 642 CYS A CA 1
ATOM 4865 C C . CYS A 1 642 ? 30.868 -33.168 0.448 1.00 27.77 642 CYS A C 1
ATOM 4867 O O . CYS A 1 642 ? 30.640 -32.741 -0.682 1.00 27.77 642 CYS A O 1
ATOM 4869 N N . SER A 1 643 ? 30.995 -34.469 0.707 1.00 26.22 643 SER A N 1
ATOM 4870 C CA . SER A 1 643 ? 30.614 -35.536 -0.219 1.00 26.22 643 SER A CA 1
ATOM 4871 C C . SER A 1 643 ? 29.210 -36.025 0.147 1.00 26.22 643 SER A C 1
ATOM 4873 O O . SER A 1 643 ? 28.984 -36.546 1.236 1.00 26.22 643 SER A O 1
ATOM 4875 N N . PHE A 1 644 ? 28.248 -35.825 -0.755 1.00 28.50 644 PHE A N 1
ATOM 4876 C CA . PHE A 1 644 ? 26.919 -36.425 -0.655 1.00 28.50 644 PHE A CA 1
ATOM 4877 C C . PHE A 1 644 ? 26.969 -37.843 -1.233 1.00 28.50 644 PHE A C 1
ATOM 4879 O O . PHE A 1 644 ? 27.241 -38.041 -2.415 1.00 28.50 644 PHE A O 1
ATOM 4886 N N . SER A 1 645 ? 26.717 -38.831 -0.377 1.00 26.86 645 SER A N 1
ATOM 4887 C CA . SER A 1 645 ? 26.544 -40.236 -0.745 1.00 26.86 645 SER A CA 1
ATOM 4888 C C . SER A 1 645 ? 25.066 -40.499 -1.043 1.00 26.86 645 SER A C 1
ATOM 4890 O O . SER A 1 645 ? 24.214 -40.371 -0.164 1.00 26.86 645 SER A O 1
ATOM 4892 N N . CYS A 1 646 ? 24.769 -40.852 -2.297 1.00 28.70 646 CYS A N 1
ATOM 4893 C CA . CYS A 1 646 ? 23.493 -41.428 -2.711 1.00 28.70 646 CYS A CA 1
ATOM 4894 C C . CYS A 1 646 ? 23.348 -42.835 -2.118 1.00 28.70 646 CYS A C 1
ATOM 4896 O O . CYS A 1 646 ? 24.190 -43.698 -2.366 1.00 28.70 646 CYS A O 1
ATOM 4898 N N . ARG A 1 647 ? 22.245 -43.096 -1.409 1.00 29.55 647 ARG A N 1
ATOM 4899 C CA . ARG A 1 647 ? 21.747 -44.460 -1.196 1.00 29.55 647 ARG A CA 1
ATOM 4900 C C . ARG A 1 647 ? 20.493 -44.677 -2.027 1.00 29.55 647 ARG A C 1
ATOM 4902 O O . ARG A 1 647 ? 19.451 -44.082 -1.781 1.00 29.55 647 ARG A O 1
ATOM 4909 N N . THR A 1 648 ? 20.657 -45.545 -3.009 1.00 30.72 648 THR A N 1
ATOM 4910 C CA . THR A 1 648 ? 19.639 -46.241 -3.782 1.00 30.72 648 THR A CA 1
ATOM 4911 C C . THR A 1 648 ? 18.933 -47.296 -2.922 1.00 30.72 648 THR A C 1
ATOM 4913 O O . THR A 1 648 ? 19.575 -48.005 -2.149 1.00 30.72 648 THR A O 1
ATOM 4916 N N . PHE A 1 649 ? 17.620 -47.438 -3.104 1.00 30.97 649 PHE A N 1
ATOM 4917 C CA . PHE A 1 649 ? 16.850 -48.644 -2.778 1.00 30.97 649 PHE A CA 1
ATOM 4918 C C . PHE A 1 649 ? 16.001 -49.006 -4.010 1.00 30.97 649 PHE A C 1
ATOM 4920 O O . PHE A 1 649 ? 15.360 -48.105 -4.554 1.00 30.97 649 PHE A O 1
ATOM 4927 N N . PRO A 1 650 ? 16.006 -50.268 -4.483 1.00 46.41 650 PRO A N 1
ATOM 4928 C CA . PRO A 1 650 ? 15.210 -50.694 -5.632 1.00 46.41 650 PRO A CA 1
ATOM 4929 C C . PRO A 1 650 ? 13.998 -51.575 -5.260 1.00 46.41 650 PRO A C 1
ATOM 4931 O O . PRO A 1 650 ? 14.070 -52.361 -4.318 1.00 46.41 650 PRO A O 1
ATOM 4934 N N . GLY A 1 651 ? 12.965 -51.510 -6.116 1.00 31.27 651 GLY A N 1
ATOM 4935 C CA . GLY A 1 651 ? 11.930 -52.539 -6.354 1.00 31.27 651 GLY A CA 1
ATOM 4936 C C . GLY A 1 651 ? 10.726 -52.512 -5.395 1.00 31.27 651 GLY A C 1
ATOM 4937 O O . GLY A 1 651 ? 10.903 -52.244 -4.218 1.00 31.27 651 GLY A O 1
ATOM 4938 N N . VAL A 1 652 ? 9.475 -52.797 -5.782 1.00 33.09 652 VAL A N 1
ATOM 4939 C CA . VAL A 1 652 ? 8.913 -53.515 -6.946 1.00 33.09 652 VAL A CA 1
ATOM 4940 C C . VAL A 1 652 ? 7.446 -53.075 -7.165 1.00 33.09 652 VAL A C 1
ATOM 4942 O O . VAL A 1 652 ? 6.770 -52.662 -6.227 1.00 33.09 652 VAL A O 1
ATOM 4945 N N . CYS A 1 653 ? 7.000 -53.179 -8.419 1.00 31.27 653 CYS A N 1
ATOM 4946 C CA . CYS A 1 653 ? 5.686 -52.890 -9.001 1.00 31.27 653 CYS A CA 1
ATOM 4947 C C . CYS A 1 653 ? 4.491 -53.682 -8.421 1.00 31.27 653 CYS A C 1
ATOM 4949 O O . CYS A 1 653 ? 4.645 -54.854 -8.089 1.00 31.27 653 CYS A O 1
ATOM 4951 N N . HIS A 1 654 ? 3.287 -53.096 -8.481 1.00 30.05 654 HIS A N 1
ATOM 4952 C CA . HIS A 1 654 ? 2.173 -53.659 -9.264 1.00 30.05 654 HIS A CA 1
ATOM 4953 C C . HIS A 1 654 ? 1.064 -52.624 -9.531 1.00 30.05 654 HIS A C 1
ATOM 4955 O O . HIS A 1 654 ? 0.735 -51.819 -8.661 1.00 30.05 654 HIS A O 1
ATOM 4961 N N . ASP A 1 655 ? 0.547 -52.678 -10.760 1.00 37.00 655 ASP A N 1
ATOM 4962 C CA . ASP A 1 655 ? -0.678 -52.059 -11.273 1.00 37.00 655 ASP A CA 1
ATOM 4963 C C . ASP A 1 655 ? -1.926 -52.425 -10.455 1.00 37.00 655 ASP A C 1
ATOM 4965 O O . ASP A 1 655 ? -2.021 -53.534 -9.937 1.00 37.00 655 ASP A O 1
ATOM 4969 N N . ASP A 1 656 ? -2.888 -51.504 -10.374 1.00 35.56 656 ASP A N 1
ATOM 4970 C CA . ASP A 1 656 ? -4.210 -51.669 -10.999 1.00 35.56 656 ASP A CA 1
ATOM 4971 C C . ASP A 1 656 ? -5.055 -50.408 -10.753 1.00 35.56 656 ASP A C 1
ATOM 4973 O O . ASP A 1 656 ? -5.159 -49.897 -9.636 1.00 35.56 656 ASP A O 1
ATOM 4977 N N . GLY A 1 657 ? -5.635 -49.873 -11.829 1.00 32.69 657 GLY A N 1
ATOM 4978 C CA . GLY A 1 657 ? -6.621 -48.799 -11.761 1.00 32.69 657 GLY A CA 1
ATOM 4979 C C . GLY A 1 657 ? -8.000 -49.314 -11.355 1.00 32.69 657 GLY A C 1
ATOM 4980 O O . GLY A 1 657 ? -8.287 -50.490 -11.529 1.00 32.69 657 GLY A O 1
ATOM 4981 N N . PHE A 1 658 ? -8.859 -48.420 -10.867 1.00 35.22 658 PHE A N 1
ATOM 4982 C CA . PHE A 1 658 ? -10.277 -48.350 -11.235 1.00 35.22 658 PHE A CA 1
ATOM 4983 C C . PHE A 1 658 ? -10.920 -47.077 -10.664 1.00 35.22 658 PHE A C 1
ATOM 4985 O O . PHE A 1 658 ? -10.534 -46.589 -9.604 1.00 35.22 658 PHE A O 1
ATOM 4992 N N . ASP A 1 659 ? -11.891 -46.572 -11.422 1.00 40.19 659 ASP A N 1
ATOM 4993 C CA . ASP A 1 659 ? -12.773 -45.428 -11.180 1.00 40.19 659 ASP A CA 1
ATOM 4994 C C . ASP A 1 659 ? -13.318 -45.292 -9.746 1.00 40.19 659 ASP A C 1
ATOM 4996 O O . ASP A 1 659 ? -13.876 -46.239 -9.188 1.00 40.19 659 ASP A O 1
ATOM 5000 N N . SER A 1 660 ? -13.266 -44.076 -9.190 1.00 42.12 660 SER A N 1
ATOM 5001 C CA . SER A 1 660 ? -14.424 -43.263 -8.744 1.00 42.12 660 SER A CA 1
ATOM 5002 C C . SER A 1 660 ? -13.982 -41.900 -8.216 1.00 42.12 660 SER A C 1
ATOM 5004 O O . SER A 1 660 ? -12.952 -41.837 -7.508 1.00 42.12 660 SER A O 1
#

Mean predicted aligned error: 14.12 Å

Secondary structure (DSSP, 8-state):
---SS-----------------PPPPPHHHHHHHHHHHHHHHHHHHHHHTT-S------HHHHHHHHHT-HHHHHHHHHHH----TTSTTHHHHHHHHHHHHHHTT-HHHHHHHHHHHHHHHH-TTTT----HHHHHH-SSSS------HHHHHHHHHHHHHHHHHTT-HHHHHHHHHHTTPPEEE-HHHHHHHSSS--HHHHHHHHHHHHHHHHTT--GGGG----EEE----HHHHHHHHHHHHHTT-HHHHHHHHHHHHHH-GGGHHHHHHHHHT--SEEEEEEES-PPEEEEESGGG-EEEEE-SSPP--PPEEEEETTEEEEE--SEEHHHHHHSGGG-HHHHHHHHHHHHHHHHHHHHHHHHHS-SS-HHHHHHHHHHHHHHHHHHHTT-------TTS-SEEEEEEE--SS-BS-EEEEETT-GGG-EEE-SBPPPPTTS-EEEEEEE-SS--GGGG--S-SSB-HHHHHTT--TTS---BGGGTSSB-PPP-HHHHHHHHHTTSSTT--HHHHHHHHHHTTPEETTTSS-GGG--SBGGGT-SEE--PPTTSHHHHHHHHS--PPP---SHHHHHHHHHHHHH-TTGGGGSTT---S-------------------------------------------------------

Nearest PDB structures (foldseek):
  5efr-assembly1_A  TM=3.153E-01  e=1.958E-01  Rhodothermus marinus
  3qky-assembly1_A  TM=3.027E-01  e=2.060E-01  Rhodothermus marinus DSM 4252
  6px0-assembly1_A  TM=3.681E-01  e=1.095E+00  Homo sapiens
  4apo-assembly1_A  TM=3.555E-01  e=1.041E+00  Homo sapiens

pLDDT: mean 75.6, std 24.2, range [26.22, 98.75]